Protein AF-A0A9P1ANG4-F1 (afdb_monomer_lite)

pLDDT: mean 83.94, std 12.14, range [42.5, 97.88]

Secondary structure (DSSP, 8-state):
-HHHHHHS---SHHHHHHHHHHHHHHHHHHHHHHHHHHHHHHHHHS-GGGHHHHHHHHHHHHTT-HHHHHHHTT--HHHHHHSTTS---TTGGGHHHHHHHHHHHHHHHHHHHTTT-S-HHHHHHHHHHHHHHHHHHS-HHHHHHSHHHHHHHHHHHHHHHHSPPEEES-HHHHHHHHHHHHHHHH-SS---HHHHHHHHHHHHHHHHHEEE-TTS--TTTT-HHHHHHHHHHHHHHHHHHHHHHHHHHSS---HHHHHHHHHHHHHHHIIIIIHHHHHH--HHHHHHHHHHHHHHHHHHHHHHHH-GGGS----HHHHHHHHHHHHHHS-TTS--GGG--SPP--BTTB-EEEEEEPPP-S-S-EEEEEESTTHHHHHHHHHHHTTT--SEEEEEEETT--SS--SSHHHHHHHHHHHHHHHHH--SEEEEE---

Structure (mmCIF, N/CA/C/O backbone):
data_AF-A0A9P1ANG4-F1
#
_entry.id   AF-A0A9P1ANG4-F1
#
loop_
_atom_site.group_PDB
_atom_site.id
_atom_site.type_symbol
_atom_site.label_atom_id
_atom_site.label_alt_id
_atom_site.label_comp_id
_atom_site.label_asym_id
_atom_site.label_entity_id
_atom_site.label_seq_id
_atom_site.pdbx_PDB_ins_code
_atom_site.Cartn_x
_atom_site.Cartn_y
_atom_site.Cartn_z
_atom_site.occupancy
_atom_site.B_iso_or_equiv
_atom_site.auth_seq_id
_atom_site.auth_comp_id
_atom_site.auth_asym_id
_atom_site.auth_atom_id
_atom_site.pdbx_PDB_model_num
ATOM 1 N N . MET A 1 1 ? -14.345 -1.335 16.007 1.00 54.25 1 MET A N 1
ATOM 2 C CA . MET A 1 1 ? -13.888 -2.738 16.162 1.00 54.25 1 MET A CA 1
ATOM 3 C C . MET A 1 1 ? -13.858 -3.156 17.626 1.00 54.25 1 MET A C 1
ATOM 5 O O . MET A 1 1 ? -14.662 -3.997 18.008 1.00 54.25 1 MET A O 1
ATOM 9 N N . ALA A 1 2 ? -13.015 -2.519 18.442 1.00 54.62 2 ALA A N 1
ATOM 10 C CA . ALA A 1 2 ? -12.844 -2.831 19.861 1.00 54.62 2 ALA A CA 1
ATOM 11 C C . ALA A 1 2 ? -14.157 -2.824 20.667 1.00 54.62 2 ALA A C 1
ATOM 13 O O . ALA A 1 2 ? -14.388 -3.723 21.459 1.00 54.62 2 ALA A O 1
ATOM 14 N N . ARG A 1 3 ? -15.084 -1.899 20.377 1.00 53.19 3 ARG A N 1
ATOM 15 C CA . ARG A 1 3 ? -16.401 -1.818 21.041 1.00 53.19 3 ARG A CA 1
ATOM 16 C C . ARG A 1 3 ? -17.317 -3.033 20.815 1.00 53.19 3 ARG A C 1
ATOM 18 O O . ARG A 1 3 ? -18.146 -3.327 21.669 1.00 53.19 3 ARG A O 1
ATOM 25 N N . ASN A 1 4 ? -17.197 -3.729 19.681 1.00 54.28 4 ASN A N 1
ATOM 26 C CA . ASN A 1 4 ? -18.001 -4.930 19.414 1.00 54.28 4 ASN A CA 1
ATOM 27 C C . ASN A 1 4 ? -17.402 -6.166 20.098 1.00 54.28 4 ASN A C 1
ATOM 29 O O . ASN A 1 4 ? -18.154 -6.997 20.596 1.00 54.28 4 ASN A O 1
ATOM 33 N N . LEU A 1 5 ? -16.070 -6.249 20.158 1.00 55.72 5 LEU A N 1
ATOM 34 C CA . LEU A 1 5 ? -15.331 -7.334 20.816 1.00 55.72 5 LEU A CA 1
ATOM 35 C C . LEU A 1 5 ? -15.294 -7.187 22.342 1.00 55.72 5 LEU A C 1
ATOM 37 O O . LEU A 1 5 ? -15.298 -8.181 23.050 1.00 55.72 5 LEU A O 1
ATOM 41 N N . SER A 1 6 ? -15.319 -5.960 22.869 1.00 56.44 6 SER A N 1
ATOM 42 C CA . SER A 1 6 ? -15.417 -5.733 24.314 1.00 56.44 6 SER A CA 1
ATOM 43 C C . SER A 1 6 ? -16.813 -6.049 24.859 1.00 56.44 6 SER A C 1
ATOM 45 O O . SER A 1 6 ? -16.944 -6.463 26.007 1.00 56.44 6 SER A O 1
ATOM 47 N N . ARG A 1 7 ? -17.864 -5.877 24.041 1.00 57.59 7 ARG A N 1
ATOM 48 C CA . ARG A 1 7 ? -19.259 -6.167 24.417 1.00 57.59 7 ARG A CA 1
ATOM 49 C C . ARG A 1 7 ? -19.637 -7.641 24.250 1.00 57.59 7 ARG A C 1
ATOM 51 O O . ARG A 1 7 ? -20.354 -8.170 25.092 1.00 57.59 7 ARG A O 1
ATOM 58 N N . LYS A 1 8 ? -19.170 -8.312 23.190 1.00 60.50 8 LYS A N 1
ATOM 59 C CA . LYS A 1 8 ? -19.339 -9.762 23.006 1.00 60.50 8 LYS A CA 1
ATOM 60 C C . LYS A 1 8 ? -18.077 -10.478 23.489 1.00 60.50 8 LYS A C 1
ATOM 62 O O . LYS A 1 8 ? -17.092 -10.506 22.761 1.00 60.50 8 LYS A O 1
ATOM 67 N N . LYS A 1 9 ? -18.105 -11.057 24.698 1.00 68.81 9 LYS A N 1
ATOM 68 C CA . LYS A 1 9 ? -17.024 -11.944 25.174 1.00 68.81 9 LYS A CA 1
ATOM 69 C C . LYS A 1 9 ? -16.769 -13.030 24.121 1.00 68.81 9 LYS A C 1
ATOM 71 O O . LYS A 1 9 ? -17.721 -13.698 23.722 1.00 68.81 9 LYS A O 1
ATOM 76 N N . ILE A 1 10 ? -15.518 -13.196 23.692 1.00 78.25 10 ILE A N 1
ATOM 77 C CA . ILE A 1 10 ? -15.116 -14.298 22.806 1.00 78.25 10 ILE A CA 1
ATOM 78 C C . ILE A 1 10 ? -15.181 -15.570 23.646 1.00 78.25 10 ILE A C 1
ATOM 80 O O . ILE A 1 10 ? -14.364 -15.740 24.546 1.00 78.25 10 ILE A O 1
ATOM 84 N N . LYS A 1 11 ? -16.174 -16.425 23.393 1.00 78.19 11 LYS A N 1
ATOM 85 C CA . LYS A 1 11 ? -16.378 -17.663 24.160 1.00 78.19 11 LYS A CA 1
ATOM 86 C C . LYS A 1 11 ? -16.191 -18.912 23.310 1.00 78.19 11 LYS A C 1
ATOM 88 O O . LYS A 1 11 ? -15.896 -19.968 23.854 1.00 78.19 11 LYS A O 1
ATOM 93 N N . ARG A 1 12 ? -16.421 -18.823 21.997 1.00 84.88 12 ARG A N 1
ATOM 94 C CA . ARG A 1 12 ? -16.397 -19.975 21.084 1.00 84.88 12 ARG A CA 1
ATOM 95 C C . ARG A 1 12 ? -15.593 -19.654 19.830 1.00 84.88 12 ARG A C 1
ATOM 97 O O . ARG A 1 12 ? -15.539 -18.506 19.397 1.00 84.88 12 ARG A O 1
ATOM 104 N N . LEU A 1 13 ? -15.079 -20.693 19.168 1.00 85.81 13 LEU A N 1
ATOM 105 C CA . LEU A 1 13 ? -14.400 -20.578 17.869 1.00 85.81 13 LEU A CA 1
ATOM 106 C C . LEU A 1 13 ? -15.259 -19.845 16.819 1.00 85.81 13 LEU A C 1
ATOM 108 O O . LEU A 1 13 ? -14.746 -19.081 16.006 1.00 85.81 13 LEU A O 1
ATOM 112 N N . LYS A 1 14 ? -16.586 -20.003 16.889 1.00 87.81 14 LYS A N 1
ATOM 113 C CA . LYS A 1 14 ? -17.547 -19.302 16.026 1.00 87.81 14 LYS A CA 1
ATOM 114 C C . LYS A 1 14 ? -17.432 -17.773 16.110 1.00 87.81 14 LYS A C 1
ATOM 116 O O . LYS A 1 14 ? -17.589 -17.115 15.086 1.00 87.81 14 LYS A O 1
ATOM 121 N N . ASP A 1 15 ? -17.123 -17.216 17.282 1.00 85.94 15 ASP A N 1
ATOM 122 C CA . ASP A 1 15 ? -16.970 -15.765 17.468 1.00 85.94 15 ASP A CA 1
ATOM 123 C C . ASP A 1 15 ? -15.729 -15.240 16.723 1.00 85.94 15 ASP A C 1
ATOM 125 O O . ASP A 1 15 ? -15.758 -14.157 16.134 1.00 85.94 15 ASP A O 1
ATOM 129 N N . ILE A 1 16 ? -14.654 -16.038 16.707 1.00 87.44 16 ILE A N 1
ATOM 130 C CA . ILE A 1 16 ? -13.404 -15.745 15.991 1.00 87.44 16 ILE A CA 1
ATOM 131 C C . ILE A 1 16 ? -13.637 -15.811 14.477 1.00 87.44 16 ILE A C 1
ATOM 133 O O . ILE A 1 16 ? -13.275 -14.887 13.749 1.00 87.44 16 ILE A O 1
ATOM 137 N N . VAL A 1 17 ? -14.314 -16.859 13.999 1.00 89.69 17 VAL A N 1
ATOM 138 C CA . VAL A 1 17 ? -14.660 -17.006 12.575 1.00 89.69 17 VAL A CA 1
ATOM 139 C C . VAL A 1 17 ? -15.584 -15.875 12.110 1.00 89.69 17 VAL A C 1
ATOM 141 O O . VAL A 1 17 ? -15.367 -15.304 11.043 1.00 89.69 17 VAL A O 1
ATOM 144 N N . GLU A 1 18 ? -16.581 -15.489 12.913 1.00 88.44 18 GLU A N 1
ATOM 145 C CA . GLU A 1 18 ? -17.464 -14.356 12.603 1.00 88.44 18 GLU A CA 1
ATOM 146 C C . GLU A 1 18 ? -16.689 -13.030 12.553 1.00 88.44 18 GLU A C 1
ATOM 148 O O . GLU A 1 18 ? -16.972 -12.175 11.704 1.00 88.44 18 GLU A O 1
ATOM 153 N N . PHE A 1 19 ? -15.699 -12.855 13.436 1.00 89.00 19 PHE A N 1
ATOM 154 C CA . PHE A 1 19 ? -14.816 -11.694 13.419 1.00 89.00 19 PHE A CA 1
ATOM 155 C C . PHE A 1 19 ? -14.026 -11.614 12.109 1.00 89.00 19 PHE A C 1
ATOM 157 O O . PHE A 1 19 ? -14.116 -10.587 11.429 1.00 89.00 19 PHE A O 1
ATOM 164 N N . TYR A 1 20 ? -13.315 -12.681 11.729 1.00 90.94 20 TYR A N 1
ATOM 165 C CA . TYR A 1 20 ? -12.542 -12.698 10.487 1.00 90.94 20 TYR A CA 1
ATOM 166 C C . TYR A 1 20 ? -13.444 -12.526 9.270 1.00 90.94 20 TYR A C 1
ATOM 168 O O . TYR A 1 20 ? -13.181 -11.656 8.447 1.00 90.94 20 TYR A O 1
ATOM 176 N N . TYR A 1 21 ? -14.574 -13.234 9.208 1.00 90.62 21 TYR A N 1
ATOM 177 C CA . TYR A 1 21 ? -15.515 -13.112 8.096 1.00 90.62 21 TYR A CA 1
ATOM 178 C C . TYR A 1 21 ? -15.977 -11.667 7.873 1.00 90.62 21 TYR A C 1
ATOM 180 O O . TYR A 1 21 ? -15.938 -11.173 6.749 1.00 90.62 21 TYR A O 1
ATOM 188 N N . LYS A 1 22 ? -16.374 -10.948 8.932 1.00 89.06 22 LYS A N 1
ATOM 189 C CA . LYS A 1 22 ? -16.822 -9.548 8.815 1.00 89.06 22 LYS A CA 1
ATOM 190 C C . LYS A 1 22 ? -15.725 -8.612 8.306 1.00 89.06 22 LYS A C 1
ATOM 192 O O . LYS A 1 22 ? -16.039 -7.627 7.639 1.00 89.06 22 LYS A O 1
ATOM 197 N N . ARG A 1 23 ? -14.461 -8.884 8.643 1.00 90.31 23 ARG A N 1
ATOM 198 C CA . ARG A 1 23 ? -13.304 -8.079 8.220 1.00 90.31 23 ARG A CA 1
ATOM 199 C C . ARG A 1 23 ? -12.909 -8.407 6.791 1.00 90.31 23 ARG A C 1
ATOM 201 O O . ARG A 1 23 ? -12.855 -7.497 5.970 1.00 90.31 23 ARG A O 1
ATOM 208 N N . SER A 1 24 ? -12.756 -9.691 6.482 1.00 91.62 24 SER A N 1
ATOM 209 C CA . SER A 1 24 ? -12.462 -10.170 5.135 1.00 91.62 24 SER A CA 1
ATOM 210 C C . SER A 1 24 ? -13.531 -9.720 4.150 1.00 91.62 24 SER A C 1
ATOM 212 O O . SER A 1 24 ? -13.179 -9.171 3.116 1.00 91.62 24 SER A O 1
ATOM 214 N N . LYS A 1 25 ? -14.822 -9.828 4.509 1.00 92.81 25 LYS A N 1
ATOM 215 C CA . LYS A 1 25 ? -15.934 -9.321 3.692 1.00 92.81 25 LYS A CA 1
ATOM 216 C C . LYS A 1 25 ? -15.773 -7.840 3.357 1.00 92.81 25 LYS A C 1
ATOM 218 O O . LYS A 1 25 ? -16.109 -7.476 2.248 1.00 92.81 25 LYS A O 1
ATOM 223 N N . ARG A 1 26 ? -15.297 -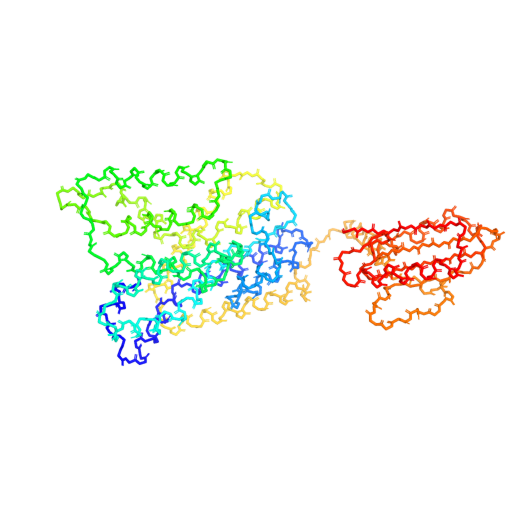6.999 4.281 1.00 90.81 26 ARG A N 1
ATOM 224 C CA . ARG A 1 26 ? -15.178 -5.547 4.067 1.00 90.81 26 ARG A CA 1
ATOM 225 C C . ARG A 1 26 ? -13.926 -5.135 3.291 1.00 90.81 26 ARG A C 1
ATOM 227 O O . ARG A 1 26 ? -13.984 -4.170 2.550 1.00 90.81 26 ARG A O 1
ATOM 234 N N . ILE A 1 27 ? -12.801 -5.805 3.518 1.00 93.38 27 ILE A N 1
ATOM 235 C CA . ILE A 1 27 ? -11.488 -5.319 3.071 1.00 93.38 27 ILE A CA 1
ATOM 236 C C . ILE A 1 27 ? -11.048 -6.049 1.796 1.00 93.38 27 ILE A C 1
ATOM 238 O O . ILE A 1 27 ? -10.750 -5.441 0.774 1.00 93.38 27 ILE A O 1
ATOM 242 N N . VAL A 1 28 ? -11.051 -7.380 1.826 1.00 95.31 28 VAL A N 1
ATOM 243 C CA . VAL A 1 28 ? -10.329 -8.198 0.839 1.00 95.31 28 VAL A CA 1
ATOM 244 C C . VAL A 1 28 ? -10.873 -8.078 -0.598 1.00 95.31 28 VAL A C 1
ATOM 246 O O . VAL A 1 28 ? -10.053 -7.941 -1.505 1.00 95.31 28 VAL A O 1
ATOM 249 N N . PRO A 1 29 ? -12.201 -8.070 -0.863 1.00 96.25 29 PRO A N 1
ATOM 250 C CA . PRO A 1 29 ? -12.707 -7.985 -2.235 1.00 96.25 29 PRO A CA 1
ATOM 251 C C . PRO A 1 29 ? -12.267 -6.713 -2.962 1.00 96.25 29 PRO A C 1
ATOM 253 O O . PRO A 1 29 ? -11.786 -6.780 -4.090 1.00 96.25 29 PRO A O 1
ATOM 256 N N . LEU A 1 30 ? -12.418 -5.547 -2.323 1.00 96.62 30 LEU A N 1
ATOM 257 C CA . LEU A 1 30 ? -12.039 -4.280 -2.945 1.00 96.62 30 LEU A CA 1
ATOM 258 C C . LEU A 1 30 ? -10.518 -4.161 -3.060 1.00 96.62 30 LEU A C 1
ATOM 260 O O . LEU A 1 30 ? -10.027 -3.715 -4.090 1.00 96.62 30 LEU A O 1
ATOM 264 N N . TYR A 1 31 ? -9.778 -4.617 -2.049 1.00 97.31 31 TYR A N 1
ATOM 265 C CA . TYR A 1 31 ? -8.320 -4.660 -2.092 1.00 97.31 31 TYR A CA 1
ATOM 266 C C . TYR A 1 31 ? -7.793 -5.415 -3.323 1.00 97.31 31 TYR A C 1
ATOM 268 O O . TYR A 1 31 ? -7.017 -4.858 -4.096 1.00 97.31 31 TYR A O 1
ATOM 276 N N . TYR A 1 32 ? -8.266 -6.643 -3.567 1.00 97.62 32 TYR A N 1
ATOM 277 C CA . TYR A 1 32 ? -7.827 -7.431 -4.725 1.00 97.62 32 TYR A CA 1
ATOM 278 C C . TYR A 1 32 ? -8.310 -6.879 -6.066 1.00 97.62 32 TYR A C 1
ATOM 280 O O . TYR A 1 32 ? -7.588 -7.001 -7.057 1.00 97.62 32 TYR A O 1
ATOM 288 N N . LEU A 1 33 ? -9.484 -6.241 -6.111 1.00 97.56 33 LEU A N 1
ATOM 289 C CA . LEU A 1 33 ? -9.928 -5.531 -7.310 1.00 97.56 33 LEU A CA 1
ATOM 290 C C . LEU A 1 33 ? -8.982 -4.372 -7.649 1.00 97.56 33 LEU A C 1
ATOM 292 O O . LEU A 1 33 ? -8.607 -4.207 -8.806 1.00 97.56 33 LEU A O 1
ATOM 296 N N . ILE A 1 34 ? -8.574 -3.588 -6.650 1.00 97.31 34 ILE A N 1
ATOM 297 C CA . ILE A 1 34 ? -7.657 -2.469 -6.870 1.00 97.31 34 ILE A CA 1
ATOM 298 C C . ILE A 1 34 ? -6.281 -2.961 -7.294 1.00 97.31 34 ILE A C 1
ATOM 300 O O . ILE A 1 34 ? -5.718 -2.370 -8.210 1.00 97.31 34 ILE A O 1
ATOM 304 N N . ILE A 1 35 ? -5.760 -4.045 -6.709 1.00 97.38 35 ILE A N 1
ATOM 305 C CA . ILE A 1 35 ? -4.491 -4.624 -7.176 1.00 97.38 35 ILE A CA 1
ATOM 306 C C . ILE A 1 35 ? -4.604 -5.021 -8.650 1.00 97.38 35 ILE A C 1
ATOM 308 O O . ILE A 1 35 ? -3.737 -4.650 -9.436 1.00 97.38 35 ILE A O 1
ATOM 312 N N . LEU A 1 36 ? -5.699 -5.681 -9.038 1.00 97.19 36 LEU A N 1
ATOM 313 C CA . LEU A 1 36 ? -5.926 -6.110 -10.418 1.00 97.19 36 LEU A CA 1
ATOM 314 C C . LEU A 1 36 ? -5.916 -4.920 -11.385 1.00 97.19 36 LEU A C 1
ATOM 316 O O . LEU A 1 36 ? -5.166 -4.920 -12.360 1.00 97.19 36 LEU A O 1
ATOM 320 N N . ILE A 1 37 ? -6.717 -3.892 -11.087 1.00 96.38 37 ILE A N 1
ATOM 321 C CA . ILE A 1 37 ? -6.816 -2.677 -11.907 1.00 96.38 37 ILE A CA 1
ATOM 322 C C . ILE A 1 37 ? -5.468 -1.951 -11.950 1.00 96.38 37 ILE A C 1
ATOM 324 O O . ILE A 1 37 ? -5.024 -1.548 -13.020 1.00 96.38 37 ILE A O 1
ATOM 328 N N . SER A 1 38 ? -4.789 -1.821 -10.811 1.00 95.62 38 SER A N 1
ATOM 329 C CA . SER A 1 38 ? -3.502 -1.125 -10.720 1.00 95.62 38 SER A CA 1
ATOM 330 C C . SER A 1 38 ? -2.425 -1.846 -11.523 1.00 95.62 38 SER A C 1
ATOM 332 O O . SER A 1 38 ? -1.656 -1.191 -12.214 1.00 95.62 38 SER A O 1
ATOM 334 N N . THR A 1 39 ? -2.396 -3.183 -11.514 1.00 94.88 39 THR A N 1
ATOM 335 C CA . THR A 1 39 ? -1.439 -3.965 -12.313 1.00 94.88 39 THR A CA 1
ATOM 336 C C . THR A 1 39 ? -1.685 -3.766 -13.807 1.00 94.88 39 THR A C 1
ATOM 338 O O . THR A 1 39 ? -0.731 -3.567 -14.556 1.00 94.88 39 THR A O 1
ATOM 341 N N . MET A 1 40 ? -2.952 -3.756 -14.241 1.00 93.56 40 MET A N 1
ATOM 342 C CA . MET A 1 40 ? -3.299 -3.448 -15.634 1.00 93.56 40 MET A CA 1
ATOM 343 C C . MET A 1 40 ? -2.876 -2.024 -16.015 1.00 93.56 40 MET A C 1
ATOM 345 O O . MET A 1 40 ? -2.262 -1.831 -17.058 1.00 93.56 40 MET A O 1
ATOM 349 N N . LEU A 1 41 ? -3.157 -1.032 -15.165 1.00 92.19 41 LEU A N 1
ATOM 350 C CA . LEU A 1 41 ? -2.795 0.366 -15.419 1.00 92.19 41 LEU A CA 1
ATOM 351 C C . LEU A 1 41 ? -1.282 0.579 -15.467 1.00 92.19 41 LEU A C 1
ATOM 353 O O . LEU A 1 41 ? -0.803 1.290 -16.341 1.00 92.19 41 LEU A O 1
ATOM 357 N N . VAL A 1 42 ? -0.528 -0.046 -14.561 1.00 91.75 42 VAL A N 1
ATOM 358 C CA . VAL A 1 42 ? 0.938 0.005 -14.576 1.00 91.75 42 VAL A CA 1
ATOM 359 C C . VAL A 1 42 ? 1.467 -0.541 -15.895 1.00 91.75 42 VAL A C 1
ATOM 361 O O . VAL A 1 42 ? 2.299 0.104 -16.517 1.00 91.75 42 VAL A O 1
ATOM 364 N N . HIS A 1 43 ? 0.968 -1.694 -16.342 1.00 89.69 43 HIS A N 1
ATOM 365 C CA . HIS A 1 43 ? 1.433 -2.289 -17.588 1.00 89.69 43 HIS A CA 1
ATOM 366 C C . HIS A 1 43 ? 1.097 -1.438 -18.822 1.00 89.69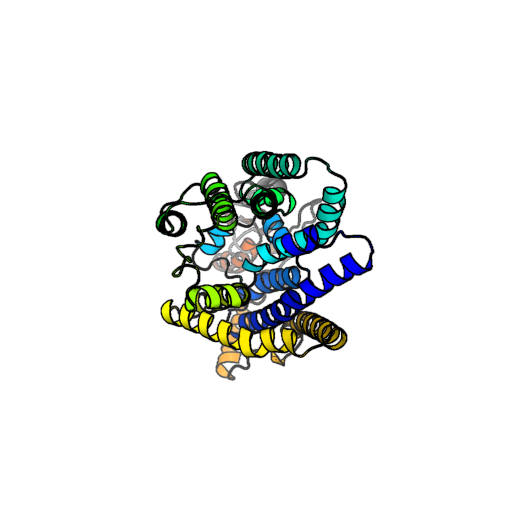 43 HIS A C 1
ATOM 368 O O . HIS A 1 43 ? 1.916 -1.305 -19.723 1.00 89.69 43 HIS A O 1
ATOM 374 N N . LEU A 1 44 ? -0.117 -0.884 -18.873 1.00 88.88 44 LEU A N 1
ATOM 375 C CA . LEU A 1 44 ? -0.614 -0.165 -20.048 1.00 88.88 44 LEU A CA 1
ATOM 376 C C . LEU A 1 44 ? -0.112 1.281 -20.136 1.00 88.88 44 LEU A C 1
ATOM 378 O O . LEU A 1 44 ? -0.005 1.815 -21.238 1.00 88.88 44 LEU A O 1
ATOM 382 N N . SER A 1 45 ? 0.155 1.921 -18.996 1.00 88.75 45 SER A N 1
ATOM 383 C CA . SER A 1 45 ? 0.433 3.360 -18.939 1.00 88.75 45 SER A CA 1
ATOM 384 C C . SER A 1 45 ? 1.870 3.700 -18.554 1.00 88.75 45 SER A C 1
ATOM 386 O O . SER A 1 45 ? 2.311 4.806 -18.866 1.00 88.75 45 SER A O 1
ATOM 388 N N . LEU A 1 46 ? 2.592 2.816 -17.852 1.00 86.44 46 LEU A N 1
ATOM 389 C CA . LEU A 1 46 ? 3.972 3.082 -17.434 1.00 86.44 46 LEU A CA 1
ATOM 390 C C . LEU A 1 46 ? 4.986 2.373 -18.345 1.00 86.44 46 LEU A C 1
ATOM 392 O O . LEU A 1 46 ? 4.715 1.279 -18.838 1.00 86.44 46 LEU A O 1
ATOM 396 N N . PRO A 1 47 ? 6.182 2.960 -18.541 1.00 82.31 47 PRO A N 1
ATOM 397 C CA . PRO A 1 47 ? 7.273 2.303 -19.253 1.00 82.31 47 PRO A CA 1
ATOM 398 C C . PRO A 1 47 ? 7.687 0.955 -18.643 1.00 82.31 47 PRO A C 1
ATOM 400 O O . PRO A 1 47 ? 7.692 0.777 -17.423 1.00 82.31 47 PRO A O 1
ATOM 403 N N . GLU A 1 48 ? 8.150 0.045 -19.503 1.00 80.12 48 GLU A N 1
ATOM 404 C CA . GLU A 1 48 ? 8.566 -1.325 -19.160 1.00 80.12 48 GLU A CA 1
ATOM 405 C C . GLU A 1 48 ? 9.631 -1.392 -18.045 1.00 80.12 48 GLU A C 1
ATOM 407 O O . GLU A 1 48 ? 9.643 -2.335 -17.252 1.00 80.12 48 GLU A O 1
ATOM 412 N N . CYS A 1 49 ? 10.496 -0.376 -17.924 1.00 78.94 49 CYS A N 1
ATOM 413 C CA . CYS A 1 49 ? 11.518 -0.308 -16.874 1.00 78.94 49 CYS A CA 1
ATOM 414 C C . CYS A 1 49 ? 10.930 -0.288 -15.450 1.00 78.94 49 CYS A C 1
ATOM 416 O O . CYS A 1 49 ? 11.565 -0.787 -14.521 1.00 78.94 49 CYS A O 1
ATOM 418 N N . TRP A 1 50 ? 9.701 0.209 -15.272 1.00 83.06 50 TRP A N 1
ATOM 419 C CA . TRP A 1 50 ? 9.015 0.241 -13.976 1.00 83.06 50 TRP A CA 1
ATOM 420 C C . TRP A 1 50 ? 8.310 -1.068 -13.632 1.00 83.06 50 TRP A C 1
ATOM 422 O O . TRP A 1 50 ? 7.912 -1.269 -12.478 1.00 83.06 50 TRP A O 1
ATOM 432 N N . TRP A 1 51 ? 8.151 -1.973 -14.602 1.00 86.62 51 TRP A N 1
ATOM 433 C CA . TRP A 1 51 ? 7.359 -3.181 -14.419 1.00 86.62 51 TRP A CA 1
ATOM 434 C C . TRP A 1 51 ? 7.917 -4.077 -13.321 1.00 86.62 51 TRP A C 1
ATOM 436 O O . TRP A 1 51 ? 7.161 -4.512 -12.462 1.00 86.62 51 TRP A O 1
ATOM 446 N N . PHE A 1 52 ? 9.223 -4.361 -13.326 1.00 84.19 52 PHE A N 1
ATOM 447 C CA . PHE A 1 52 ? 9.805 -5.342 -12.405 1.00 84.19 52 PHE A CA 1
ATOM 448 C C . PHE A 1 52 ? 9.581 -4.959 -10.933 1.00 84.19 52 PHE A C 1
ATOM 450 O O . PHE A 1 52 ? 9.138 -5.787 -10.134 1.00 84.19 52 PHE A O 1
ATOM 457 N N . SER A 1 53 ? 9.802 -3.684 -10.593 1.00 85.88 53 SER A N 1
ATOM 458 C CA . SER A 1 53 ? 9.550 -3.163 -9.243 1.00 85.88 53 SER A CA 1
ATOM 459 C C . SER A 1 53 ? 8.064 -3.252 -8.876 1.00 85.88 53 SER A C 1
ATOM 461 O O . SER A 1 53 ? 7.700 -3.839 -7.852 1.00 85.88 53 SER A O 1
ATOM 463 N N . ASN A 1 54 ? 7.179 -2.770 -9.754 1.00 90.75 54 ASN A N 1
ATOM 464 C CA . ASN A 1 54 ? 5.735 -2.806 -9.519 1.00 90.75 54 ASN A CA 1
ATOM 465 C C . ASN A 1 54 ? 5.187 -4.236 -9.420 1.00 90.75 54 ASN A C 1
ATOM 467 O O . ASN A 1 54 ? 4.351 -4.511 -8.564 1.00 90.75 54 ASN A O 1
ATOM 471 N N . GLN A 1 55 ? 5.676 -5.162 -10.245 1.00 91.25 55 GLN A N 1
ATOM 472 C CA . GLN A 1 55 ? 5.298 -6.572 -10.221 1.00 91.25 55 GLN A CA 1
ATOM 473 C C . GLN A 1 55 ? 5.666 -7.213 -8.883 1.00 91.25 55 GLN A C 1
ATOM 475 O O . GLN A 1 55 ? 4.835 -7.894 -8.279 1.00 91.25 55 GLN A O 1
ATOM 480 N N . ARG A 1 56 ? 6.885 -6.966 -8.385 1.00 90.81 56 ARG A N 1
ATOM 481 C CA . ARG A 1 56 ? 7.336 -7.502 -7.097 1.00 90.81 56 ARG A CA 1
ATOM 482 C C . ARG A 1 56 ? 6.456 -7.009 -5.947 1.00 90.81 56 ARG A C 1
ATOM 484 O O . ARG A 1 56 ? 5.983 -7.815 -5.148 1.00 90.81 56 ARG A O 1
ATOM 491 N N . TYR A 1 57 ? 6.158 -5.710 -5.909 1.00 92.81 57 TYR A N 1
ATOM 492 C CA . TYR A 1 57 ? 5.290 -5.122 -4.884 1.00 92.81 57 TYR A CA 1
ATOM 493 C C . TYR A 1 57 ? 3.821 -5.540 -5.021 1.00 92.81 57 TYR A C 1
ATOM 495 O O . TYR A 1 57 ? 3.150 -5.767 -4.012 1.00 92.81 57 TYR A O 1
ATOM 503 N N . SER A 1 58 ? 3.319 -5.692 -6.245 1.00 95.19 58 SER A N 1
ATOM 504 C CA . SER A 1 58 ? 1.987 -6.232 -6.524 1.00 95.19 58 SER A CA 1
ATOM 505 C C . SER A 1 58 ? 1.855 -7.660 -5.988 1.00 95.19 58 SER A C 1
ATOM 507 O O . SER A 1 58 ? 0.914 -7.964 -5.254 1.00 95.19 58 SER A O 1
ATOM 509 N N . LEU A 1 59 ? 2.848 -8.520 -6.243 1.00 95.00 59 LEU A N 1
ATOM 510 C CA . LEU A 1 59 ? 2.867 -9.891 -5.733 1.00 95.00 59 LEU A CA 1
ATOM 511 C C . LEU A 1 59 ? 2.923 -9.925 -4.200 1.00 95.00 59 LEU A C 1
ATOM 513 O O . LEU A 1 59 ? 2.126 -10.620 -3.573 1.00 95.00 59 LEU A O 1
ATOM 517 N N . SER A 1 60 ? 3.786 -9.120 -3.575 1.00 94.31 60 SER A N 1
ATOM 518 C CA . SER A 1 60 ? 3.813 -8.992 -2.111 1.00 94.31 60 SER A CA 1
ATOM 519 C C . SER A 1 60 ? 2.503 -8.440 -1.539 1.00 94.31 60 SER A C 1
ATOM 521 O O . SER A 1 60 ? 2.135 -8.789 -0.416 1.00 94.31 60 SER A O 1
ATOM 523 N N . SER A 1 61 ? 1.772 -7.617 -2.298 1.00 95.50 61 SER A N 1
ATOM 524 C CA . SER A 1 61 ? 0.455 -7.096 -1.907 1.00 95.50 61 SER A CA 1
ATOM 525 C C . SER A 1 61 ? -0.596 -8.200 -1.907 1.00 95.50 61 SER A C 1
ATOM 527 O O . SER A 1 61 ? -1.372 -8.311 -0.961 1.00 95.50 61 SER A O 1
ATOM 529 N N . LEU A 1 62 ? -0.584 -9.091 -2.903 1.00 95.38 62 LEU A N 1
ATOM 530 C CA . LEU A 1 62 ? -1.511 -10.230 -2.954 1.00 95.38 62 LEU A CA 1
ATOM 531 C C . LEU A 1 62 ? -1.425 -11.115 -1.706 1.00 95.38 62 LEU A C 1
ATOM 533 O O . LEU A 1 62 ? -2.456 -11.584 -1.213 1.00 95.38 62 LEU A O 1
ATOM 537 N N . PHE A 1 63 ? -0.214 -11.280 -1.172 1.00 95.44 63 PHE A N 1
ATOM 538 C CA . PHE A 1 63 ? 0.054 -12.037 0.050 1.00 95.44 63 PHE A CA 1
ATOM 539 C C . PHE A 1 63 ? 0.018 -11.198 1.338 1.00 95.44 63 PHE A C 1
ATOM 541 O O . PHE A 1 63 ? 0.265 -11.748 2.406 1.00 95.44 63 PHE A O 1
ATOM 548 N N . LEU A 1 64 ? -0.325 -9.902 1.273 1.00 94.69 64 LEU A N 1
ATOM 549 C CA . LEU A 1 64 ? -0.412 -8.998 2.433 1.00 94.69 64 LEU A CA 1
ATOM 550 C C . LEU A 1 64 ? 0.906 -8.886 3.232 1.00 94.69 64 LEU A C 1
ATOM 552 O O . LEU A 1 64 ? 0.906 -8.826 4.466 1.00 94.69 64 LEU A O 1
ATOM 556 N N . VAL A 1 65 ? 2.038 -8.859 2.521 1.00 95.00 65 VAL A N 1
ATOM 557 C CA . VAL A 1 65 ? 3.399 -8.794 3.095 1.00 95.00 65 VAL A CA 1
ATOM 558 C C . VAL A 1 65 ? 4.251 -7.662 2.514 1.00 95.00 65 VAL A C 1
ATOM 560 O O . VAL A 1 65 ? 5.470 -7.654 2.668 1.00 95.00 65 VAL A O 1
ATOM 563 N N . THR A 1 66 ? 3.639 -6.665 1.867 1.00 92.44 66 THR A N 1
ATOM 564 C CA . THR A 1 66 ? 4.368 -5.504 1.312 1.00 92.44 66 THR A CA 1
ATOM 565 C C . THR A 1 66 ? 5.220 -4.765 2.330 1.00 92.44 66 THR A C 1
ATOM 567 O O . THR A 1 66 ? 6.286 -4.272 1.987 1.00 92.44 66 THR A O 1
ATOM 570 N N . ASN A 1 67 ? 4.797 -4.717 3.591 1.00 91.31 67 ASN A N 1
ATOM 571 C CA . ASN A 1 67 ? 5.573 -4.083 4.650 1.00 91.31 67 ASN A CA 1
ATOM 572 C C . ASN A 1 67 ? 6.926 -4.777 4.887 1.00 91.31 67 ASN A C 1
ATOM 574 O O . ASN A 1 67 ? 7.903 -4.101 5.190 1.00 91.31 67 ASN A O 1
ATOM 578 N N . HIS A 1 68 ? 7.002 -6.101 4.713 1.00 90.31 68 HIS A N 1
ATOM 579 C CA . HIS A 1 68 ? 8.263 -6.836 4.810 1.00 90.31 68 HIS A CA 1
ATOM 580 C C . HIS A 1 68 ? 9.166 -6.571 3.611 1.00 90.31 68 HIS A C 1
ATOM 582 O O . HIS A 1 68 ? 10.367 -6.414 3.806 1.00 90.31 68 HIS A O 1
ATOM 588 N N . LEU A 1 69 ? 8.589 -6.459 2.410 1.00 88.19 69 LEU A N 1
ATOM 589 C CA . LEU A 1 69 ? 9.348 -6.102 1.213 1.00 88.19 69 LEU A CA 1
ATOM 590 C C . LEU A 1 69 ? 9.976 -4.704 1.344 1.00 88.19 69 LEU A C 1
ATOM 592 O O . LEU A 1 69 ? 11.152 -4.528 1.054 1.00 88.19 69 LEU A O 1
ATOM 596 N N . ILE A 1 70 ? 9.234 -3.731 1.885 1.00 85.62 70 ILE A N 1
ATOM 597 C CA . ILE A 1 70 ? 9.777 -2.389 2.159 1.00 85.62 70 ILE A CA 1
ATOM 598 C C . ILE A 1 70 ? 10.924 -2.446 3.176 1.00 85.62 70 ILE A C 1
ATOM 600 O O . ILE A 1 70 ? 11.912 -1.728 3.035 1.00 85.62 70 ILE A O 1
ATOM 604 N N . ILE A 1 71 ? 10.816 -3.291 4.206 1.00 85.62 71 ILE A N 1
ATOM 605 C CA . ILE A 1 71 ? 11.894 -3.473 5.189 1.00 85.62 71 ILE A CA 1
ATOM 606 C C . ILE A 1 71 ? 13.132 -4.098 4.533 1.00 85.62 71 ILE A C 1
ATOM 608 O O . ILE A 1 71 ? 14.238 -3.625 4.787 1.00 85.62 71 ILE A O 1
ATOM 612 N N . SER A 1 72 ? 12.965 -5.137 3.705 1.00 83.06 72 SER A N 1
ATOM 613 C CA . SER A 1 72 ? 14.087 -5.814 3.039 1.00 83.06 72 SER A CA 1
ATOM 614 C C . SER A 1 72 ? 14.772 -4.933 2.006 1.00 83.06 72 SER A C 1
ATOM 616 O O . SER A 1 72 ? 15.987 -4.987 1.871 1.00 83.06 72 SER A O 1
ATOM 618 N N . ASP A 1 73 ? 14.005 -4.085 1.325 1.00 78.19 73 ASP A N 1
ATOM 619 C CA . ASP A 1 73 ? 14.530 -3.118 0.362 1.00 78.19 73 ASP A CA 1
ATOM 620 C C . ASP A 1 73 ? 15.230 -1.935 1.051 1.00 78.19 73 ASP A C 1
ATOM 622 O O . ASP A 1 73 ? 15.666 -1.000 0.381 1.00 78.19 73 ASP A O 1
ATOM 626 N N . SER A 1 74 ? 15.343 -1.943 2.391 1.00 63.66 74 SER A N 1
ATOM 627 C CA . SER A 1 74 ? 15.819 -0.813 3.207 1.00 63.66 74 SER A CA 1
ATOM 628 C C . SER A 1 74 ? 15.096 0.504 2.860 1.00 63.66 74 SER A C 1
ATOM 630 O O . SER A 1 74 ? 15.651 1.596 2.959 1.00 63.66 74 SER A O 1
ATOM 632 N N . GLY A 1 75 ? 13.833 0.390 2.429 1.00 56.69 75 GLY A N 1
ATOM 633 C CA . GLY A 1 75 ? 13.206 1.299 1.474 1.00 56.69 75 GLY A CA 1
ATOM 634 C C . GLY A 1 75 ? 12.793 2.636 2.059 1.00 56.69 75 GLY A C 1
ATOM 635 O O . GLY A 1 75 ? 11.896 2.704 2.912 1.00 56.69 75 GLY A O 1
ATOM 636 N N . ASN A 1 76 ? 13.467 3.684 1.586 1.00 55.03 76 ASN A N 1
ATOM 637 C CA . ASN A 1 76 ? 13.210 5.092 1.828 1.00 55.03 76 ASN A CA 1
ATOM 638 C C . ASN A 1 76 ? 11.788 5.499 1.385 1.00 55.03 76 ASN A C 1
ATOM 640 O O . ASN A 1 76 ? 11.655 6.294 0.472 1.00 55.03 76 ASN A O 1
ATOM 644 N N . TYR A 1 77 ? 10.718 5.009 2.012 1.00 55.75 77 TYR A N 1
ATOM 645 C CA . TYR A 1 77 ? 9.328 5.326 1.637 1.00 55.75 77 TYR A CA 1
ATOM 646 C C . TYR A 1 77 ? 9.091 6.834 1.418 1.00 55.75 77 TYR A C 1
ATOM 648 O O . TYR A 1 77 ? 8.391 7.236 0.493 1.00 55.75 77 TYR A O 1
ATOM 656 N N . PHE A 1 78 ? 9.709 7.673 2.259 1.00 54.88 78 PHE A N 1
ATOM 657 C CA . PHE A 1 78 ? 9.659 9.127 2.118 1.00 54.88 78 PHE A CA 1
ATOM 658 C C . PHE A 1 78 ? 10.600 9.666 1.035 1.00 54.88 78 PHE A C 1
ATOM 660 O O . PHE A 1 78 ? 10.211 10.613 0.367 1.00 54.88 78 PHE A O 1
ATOM 667 N N . ASN A 1 79 ? 11.773 9.065 0.793 1.00 52.97 79 ASN A N 1
ATOM 668 C CA . ASN A 1 79 ? 12.600 9.497 -0.339 1.00 52.97 79 ASN A CA 1
ATOM 669 C C . ASN A 1 79 ? 11.991 9.025 -1.656 1.00 52.97 79 ASN A C 1
ATOM 671 O O . ASN A 1 79 ? 11.901 9.837 -2.541 1.00 52.97 79 ASN A O 1
ATOM 675 N N . GLU A 1 80 ? 11.455 7.812 -1.793 1.00 55.34 80 GLU A N 1
ATOM 676 C CA . GLU A 1 80 ? 10.723 7.392 -3.001 1.00 55.34 80 GLU A CA 1
ATOM 677 C C . GLU A 1 80 ? 9.512 8.298 -3.291 1.00 55.34 80 GLU A C 1
ATOM 679 O O . GLU A 1 80 ? 9.168 8.530 -4.447 1.00 55.34 80 GLU A O 1
ATOM 684 N N . PHE A 1 81 ? 8.898 8.869 -2.247 1.00 51.94 81 PHE A N 1
ATOM 685 C CA . PHE A 1 81 ? 7.861 9.895 -2.379 1.00 51.94 81 PHE A CA 1
ATOM 686 C C . PHE A 1 81 ? 8.406 11.282 -2.780 1.00 51.94 81 PHE A C 1
ATOM 688 O O . PHE A 1 81 ? 7.716 12.005 -3.496 1.00 51.94 81 PHE A O 1
ATOM 695 N N . LEU A 1 82 ? 9.608 11.663 -2.322 1.00 48.94 82 LEU A N 1
ATOM 696 C CA . LEU A 1 82 ? 10.207 12.999 -2.501 1.00 48.94 82 LEU A CA 1
ATOM 697 C C . LEU A 1 82 ? 11.248 13.094 -3.637 1.00 48.94 82 LEU A C 1
ATOM 699 O O . LEU A 1 82 ? 11.534 14.194 -4.097 1.00 48.94 82 LEU A O 1
ATOM 703 N N . THR A 1 83 ? 11.826 11.982 -4.099 1.00 42.50 83 THR A N 1
ATOM 704 C CA . THR A 1 83 ? 12.799 11.940 -5.198 1.00 42.50 83 THR A CA 1
ATOM 705 C C . THR A 1 83 ? 12.071 11.731 -6.515 1.00 42.50 83 THR A C 1
ATOM 707 O O . THR A 1 83 ? 11.617 10.632 -6.830 1.00 42.50 83 THR A O 1
ATOM 710 N N . ASP A 1 84 ? 11.991 12.819 -7.273 1.00 43.28 84 ASP A N 1
ATOM 711 C CA . ASP A 1 84 ? 11.498 12.955 -8.641 1.00 43.28 84 ASP A CA 1
ATOM 712 C C . ASP A 1 84 ? 11.790 11.753 -9.566 1.00 43.28 84 ASP A C 1
ATOM 714 O O . ASP A 1 84 ? 12.778 11.713 -10.299 1.00 43.28 84 ASP A O 1
ATOM 718 N N . GLY A 1 85 ? 10.872 10.784 -9.603 1.00 48.12 85 GLY A N 1
ATOM 719 C CA . GLY A 1 85 ? 10.752 9.838 -10.714 1.00 48.12 85 GLY A CA 1
ATOM 720 C C . GLY A 1 85 ? 11.709 8.643 -10.727 1.00 48.12 85 GLY A C 1
ATOM 721 O O . GLY A 1 85 ? 11.687 7.907 -11.706 1.00 48.12 85 GLY A O 1
ATOM 722 N N . SER A 1 86 ? 12.519 8.404 -9.689 1.00 43.75 86 SER A N 1
ATOM 723 C CA . SER A 1 86 ? 13.482 7.282 -9.650 1.00 43.75 86 SER A CA 1
ATOM 724 C C . SER A 1 86 ? 12.904 5.954 -9.125 1.00 43.75 86 SER A C 1
ATOM 726 O O . SER A 1 86 ? 13.542 4.912 -9.263 1.00 43.75 86 SER A O 1
ATOM 728 N N . SER A 1 87 ? 11.687 5.956 -8.569 1.00 62.09 87 SER A N 1
ATOM 729 C CA . SER A 1 87 ? 11.054 4.783 -7.932 1.00 62.09 87 SER A CA 1
ATOM 730 C C . SER A 1 87 ? 9.516 4.806 -8.018 1.00 62.09 87 SER A C 1
ATOM 732 O O . SER A 1 87 ? 8.804 4.633 -7.031 1.00 62.09 87 SER A O 1
ATOM 734 N N . LEU A 1 88 ? 8.953 5.010 -9.217 1.00 79.44 88 LEU A N 1
ATOM 735 C CA . LEU A 1 88 ? 7.495 4.986 -9.402 1.00 79.44 88 LEU A CA 1
ATOM 736 C C . LEU A 1 88 ? 6.900 3.598 -9.093 1.00 79.44 88 LEU A C 1
ATOM 738 O O . LEU A 1 88 ? 7.047 2.657 -9.879 1.00 79.44 88 LEU A O 1
ATOM 742 N N . ASN A 1 89 ? 6.174 3.477 -7.977 1.00 88.25 89 ASN A N 1
ATOM 743 C CA . ASN A 1 89 ? 5.541 2.225 -7.561 1.00 88.25 89 ASN A CA 1
ATOM 744 C C . ASN A 1 89 ? 4.081 2.416 -7.116 1.00 88.25 89 ASN A C 1
ATOM 746 O O . ASN A 1 89 ? 3.797 3.051 -6.100 1.00 88.25 89 ASN A O 1
ATOM 750 N N . ALA A 1 90 ? 3.140 1.819 -7.851 1.00 92.25 90 ALA A N 1
ATOM 751 C CA . ALA A 1 90 ? 1.697 1.940 -7.630 1.00 92.25 90 ALA A CA 1
ATOM 752 C C . ALA A 1 90 ? 1.167 1.145 -6.423 1.00 92.25 90 ALA A C 1
ATOM 754 O O . ALA A 1 90 ? 0.014 1.325 -6.036 1.00 92.25 90 ALA A O 1
ATOM 755 N N . PHE A 1 91 ? 1.977 0.267 -5.830 1.00 93.69 91 PHE A N 1
ATOM 756 C CA . PHE A 1 91 ? 1.558 -0.652 -4.765 1.00 93.69 91 PHE A CA 1
ATOM 757 C C . PHE A 1 91 ? 2.219 -0.360 -3.421 1.00 93.69 91 PHE A C 1
ATOM 759 O O . PHE A 1 91 ? 1.878 -0.995 -2.421 1.00 93.69 91 PHE A O 1
ATOM 766 N N . ILE A 1 92 ? 3.167 0.579 -3.382 1.00 88.88 92 ILE A N 1
ATOM 767 C CA . ILE A 1 92 ? 3.957 0.841 -2.181 1.00 88.88 92 ILE A CA 1
ATOM 768 C C . ILE A 1 92 ? 3.070 1.215 -0.995 1.00 88.88 92 ILE A C 1
ATOM 770 O O . ILE A 1 92 ? 3.237 0.639 0.074 1.00 88.88 92 ILE A O 1
ATOM 774 N N . HIS A 1 93 ? 2.054 2.067 -1.177 1.00 90.44 93 HIS A N 1
ATOM 775 C CA . HIS A 1 93 ? 1.156 2.524 -0.107 1.00 90.44 93 HIS A CA 1
ATOM 776 C C . HIS A 1 93 ? 0.414 1.391 0.608 1.00 90.44 93 HIS A C 1
ATOM 778 O O . HIS A 1 93 ? 0.001 1.581 1.750 1.00 90.44 93 HIS A O 1
ATOM 784 N N . LEU A 1 94 ? 0.274 0.211 -0.009 1.00 93.56 94 LEU A N 1
ATOM 785 C CA . LEU A 1 94 ? -0.450 -0.935 0.550 1.00 93.56 94 LEU A CA 1
ATOM 786 C C . LEU A 1 94 ? 0.247 -1.576 1.763 1.00 93.56 94 LEU A C 1
ATOM 788 O O . LEU A 1 94 ? -0.336 -2.450 2.408 1.00 93.56 94 LEU A O 1
ATOM 792 N N . TRP A 1 95 ? 1.466 -1.152 2.112 1.00 91.25 95 TRP A N 1
ATOM 793 C CA . TRP A 1 95 ? 2.188 -1.642 3.291 1.00 91.25 95 TRP A CA 1
ATOM 794 C C . TRP A 1 95 ? 1.416 -1.438 4.597 1.00 91.25 95 TRP A C 1
ATOM 796 O O . TRP A 1 95 ? 1.391 -2.343 5.435 1.00 91.25 95 TRP A O 1
ATOM 806 N N . SER A 1 96 ? 0.738 -0.297 4.777 1.00 90.44 96 SER A N 1
ATOM 807 C CA . SER A 1 96 ? 0.012 -0.038 6.026 1.00 90.44 96 SER A CA 1
ATOM 808 C C . SER A 1 96 ? -1.199 -0.951 6.167 1.00 90.44 96 SER A C 1
ATOM 810 O O . SER A 1 96 ? -1.524 -1.365 7.279 1.00 90.44 96 SER A O 1
ATOM 812 N N . LEU A 1 97 ? -1.816 -1.337 5.046 1.00 92.88 97 LEU A N 1
ATOM 813 C CA . LEU A 1 97 ? -2.916 -2.295 5.044 1.00 92.88 97 LEU A CA 1
ATOM 814 C C . LEU A 1 97 ? -2.431 -3.727 5.323 1.00 92.88 97 LEU A C 1
ATOM 816 O O . LEU A 1 97 ? -3.105 -4.460 6.043 1.00 92.88 97 LEU A O 1
ATOM 820 N N . SER A 1 98 ? -1.246 -4.111 4.836 1.00 93.62 98 SER A N 1
ATOM 821 C CA . SER A 1 98 ? -0.595 -5.381 5.204 1.00 93.62 98 SER A CA 1
ATOM 822 C C . SER A 1 98 ? -0.367 -5.477 6.718 1.00 93.62 98 SER A C 1
ATOM 824 O O . SER A 1 98 ? -0.755 -6.463 7.348 1.00 93.62 98 SER A O 1
ATOM 826 N N . VAL A 1 99 ? 0.157 -4.410 7.334 1.00 93.00 99 VAL A N 1
ATOM 827 C CA . VAL A 1 99 ? 0.322 -4.313 8.797 1.00 93.00 99 VAL A CA 1
ATOM 828 C C . VAL A 1 99 ? -1.022 -4.404 9.528 1.00 93.00 99 VAL A C 1
ATOM 830 O O . VAL A 1 99 ? -1.141 -5.112 10.529 1.00 93.00 99 VAL A O 1
ATOM 833 N N . GLU A 1 100 ? -2.053 -3.719 9.032 1.00 91.88 100 GLU A N 1
ATOM 834 C CA . GLU A 1 100 ? -3.400 -3.768 9.608 1.00 91.88 100 GLU A CA 1
ATOM 835 C C . GLU A 1 100 ? -4.000 -5.184 9.547 1.00 91.88 100 GLU A C 1
ATOM 837 O O . GLU A 1 100 ? -4.588 -5.651 10.525 1.00 91.88 100 GLU A O 1
ATOM 842 N N . MET A 1 101 ? -3.808 -5.906 8.441 1.00 92.50 101 MET A N 1
ATOM 843 C CA . MET A 1 101 ? -4.273 -7.288 8.289 1.00 92.50 101 MET A CA 1
ATOM 844 C C . MET A 1 101 ? -3.529 -8.261 9.213 1.00 92.50 101 MET A C 1
ATOM 846 O O . MET A 1 101 ? -4.167 -9.129 9.815 1.00 92.50 101 MET A O 1
ATOM 850 N N . GLN A 1 102 ? -2.219 -8.083 9.405 1.00 93.69 102 GLN A N 1
ATOM 851 C CA . GLN A 1 102 ? -1.434 -8.840 10.391 1.00 93.69 102 GLN A CA 1
ATOM 852 C C . GLN A 1 102 ? -1.931 -8.583 11.820 1.00 93.69 102 GLN A C 1
ATOM 854 O O . GLN A 1 102 ? -2.117 -9.514 12.606 1.00 93.69 102 GLN A O 1
ATOM 859 N N . PHE A 1 103 ? -2.234 -7.326 12.151 1.00 91.94 103 PHE A N 1
ATOM 860 C CA . PHE A 1 103 ? -2.854 -6.992 13.428 1.00 91.94 103 PHE A CA 1
ATOM 861 C C . PHE A 1 103 ? -4.238 -7.636 13.576 1.00 91.94 103 PHE A C 1
ATOM 863 O O . PHE A 1 103 ? -4.551 -8.182 14.633 1.00 91.94 103 PHE A O 1
ATOM 870 N N . TYR A 1 104 ? -5.074 -7.621 12.534 1.00 90.94 104 TYR A N 1
ATOM 871 C CA . TYR A 1 104 ? -6.381 -8.276 12.575 1.00 90.94 104 TYR A CA 1
ATOM 872 C C . TYR A 1 104 ? -6.286 -9.774 12.777 1.00 90.94 104 TYR A C 1
ATOM 874 O O . TYR A 1 104 ? -7.117 -10.311 13.507 1.00 90.94 104 TYR A O 1
ATOM 882 N N . PHE A 1 105 ? -5.275 -10.426 12.207 1.00 91.12 105 PHE A N 1
ATOM 883 C CA . PHE A 1 105 ? -4.995 -11.826 12.484 1.00 91.12 105 PHE A CA 1
ATOM 884 C C . PHE A 1 105 ? -4.753 -12.064 13.984 1.00 91.12 105 PHE A C 1
ATOM 886 O O . PHE A 1 105 ? -5.379 -12.949 14.564 1.00 91.12 105 PHE A O 1
ATOM 893 N N . LEU A 1 106 ? -3.956 -11.216 14.644 1.00 90.75 106 LEU A N 1
ATOM 894 C CA . LEU A 1 106 ? -3.656 -11.321 16.080 1.00 90.75 106 LEU A CA 1
ATOM 895 C C . LEU A 1 106 ? -4.765 -10.797 17.008 1.00 90.75 106 LEU A C 1
ATOM 897 O O . LEU A 1 106 ? -4.831 -11.178 18.178 1.00 90.75 106 LEU A O 1
ATOM 901 N N . ALA A 1 107 ? -5.651 -9.928 16.520 1.00 89.44 107 ALA A N 1
ATOM 902 C CA . ALA A 1 107 ? -6.596 -9.203 17.362 1.00 89.44 107 ALA A CA 1
ATOM 903 C C . ALA A 1 107 ? -7.501 -10.109 18.226 1.00 89.44 107 ALA A C 1
ATOM 905 O O . ALA A 1 107 ? -7.645 -9.805 19.412 1.00 89.44 107 ALA A O 1
ATOM 906 N N . PRO A 1 108 ? -8.098 -11.215 17.731 1.00 88.12 108 PRO A N 1
ATOM 907 C CA . PRO A 1 108 ? -8.902 -12.105 18.572 1.00 88.12 108 PRO A CA 1
ATOM 908 C C . PRO A 1 108 ? -8.136 -12.675 19.766 1.00 88.12 108 PRO A C 1
ATOM 910 O O . PRO A 1 108 ? -8.707 -12.758 20.851 1.00 88.12 108 PRO A O 1
ATOM 913 N N . LEU A 1 109 ? -6.850 -13.001 19.596 1.00 88.31 109 LEU A N 1
ATOM 914 C CA . LEU A 1 109 ? -5.990 -13.495 20.675 1.00 88.31 109 LEU A CA 1
ATOM 915 C C . LEU A 1 109 ? -5.742 -12.405 21.719 1.00 88.31 109 LEU A C 1
ATOM 917 O O . LEU A 1 109 ? -5.896 -12.653 22.913 1.00 88.31 109 LEU A O 1
ATOM 921 N N . VAL A 1 110 ? -5.463 -11.175 21.274 1.00 88.00 110 VAL A N 1
ATOM 922 C CA . VAL A 1 110 ? -5.316 -10.011 22.165 1.00 88.00 110 VAL A CA 1
ATOM 923 C C . VAL A 1 110 ? -6.597 -9.790 22.974 1.00 88.00 110 VAL A C 1
ATOM 925 O O . VAL A 1 110 ? -6.553 -9.681 24.198 1.00 88.00 110 VAL A O 1
ATOM 928 N N . PHE A 1 111 ? -7.764 -9.773 22.324 1.00 85.50 111 PHE A N 1
ATOM 929 C CA . PHE A 1 111 ? -9.044 -9.582 23.015 1.00 85.50 111 PHE A CA 1
ATOM 930 C C . PHE A 1 111 ? -9.442 -10.762 23.901 1.00 85.50 111 PHE A C 1
ATOM 932 O O . PHE A 1 111 ? -10.153 -10.556 24.883 1.00 85.50 111 PHE A O 1
ATOM 939 N N . TYR A 1 112 ? -9.018 -11.979 23.572 1.00 87.31 112 TYR A N 1
ATOM 940 C CA . TYR A 1 112 ? -9.186 -13.139 24.435 1.00 87.31 112 TYR A CA 1
ATOM 941 C C . TYR A 1 112 ? -8.324 -13.003 25.697 1.00 87.31 112 TYR A C 1
ATOM 943 O O . TYR A 1 112 ? -8.867 -13.055 26.796 1.00 87.31 112 TYR A O 1
ATOM 951 N N . GLY A 1 113 ? -7.030 -12.688 25.565 1.00 87.38 113 GLY A N 1
ATOM 952 C CA . GLY A 1 113 ? -6.132 -12.442 26.702 1.00 87.38 113 GLY A CA 1
ATOM 953 C C . GLY A 1 113 ? -6.613 -11.308 27.616 1.00 87.38 113 GLY A C 1
ATOM 954 O O . GLY A 1 113 ? -6.668 -11.463 28.835 1.00 87.38 113 GLY A O 1
ATOM 955 N N . LEU A 1 114 ? -7.095 -10.201 27.034 1.00 86.94 114 LEU A N 1
ATOM 956 C CA . LEU A 1 114 ? -7.680 -9.078 27.779 1.00 86.94 114 LEU A CA 1
ATOM 957 C C . LEU A 1 114 ? -8.914 -9.464 28.618 1.00 86.94 114 LEU A C 1
ATOM 959 O O . LEU A 1 114 ? -9.335 -8.678 29.467 1.00 86.94 114 LEU A O 1
ATOM 963 N N . GLN A 1 115 ? -9.559 -10.614 28.392 1.00 86.56 115 GLN A N 1
ATOM 964 C CA . GLN A 1 115 ? -10.708 -11.037 29.203 1.00 86.56 115 GLN A CA 1
ATOM 965 C C . GLN A 1 115 ? -10.315 -11.527 30.594 1.00 86.56 115 GLN A C 1
ATOM 967 O O . GLN A 1 115 ? -11.125 -11.358 31.503 1.00 86.56 115 GLN A O 1
ATOM 972 N N . PHE A 1 116 ? -9.099 -12.053 30.749 1.00 87.62 116 PHE A N 1
ATOM 973 C CA . PHE A 1 116 ? -8.586 -12.624 31.998 1.00 87.62 116 PHE A CA 1
ATOM 974 C C . PHE A 1 116 ? -7.872 -11.604 32.887 1.00 87.62 116 PHE A C 1
ATOM 976 O O . PHE A 1 116 ? -7.565 -11.893 34.035 1.00 87.62 116 PHE A O 1
ATOM 983 N N . LEU A 1 117 ? -7.615 -10.404 32.368 1.00 87.94 117 LEU A N 1
ATOM 984 C CA . LEU A 1 117 ? -6.960 -9.338 33.115 1.00 87.94 117 LEU A CA 1
ATOM 985 C C . LEU A 1 117 ? -7.985 -8.535 33.919 1.00 87.94 117 LEU A C 1
ATOM 987 O O . LEU A 1 117 ? -8.961 -8.029 33.357 1.00 87.94 117 LEU A O 1
ATOM 991 N N . GLU A 1 118 ? -7.726 -8.358 35.213 1.00 83.12 118 GLU A N 1
ATOM 992 C CA . GLU A 1 118 ? -8.550 -7.527 36.100 1.00 83.12 118 GLU A CA 1
ATOM 993 C C . GLU A 1 118 ? -8.396 -6.038 35.745 1.00 83.12 118 GLU A C 1
ATOM 995 O O . GLU A 1 118 ? -9.368 -5.346 35.435 1.00 83.12 118 GLU A O 1
ATOM 1000 N N . ASN A 1 119 ? -7.149 -5.566 35.645 1.00 88.69 119 ASN A N 1
ATOM 1001 C CA . ASN A 1 119 ? -6.806 -4.162 35.400 1.00 88.69 119 ASN A CA 1
ATOM 1002 C C . ASN A 1 119 ? -6.465 -3.870 33.929 1.00 88.69 119 ASN A C 1
ATOM 1004 O O . ASN A 1 119 ? -5.394 -3.362 33.597 1.00 88.69 119 ASN A O 1
ATOM 1008 N N . LYS A 1 120 ? -7.414 -4.142 33.024 1.00 87.75 120 LYS A N 1
ATOM 1009 C CA . LYS A 1 120 ? -7.253 -3.968 31.559 1.00 87.75 120 LYS A CA 1
ATOM 1010 C C . LYS A 1 120 ? -6.756 -2.577 31.162 1.00 87.75 120 LYS A C 1
ATOM 1012 O O . LYS A 1 120 ? -5.967 -2.452 30.233 1.00 87.75 120 LYS A O 1
ATOM 1017 N N . LYS A 1 121 ? -7.215 -1.538 31.870 1.00 87.56 121 LYS A N 1
ATOM 1018 C CA . LYS A 1 121 ? -6.820 -0.141 31.628 1.00 87.56 121 LYS A CA 1
ATOM 1019 C C . LYS A 1 121 ? -5.319 0.051 31.836 1.00 87.56 121 LYS A C 1
ATOM 1021 O O . LYS A 1 121 ? -4.665 0.603 30.965 1.00 87.56 121 LYS A O 1
ATOM 1026 N N . VAL A 1 122 ? -4.786 -0.458 32.949 1.00 89.69 122 VAL A N 1
ATOM 1027 C CA . VAL A 1 122 ? -3.361 -0.348 33.297 1.00 89.69 122 VAL A CA 1
ATOM 1028 C C . VAL A 1 122 ? -2.510 -1.055 32.251 1.00 89.69 122 VAL A C 1
ATOM 1030 O O . VAL A 1 122 ? -1.563 -0.465 31.744 1.00 89.69 122 VAL A O 1
ATOM 1033 N N . VAL A 1 123 ? -2.892 -2.275 31.863 1.00 90.50 123 VAL A N 1
ATOM 1034 C CA . VAL A 1 123 ? -2.153 -3.045 30.854 1.00 90.50 123 VAL A CA 1
ATOM 1035 C C . VAL A 1 123 ? -2.141 -2.322 29.506 1.00 90.50 123 VAL A C 1
ATOM 1037 O O . VAL A 1 123 ? -1.071 -2.127 28.946 1.00 90.50 123 VAL A O 1
ATOM 1040 N N . ILE A 1 124 ? -3.290 -1.842 29.018 1.00 91.12 124 ILE A N 1
ATOM 1041 C CA . ILE A 1 124 ? -3.370 -1.101 27.745 1.00 91.12 124 ILE A CA 1
ATOM 1042 C C . ILE A 1 124 ? -2.532 0.184 27.795 1.00 91.12 124 ILE A C 1
ATOM 1044 O O . ILE A 1 124 ? -1.804 0.481 26.846 1.00 91.12 124 ILE A O 1
ATOM 1048 N N . THR A 1 125 ? -2.597 0.944 28.891 1.00 91.00 125 THR A N 1
ATOM 1049 C CA . THR A 1 125 ? -1.804 2.170 29.050 1.00 91.00 125 THR A CA 1
ATOM 1050 C C . THR A 1 125 ? -0.307 1.861 29.068 1.00 91.00 125 THR A C 1
ATOM 1052 O O . THR A 1 125 ? 0.441 2.476 28.311 1.00 91.00 125 THR A O 1
ATOM 1055 N N . LEU A 1 126 ? 0.132 0.862 29.843 1.00 92.19 126 LEU A N 1
ATOM 1056 C CA . LEU A 1 126 ? 1.534 0.438 29.888 1.00 92.19 126 LEU A CA 1
ATOM 1057 C C . LEU A 1 126 ? 2.023 -0.054 28.525 1.00 92.19 126 LEU A C 1
ATOM 1059 O O . LEU A 1 126 ? 3.074 0.383 28.072 1.00 92.19 126 LEU A O 1
ATOM 1063 N N . THR A 1 127 ? 1.252 -0.893 27.827 1.00 92.12 127 THR A N 1
ATOM 1064 C CA . THR A 1 127 ? 1.607 -1.356 26.476 1.00 92.12 127 THR A CA 1
ATOM 1065 C C . THR A 1 127 ? 1.748 -0.190 25.496 1.00 92.12 127 THR A C 1
ATOM 1067 O O . THR A 1 127 ? 2.647 -0.196 24.658 1.00 92.12 127 THR A O 1
ATOM 1070 N N . THR A 1 128 ? 0.897 0.832 25.616 1.00 93.50 128 THR A N 1
ATOM 1071 C CA . THR A 1 128 ? 0.964 2.031 24.768 1.00 93.50 128 THR A CA 1
ATOM 1072 C C . THR A 1 128 ? 2.222 2.852 25.057 1.00 93.50 128 THR A C 1
ATOM 1074 O O . THR A 1 128 ? 2.935 3.212 24.125 1.00 93.50 128 THR A O 1
ATOM 1077 N N . ILE A 1 129 ? 2.529 3.116 26.332 1.00 92.69 129 ILE A N 1
ATOM 1078 C CA . ILE A 1 129 ? 3.693 3.920 26.739 1.00 92.69 129 ILE A CA 1
ATOM 1079 C C . ILE A 1 129 ? 5.001 3.188 26.419 1.00 92.69 129 ILE A C 1
ATOM 1081 O O . ILE A 1 129 ? 5.871 3.754 25.760 1.00 92.69 129 ILE A O 1
ATOM 1085 N N . ILE A 1 130 ? 5.121 1.921 26.830 1.00 92.81 130 ILE A N 1
ATOM 1086 C CA . ILE A 1 130 ? 6.321 1.103 26.602 1.00 92.81 130 ILE A CA 1
ATOM 1087 C C . ILE A 1 130 ? 6.548 0.912 25.104 1.00 92.81 130 ILE A C 1
ATOM 1089 O O . ILE A 1 130 ? 7.665 1.087 24.629 1.00 92.81 130 ILE A O 1
ATOM 1093 N N . GLY A 1 131 ? 5.497 0.598 24.340 1.00 91.62 131 GLY A N 1
ATOM 1094 C CA . GLY A 1 131 ? 5.622 0.423 22.897 1.00 91.62 131 GLY A CA 1
ATOM 1095 C C . GLY A 1 131 ? 5.980 1.723 22.170 1.00 91.62 131 GLY A C 1
ATOM 1096 O O . GLY A 1 131 ? 6.799 1.690 21.255 1.00 91.62 131 GLY A O 1
ATOM 1097 N N . CYS A 1 132 ? 5.446 2.870 22.609 1.00 91.81 132 CYS A N 1
ATOM 1098 C CA . CYS A 1 132 ? 5.835 4.176 22.078 1.00 91.81 132 CYS A CA 1
ATOM 1099 C C . CYS A 1 132 ? 7.319 4.456 22.354 1.00 91.81 132 CYS A C 1
ATOM 1101 O O . CYS A 1 132 ? 8.059 4.753 21.419 1.00 91.81 132 CYS A O 1
ATOM 1103 N N . ALA A 1 133 ? 7.772 4.285 23.600 1.00 90.94 133 ALA A N 1
ATOM 1104 C CA . ALA A 1 133 ? 9.173 4.472 23.973 1.00 90.94 133 ALA A CA 1
ATOM 1105 C C . ALA A 1 133 ? 10.097 3.534 23.180 1.00 90.94 133 ALA A C 1
ATOM 1107 O O . ALA A 1 133 ? 11.047 3.985 22.547 1.00 90.94 133 ALA A O 1
ATOM 1108 N N . PHE A 1 134 ? 9.774 2.243 23.107 1.00 89.75 134 PHE A N 1
ATOM 1109 C CA . PHE A 1 134 ? 10.578 1.269 22.370 1.00 89.75 134 PHE A CA 1
ATOM 1110 C C . PHE A 1 134 ? 10.638 1.569 20.865 1.00 89.75 134 PHE A C 1
ATOM 1112 O O . PHE A 1 134 ? 11.689 1.417 20.247 1.00 89.75 134 PHE A O 1
ATOM 1119 N N . SER A 1 135 ? 9.551 2.087 20.278 1.00 87.31 135 SER A N 1
ATOM 1120 C CA . SER A 1 135 ? 9.545 2.508 18.871 1.00 87.31 135 SER A CA 1
ATOM 1121 C C . SER A 1 135 ? 10.493 3.677 18.575 1.00 87.31 135 SER A C 1
ATOM 1123 O O . SER A 1 135 ? 10.939 3.808 17.438 1.00 87.31 135 SER A O 1
ATOM 1125 N N . THR A 1 136 ? 10.827 4.496 19.582 1.00 85.62 136 THR A N 1
ATOM 1126 C CA . THR A 1 136 ? 11.793 5.603 19.449 1.00 85.62 136 THR A CA 1
ATOM 1127 C C . THR A 1 136 ? 13.249 5.180 19.646 1.00 85.62 136 THR A C 1
ATOM 1129 O O . THR A 1 136 ? 14.143 5.903 19.223 1.00 85.62 136 THR A O 1
ATOM 1132 N N . LEU A 1 137 ? 13.494 4.012 20.253 1.00 87.12 137 LEU A N 1
ATOM 1133 C CA . LEU A 1 137 ? 14.843 3.485 20.505 1.00 87.12 137 LEU A CA 1
ATOM 1134 C C . LEU A 1 137 ? 15.425 2.716 19.311 1.00 87.12 137 LEU A C 1
ATOM 1136 O O . LEU A 1 137 ? 16.626 2.469 19.258 1.00 87.12 137 LEU A O 1
ATOM 1140 N N . LEU A 1 138 ? 14.575 2.305 18.372 1.00 84.88 138 LEU A N 1
ATOM 1141 C CA . LEU A 1 138 ? 14.962 1.546 17.188 1.00 84.88 138 LEU A CA 1
ATOM 1142 C C . LEU A 1 138 ? 14.990 2.437 15.950 1.00 84.88 138 LEU A C 1
ATOM 1144 O O . LEU A 1 138 ? 14.492 3.562 15.953 1.00 84.88 138 LEU A O 1
ATOM 1148 N N . ASN A 1 139 ? 15.539 1.901 14.858 1.00 83.00 139 ASN A N 1
ATOM 1149 C CA . ASN A 1 139 ? 15.543 2.584 13.571 1.00 83.00 139 ASN A CA 1
ATOM 1150 C C . ASN A 1 139 ? 14.108 3.067 13.212 1.00 83.00 139 ASN A C 1
ATOM 1152 O O . ASN A 1 139 ? 13.197 2.233 13.123 1.00 83.00 139 ASN A O 1
ATOM 1156 N N . PRO A 1 140 ? 13.886 4.382 12.986 1.00 80.38 140 PRO A N 1
ATOM 1157 C CA . PRO A 1 140 ? 12.548 4.952 12.805 1.00 80.38 140 PRO A CA 1
ATOM 1158 C C . PRO A 1 140 ? 11.771 4.388 11.615 1.00 80.38 140 PRO A C 1
ATOM 1160 O O . PRO A 1 140 ? 10.539 4.436 11.607 1.00 80.38 140 PRO A O 1
ATOM 1163 N N . GLN A 1 141 ? 12.467 3.891 10.597 1.00 77.25 141 GLN A N 1
ATOM 1164 C CA . GLN A 1 141 ? 11.889 3.341 9.377 1.00 77.25 141 GLN A CA 1
ATOM 1165 C C . GLN A 1 141 ? 11.477 1.882 9.584 1.00 77.25 141 GLN A C 1
ATOM 1167 O O . GLN A 1 141 ? 10.341 1.509 9.286 1.00 77.25 141 GLN A O 1
ATOM 1172 N N . PHE A 1 142 ? 12.344 1.083 10.212 1.00 84.38 142 PHE A N 1
ATOM 1173 C CA . PHE A 1 142 ? 12.005 -0.278 10.626 1.00 84.38 142 PHE A CA 1
ATOM 1174 C C . PHE A 1 142 ? 10.829 -0.289 11.611 1.00 84.38 142 PHE A C 1
ATOM 1176 O O . PHE A 1 142 ? 9.840 -0.989 11.393 1.00 84.38 142 PHE A O 1
ATOM 1183 N N . ALA A 1 143 ? 10.889 0.547 12.654 1.00 85.81 143 ALA A N 1
ATOM 1184 C CA . ALA A 1 143 ? 9.844 0.641 13.672 1.00 85.81 143 ALA A CA 1
ATOM 1185 C C . ALA A 1 143 ? 8.476 1.040 13.097 1.00 85.81 143 ALA A C 1
ATOM 1187 O O . ALA A 1 143 ? 7.438 0.660 13.635 1.00 85.81 143 ALA A O 1
ATOM 1188 N N . PHE A 1 144 ? 8.465 1.785 11.990 1.00 82.06 144 PHE A N 1
ATOM 1189 C CA . PHE A 1 144 ? 7.239 2.204 11.321 1.00 82.06 144 PHE A CA 1
ATOM 1190 C C . PHE A 1 144 ? 6.603 1.091 10.488 1.00 82.06 144 PHE A C 1
ATOM 1192 O O . PHE A 1 144 ? 5.384 0.916 10.530 1.00 82.06 144 PHE A O 1
ATOM 1199 N N . ASN A 1 145 ? 7.414 0.337 9.749 1.00 85.62 145 ASN A N 1
ATOM 1200 C CA . ASN A 1 145 ? 6.935 -0.691 8.822 1.00 85.62 145 ASN A CA 1
ATOM 1201 C C . ASN A 1 145 ? 6.702 -2.049 9.505 1.00 85.62 145 ASN A C 1
ATOM 1203 O O . ASN A 1 145 ? 5.981 -2.902 8.980 1.00 85.62 145 ASN A O 1
ATOM 1207 N N . PHE A 1 146 ? 7.280 -2.264 10.689 1.00 89.75 146 PHE A N 1
ATOM 1208 C CA . PHE A 1 146 ? 7.127 -3.506 11.433 1.00 89.75 146 PHE A CA 1
ATOM 1209 C C . PHE A 1 146 ? 5.916 -3.475 12.377 1.00 89.75 146 PHE A C 1
ATOM 1211 O O . PHE A 1 146 ? 5.792 -2.617 13.252 1.00 89.75 146 PHE A O 1
ATOM 1218 N N . MET A 1 147 ? 5.023 -4.458 12.232 1.00 91.19 147 MET A N 1
ATOM 1219 C CA . MET A 1 147 ? 3.723 -4.487 12.912 1.00 91.19 147 MET A CA 1
ATOM 1220 C C . MET A 1 147 ? 3.824 -4.451 14.446 1.00 91.19 147 MET A C 1
ATOM 1222 O O . MET A 1 147 ? 3.095 -3.684 15.077 1.00 91.19 147 MET A O 1
ATOM 1226 N N . LEU A 1 148 ? 4.739 -5.216 15.058 1.00 89.50 148 LEU A N 1
ATOM 1227 C CA . LEU A 1 148 ? 4.845 -5.293 16.525 1.00 89.50 148 LEU A CA 1
ATOM 1228 C C . LEU A 1 148 ? 5.292 -3.964 17.146 1.00 89.50 148 LEU A C 1
ATOM 1230 O O . LEU A 1 148 ? 4.760 -3.550 18.172 1.00 89.50 148 LEU A O 1
ATOM 1234 N N . LEU A 1 149 ? 6.218 -3.261 16.492 1.00 89.19 149 LEU A N 1
ATOM 1235 C CA . LEU A 1 149 ? 6.693 -1.948 16.939 1.00 89.19 149 LEU A CA 1
ATOM 1236 C C . LEU A 1 149 ? 5.663 -0.845 16.704 1.00 89.19 149 LEU A C 1
ATOM 1238 O O . LEU A 1 149 ? 5.706 0.187 17.365 1.00 89.19 149 LEU A O 1
ATOM 1242 N N . ARG A 1 150 ? 4.695 -1.085 15.817 1.00 88.88 150 ARG A N 1
ATOM 1243 C CA . ARG A 1 150 ? 3.551 -0.207 15.574 1.00 88.88 150 ARG A CA 1
ATOM 1244 C C . ARG A 1 150 ? 2.356 -0.500 16.486 1.00 88.88 150 ARG A C 1
ATOM 1246 O O . ARG A 1 150 ? 1.403 0.279 16.529 1.00 88.88 150 ARG A O 1
ATOM 1253 N N . PHE A 1 151 ? 2.388 -1.602 17.239 1.00 89.88 151 PHE A N 1
ATOM 1254 C CA . PHE A 1 151 ? 1.262 -2.068 18.052 1.00 89.88 151 PHE A CA 1
ATOM 1255 C C . PHE A 1 151 ? 0.748 -1.013 19.045 1.00 89.88 151 PHE A C 1
ATOM 1257 O O . PHE A 1 151 ? -0.455 -0.932 19.301 1.00 89.88 151 PHE A O 1
ATOM 1264 N N . TRP A 1 152 ? 1.631 -0.148 19.556 1.00 92.25 152 TRP A N 1
ATOM 1265 C CA . TRP A 1 152 ? 1.254 0.925 20.477 1.00 92.25 152 TRP A CA 1
ATOM 1266 C C . TRP A 1 152 ? 0.252 1.919 19.873 1.00 92.25 152 TRP A C 1
ATOM 1268 O O . TRP A 1 152 ? -0.596 2.424 20.604 1.00 92.25 152 TRP A O 1
ATOM 1278 N N . GLN A 1 153 ? 0.262 2.147 18.553 1.00 92.50 153 GLN A N 1
ATOM 1279 C CA . GLN A 1 153 ? -0.715 3.025 17.897 1.00 92.50 153 GLN A CA 1
ATOM 1280 C C . GLN A 1 153 ? -2.122 2.415 17.921 1.00 92.50 153 GLN A C 1
ATOM 1282 O O . GLN A 1 153 ? -3.104 3.098 18.217 1.00 92.50 153 GLN A O 1
ATOM 1287 N N . PHE A 1 154 ? -2.226 1.103 17.688 1.00 91.00 154 PHE A N 1
ATOM 1288 C CA . PHE A 1 154 ? -3.487 0.373 17.838 1.00 91.00 154 PHE A CA 1
ATOM 1289 C C . PHE A 1 154 ? -3.943 0.348 19.305 1.00 91.00 154 PHE A C 1
ATOM 1291 O O . PHE A 1 154 ? -5.129 0.534 19.593 1.00 91.00 154 PHE A O 1
ATOM 1298 N N . SER A 1 155 ? -2.997 0.179 20.235 1.00 91.31 155 SER A N 1
ATOM 1299 C CA . SER A 1 155 ? -3.245 0.214 21.679 1.00 91.31 155 SER A CA 1
ATOM 1300 C C . SER A 1 155 ? -3.749 1.583 22.158 1.00 91.31 155 SER A C 1
ATOM 1302 O O . SER A 1 155 ? -4.703 1.632 22.934 1.00 91.31 155 SER A O 1
ATOM 1304 N N . ALA A 1 156 ? -3.227 2.696 21.630 1.00 91.56 156 ALA A N 1
ATOM 1305 C CA . ALA A 1 156 ? -3.740 4.042 21.907 1.00 91.56 156 ALA A CA 1
ATOM 1306 C C . ALA A 1 156 ? -5.221 4.189 21.496 1.00 91.56 156 ALA A C 1
ATOM 1308 O O . ALA A 1 156 ? -6.030 4.768 22.222 1.00 91.56 156 ALA A O 1
ATOM 1309 N N . GLY A 1 157 ? -5.623 3.573 20.379 1.00 88.38 157 GLY A N 1
ATOM 1310 C CA . GLY A 1 157 ? -7.033 3.490 19.987 1.00 88.38 157 GLY A CA 1
ATOM 1311 C C . GLY A 1 157 ? -7.894 2.662 20.954 1.00 88.38 157 GLY A C 1
ATOM 1312 O O . GLY A 1 157 ? -9.073 2.960 21.155 1.00 88.38 157 GLY A O 1
ATOM 1313 N N . PHE A 1 158 ? -7.332 1.629 21.589 1.00 87.06 158 PHE A N 1
ATOM 1314 C CA . PHE A 1 158 ? -8.017 0.873 22.645 1.00 87.06 158 PHE A CA 1
ATOM 1315 C C . PHE A 1 158 ? -8.099 1.645 23.956 1.00 87.06 158 PHE A C 1
ATOM 1317 O O . PHE A 1 158 ? -9.120 1.568 24.640 1.00 87.06 158 PHE A O 1
ATOM 1324 N N . MET A 1 159 ? -7.070 2.421 24.278 1.00 87.06 159 MET A N 1
ATOM 1325 C CA . MET A 1 159 ? -7.046 3.307 25.432 1.00 87.06 159 MET A CA 1
ATOM 1326 C C . MET A 1 159 ? -8.260 4.251 25.409 1.00 87.06 159 MET A C 1
ATOM 1328 O O . MET A 1 159 ? -8.981 4.334 26.402 1.00 87.06 159 MET A O 1
ATOM 1332 N N . ALA A 1 160 ? -8.588 4.820 24.243 1.00 85.06 160 ALA A N 1
ATOM 1333 C CA . ALA A 1 160 ? -9.773 5.661 24.041 1.00 85.06 160 ALA A CA 1
ATOM 1334 C C . ALA A 1 160 ? -11.125 4.954 24.300 1.00 85.06 160 ALA A C 1
ATOM 1336 O O . ALA A 1 160 ? -12.134 5.611 24.548 1.00 85.06 160 ALA A O 1
ATOM 1337 N N . LEU A 1 161 ? -11.180 3.616 24.242 1.00 82.69 161 LEU A N 1
ATOM 1338 C CA . LEU A 1 161 ? -12.394 2.843 24.534 1.00 82.69 161 LEU A CA 1
ATOM 1339 C C . LEU A 1 161 ? -12.554 2.522 26.026 1.00 82.69 161 LEU A C 1
ATOM 1341 O O . LEU A 1 161 ? -13.684 2.463 26.511 1.00 82.69 161 LEU A O 1
ATOM 1345 N N . TYR A 1 162 ? -11.450 2.211 26.709 1.00 82.00 162 TYR A N 1
ATOM 1346 C CA . TYR A 1 162 ? -11.462 1.686 28.079 1.00 82.00 162 TYR A CA 1
ATOM 1347 C C . TYR A 1 162 ? -11.226 2.757 29.149 1.00 82.00 162 TYR A C 1
ATOM 1349 O O . TYR A 1 162 ? -11.624 2.551 30.300 1.00 82.00 162 TYR A O 1
ATOM 1357 N N . LEU A 1 163 ? -10.592 3.880 28.803 1.00 81.06 163 LEU A N 1
ATOM 1358 C CA . LEU A 1 163 ? -10.480 5.024 29.703 1.00 81.06 163 LEU A CA 1
ATOM 1359 C C . LEU A 1 163 ? -11.830 5.743 29.866 1.00 81.06 163 LEU A C 1
ATOM 1361 O O . LEU A 1 163 ? -12.709 5.623 29.005 1.00 81.06 163 LEU A O 1
ATOM 1365 N N . PRO A 1 164 ? -12.022 6.472 30.983 1.00 78.56 164 PRO A N 1
ATOM 1366 C CA . PRO A 1 164 ? -13.174 7.349 31.141 1.00 78.56 164 PRO A CA 1
ATOM 1367 C C . PRO A 1 164 ? -13.246 8.320 29.963 1.00 78.56 164 PRO A C 1
ATOM 1369 O O . PRO A 1 164 ? -12.222 8.838 29.518 1.00 78.56 164 PRO A O 1
ATOM 1372 N N . ARG A 1 165 ? -14.456 8.563 29.455 1.00 80.75 165 ARG A N 1
ATOM 1373 C CA . ARG A 1 165 ? -14.641 9.585 28.424 1.00 80.75 165 ARG A CA 1
ATOM 1374 C C . ARG A 1 165 ? -14.346 10.951 29.017 1.00 80.75 165 ARG A C 1
ATOM 1376 O O . ARG A 1 165 ? -14.822 11.254 30.108 1.00 80.75 165 ARG A O 1
ATOM 1383 N N . VAL A 1 166 ? -13.613 11.760 28.266 1.00 80.25 166 VAL A N 1
ATOM 1384 C CA . VAL A 1 166 ? -13.348 13.151 28.625 1.00 80.25 166 VAL A CA 1
ATOM 1385 C C . VAL A 1 166 ? -14.536 13.986 28.156 1.00 80.25 166 VAL A C 1
ATOM 1387 O O . VAL A 1 166 ? -14.881 13.976 26.971 1.00 80.25 166 VAL A O 1
ATOM 1390 N N . THR A 1 167 ? -15.206 14.654 29.092 1.00 78.81 167 THR A N 1
ATOM 1391 C CA . THR A 1 167 ? -16.242 15.647 28.793 1.00 78.81 167 THR A CA 1
ATOM 1392 C C . THR A 1 167 ? -15.567 16.982 28.539 1.00 78.81 167 THR A C 1
ATOM 1394 O O . THR A 1 167 ? -14.849 17.482 29.403 1.00 78.81 167 THR A O 1
ATOM 1397 N N . ILE A 1 168 ? -15.775 17.541 27.350 1.00 76.69 168 ILE A N 1
ATOM 1398 C CA . ILE A 1 168 ? -15.205 18.835 26.968 1.00 76.69 168 ILE A CA 1
ATOM 1399 C C . ILE A 1 168 ? -16.319 19.877 26.988 1.00 76.69 168 ILE A C 1
ATOM 1401 O O . ILE A 1 168 ? -17.411 19.624 26.475 1.00 76.69 168 ILE A O 1
ATOM 1405 N N . ARG A 1 169 ? -16.015 21.030 27.595 1.00 70.69 169 ARG A N 1
ATOM 1406 C CA . ARG A 1 169 ? -16.955 22.130 27.840 1.00 70.69 169 ARG A CA 1
ATOM 1407 C C . ARG A 1 169 ? -17.310 22.907 26.568 1.00 70.69 169 ARG A C 1
ATOM 1409 O O . ARG A 1 169 ? -18.452 23.327 26.434 1.00 70.69 169 ARG A O 1
ATOM 1416 N N . HIS A 1 170 ? -16.362 23.067 25.641 1.00 72.38 170 HIS A N 1
ATOM 1417 C CA . HIS A 1 170 ? -16.551 23.783 24.376 1.00 72.38 170 HIS A CA 1
ATOM 1418 C C . HIS A 1 170 ? -16.191 22.898 23.173 1.00 72.38 170 HIS A C 1
ATOM 1420 O O . HIS A 1 170 ? -15.158 22.233 23.155 1.00 72.38 170 HIS A O 1
ATOM 1426 N N . HIS A 1 171 ? -17.042 22.859 22.144 1.00 71.94 171 HIS A N 1
ATOM 1427 C CA . HIS A 1 171 ? -16.776 22.049 20.944 1.00 71.94 171 HIS A CA 1
ATOM 1428 C C . HIS A 1 171 ? -15.689 22.605 20.047 1.00 71.94 171 HIS A C 1
ATOM 1430 O O . HIS A 1 171 ? -15.012 21.822 19.373 1.00 71.94 171 HIS A O 1
ATOM 1436 N N . ASP A 1 172 ? -15.500 23.917 20.088 1.00 77.31 172 ASP A N 1
ATOM 1437 C CA . ASP A 1 172 ? -14.469 24.595 19.321 1.00 77.31 172 ASP A CA 1
ATOM 1438 C C . ASP A 1 172 ? -13.079 24.078 19.704 1.00 77.31 172 ASP A C 1
ATOM 1440 O O . ASP A 1 172 ? -12.263 23.869 18.816 1.00 77.31 172 ASP A O 1
ATOM 1444 N N . ASP A 1 173 ? -12.849 23.699 20.967 1.00 79.88 173 ASP A N 1
ATOM 1445 C CA . ASP A 1 173 ? -11.580 23.116 21.426 1.00 79.88 173 ASP A CA 1
ATOM 1446 C C . ASP A 1 173 ? -11.207 21.842 20.648 1.00 79.88 173 ASP A C 1
ATOM 1448 O O . ASP A 1 173 ? -10.054 21.646 20.266 1.00 79.88 173 ASP A O 1
ATOM 1452 N N . LEU A 1 174 ? -12.183 20.973 20.355 1.00 80.31 174 LEU A N 1
ATOM 1453 C CA . LEU A 1 174 ? -11.945 19.744 19.588 1.00 80.31 174 LEU A CA 1
ATOM 1454 C C . LEU A 1 174 ? -11.640 20.029 18.120 1.00 80.31 174 LEU A C 1
ATOM 1456 O O . LEU A 1 174 ? -10.805 19.350 17.518 1.00 80.31 174 LEU A O 1
ATOM 1460 N N . ILE A 1 175 ? -12.339 21.004 17.542 1.00 81.31 175 ILE A N 1
ATOM 1461 C CA . ILE A 1 175 ? -12.134 21.420 16.155 1.00 81.31 175 ILE A CA 1
ATOM 1462 C C . ILE A 1 175 ? -10.764 22.082 16.026 1.00 81.31 175 ILE A C 1
ATOM 1464 O O . ILE A 1 175 ? -10.023 21.742 15.111 1.00 81.31 175 ILE A O 1
ATOM 1468 N N . ILE A 1 176 ? -10.398 22.949 16.971 1.00 84.81 176 ILE A N 1
ATOM 1469 C CA . ILE A 1 176 ? -9.088 23.593 17.044 1.00 84.81 176 ILE A CA 1
ATOM 1470 C C . ILE A 1 176 ? -8.002 22.529 17.147 1.00 84.81 176 ILE A C 1
ATOM 1472 O O . ILE A 1 176 ? -7.112 22.525 16.310 1.00 84.81 176 ILE A O 1
ATOM 1476 N N . VAL A 1 177 ? -8.101 21.565 18.070 1.00 85.56 177 VAL A N 1
ATOM 1477 C CA . VAL A 1 177 ? -7.108 20.480 18.176 1.00 85.56 177 VAL A CA 1
ATOM 1478 C C . VAL A 1 177 ? -6.982 19.707 16.859 1.00 85.56 177 VAL A C 1
ATOM 1480 O O . VAL A 1 177 ? -5.867 19.465 16.396 1.00 85.56 177 VAL A O 1
ATOM 1483 N N . ALA A 1 178 ? -8.099 19.345 16.222 1.00 84.44 178 ALA A N 1
ATOM 1484 C CA . ALA A 1 178 ? -8.076 18.637 14.944 1.00 84.44 178 ALA A CA 1
ATOM 1485 C C . ALA A 1 178 ? -7.425 19.473 13.827 1.00 84.44 178 ALA A C 1
ATOM 1487 O O . ALA A 1 178 ? -6.549 18.977 13.119 1.00 84.44 178 ALA A O 1
ATOM 1488 N N . LEU A 1 179 ? -7.816 20.743 13.692 1.00 86.75 179 LEU A N 1
ATOM 1489 C CA . LEU A 1 179 ? -7.280 21.662 12.690 1.00 86.75 179 LEU A CA 1
ATOM 1490 C C . LEU A 1 179 ? -5.810 21.992 12.945 1.00 86.75 179 LEU A C 1
ATOM 1492 O O . LEU A 1 179 ? -5.045 22.040 11.991 1.00 86.75 179 LEU A O 1
ATOM 1496 N N . SER A 1 180 ? -5.387 22.159 14.198 1.00 87.69 180 SER A N 1
ATOM 1497 C CA . SER A 1 180 ? -3.989 22.397 14.565 1.00 87.69 180 SER A CA 1
ATOM 1498 C C . SER A 1 180 ? -3.106 21.207 14.207 1.00 87.69 180 SER A C 1
ATOM 1500 O O . SER A 1 180 ? -2.019 21.399 13.672 1.00 87.69 180 SER A O 1
ATOM 1502 N N . VAL A 1 181 ? -3.572 19.976 14.445 1.00 87.19 181 VAL A N 1
ATOM 1503 C CA . VAL A 1 181 ? -2.832 18.767 14.051 1.00 87.19 181 VAL A CA 1
ATOM 1504 C C . VAL A 1 181 ? -2.745 18.652 12.529 1.00 87.19 181 VAL A C 1
ATOM 1506 O O . VAL A 1 181 ? -1.671 18.366 12.009 1.00 87.19 181 VAL A O 1
ATOM 1509 N N . ILE A 1 182 ? -3.839 18.916 11.805 1.00 86.44 182 ILE A N 1
ATOM 1510 C CA . ILE A 1 182 ? -3.833 18.917 10.333 1.00 86.44 182 ILE A CA 1
ATOM 1511 C C . ILE A 1 182 ? -2.893 20.001 9.798 1.00 86.44 182 ILE A C 1
ATOM 1513 O O . ILE A 1 182 ? -2.069 19.712 8.935 1.00 86.44 182 ILE A O 1
ATOM 1517 N N . ALA A 1 183 ? -2.979 21.220 10.331 1.00 87.50 183 ALA A N 1
ATOM 1518 C CA . ALA A 1 183 ? -2.125 22.335 9.944 1.00 87.50 183 ALA A CA 1
ATOM 1519 C C . ALA A 1 183 ? -0.650 21.993 10.161 1.00 87.50 183 ALA A C 1
ATOM 1521 O O . ALA A 1 183 ? 0.150 22.214 9.260 1.00 87.50 183 ALA A O 1
ATOM 1522 N N . LEU A 1 184 ? -0.309 21.370 11.296 1.00 86.88 184 LEU A N 1
ATOM 1523 C CA . LEU A 1 184 ? 1.046 20.903 11.587 1.00 86.88 184 LEU A CA 1
ATOM 1524 C C . LEU A 1 184 ? 1.546 19.883 10.552 1.00 86.88 184 LEU A C 1
ATOM 1526 O O . LEU A 1 184 ? 2.700 19.946 10.145 1.00 86.88 184 LEU A O 1
ATOM 1530 N N . CYS A 1 185 ? 0.683 18.970 10.095 1.00 82.69 185 CYS A N 1
ATOM 1531 C CA . CYS A 1 185 ? 1.019 18.007 9.042 1.00 82.69 185 CYS A CA 1
ATOM 1532 C C . CYS A 1 185 ? 1.168 18.637 7.647 1.00 82.69 185 CYS A C 1
ATOM 1534 O O . CYS A 1 185 ? 1.732 17.998 6.765 1.00 82.69 185 CYS A O 1
ATOM 1536 N N . MET A 1 186 ? 0.643 19.845 7.432 1.00 83.62 186 MET A N 1
ATOM 1537 C CA . MET A 1 186 ? 0.727 20.567 6.158 1.00 83.62 186 MET A CA 1
ATOM 1538 C C . MET A 1 186 ? 1.879 21.574 6.114 1.00 83.62 186 MET A C 1
ATOM 1540 O O . MET A 1 186 ? 2.107 22.178 5.066 1.00 83.62 186 MET A O 1
ATOM 1544 N N . ILE A 1 187 ? 2.605 21.770 7.220 1.00 83.62 187 ILE A N 1
ATOM 1545 C CA . ILE A 1 187 ? 3.771 22.651 7.221 1.00 83.62 187 ILE A CA 1
ATOM 1546 C C . ILE A 1 187 ? 4.858 21.996 6.357 1.00 83.62 187 ILE A C 1
ATOM 1548 O O . ILE A 1 187 ? 5.211 20.844 6.604 1.00 83.62 187 ILE A O 1
ATOM 1552 N N . PRO A 1 188 ? 5.426 22.710 5.370 1.00 71.94 188 PRO A N 1
ATOM 1553 C CA . PRO A 1 188 ? 6.458 22.173 4.482 1.00 71.94 188 PRO A CA 1
ATOM 1554 C C . PRO A 1 188 ? 7.824 21.987 5.166 1.00 71.94 188 PRO A C 1
ATOM 1556 O O . PRO A 1 188 ? 8.809 21.696 4.497 1.00 71.94 188 PRO A O 1
ATOM 1559 N N . THR A 1 189 ? 7.915 22.185 6.483 1.00 75.94 189 THR A N 1
ATOM 1560 C CA . THR A 1 189 ? 9.145 21.983 7.246 1.00 75.94 189 THR A CA 1
ATOM 1561 C C . THR A 1 189 ? 9.264 20.532 7.694 1.00 75.94 189 THR A C 1
ATOM 1563 O O . THR A 1 189 ? 8.282 19.887 8.065 1.00 75.94 189 THR A O 1
ATOM 1566 N N . GLU A 1 190 ? 10.491 20.013 7.697 1.00 77.62 190 GLU A N 1
ATOM 1567 C CA . GLU A 1 190 ? 10.786 18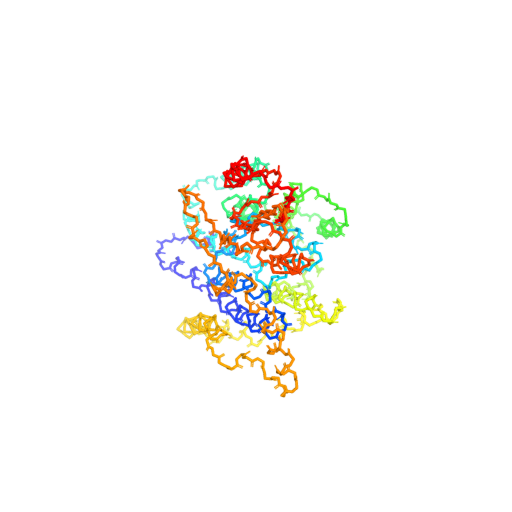.661 8.170 1.00 77.62 190 GLU A CA 1
ATOM 1568 C C . GLU A 1 190 ? 10.649 18.577 9.696 1.00 77.62 190 GLU A C 1
ATOM 1570 O O . GLU A 1 190 ? 11.607 18.704 10.460 1.00 77.62 190 GLU A O 1
ATOM 1575 N N . ILE A 1 191 ? 9.422 18.375 10.172 1.00 80.50 191 ILE A N 1
ATOM 1576 C CA . ILE A 1 191 ? 9.177 18.062 11.578 1.00 80.50 191 ILE A CA 1
ATOM 1577 C C . ILE A 1 191 ? 9.680 16.644 11.838 1.00 80.50 191 ILE A C 1
ATOM 1579 O O . ILE A 1 191 ? 9.312 15.700 11.135 1.00 80.50 191 ILE A O 1
ATOM 1583 N N . ASN A 1 192 ? 10.478 16.478 12.896 1.00 84.19 192 ASN A N 1
ATOM 1584 C CA . ASN A 1 192 ? 10.994 15.171 13.274 1.00 84.19 192 ASN A CA 1
ATOM 1585 C C . ASN A 1 192 ? 9.845 14.161 13.441 1.00 84.19 192 ASN A C 1
ATOM 1587 O O . ASN A 1 192 ? 8.956 14.300 14.289 1.00 84.19 192 ASN A O 1
ATOM 1591 N N . VAL A 1 193 ? 9.902 13.106 12.632 1.00 79.81 193 VAL A N 1
ATOM 1592 C CA . VAL A 1 193 ? 8.872 12.072 12.539 1.00 79.81 193 VAL A CA 1
ATOM 1593 C C . VAL A 1 193 ? 8.661 11.346 13.880 1.00 79.81 193 VAL A C 1
ATOM 1595 O O . VAL A 1 193 ? 7.551 10.892 14.169 1.00 79.81 193 VAL A O 1
ATOM 1598 N N . LEU A 1 194 ? 9.688 11.276 14.734 1.00 82.81 194 LEU A N 1
ATOM 1599 C CA . LEU A 1 194 ? 9.604 10.696 16.080 1.00 82.81 194 LEU A CA 1
ATOM 1600 C C . LEU A 1 194 ? 8.726 11.517 17.032 1.00 82.81 194 LEU A C 1
ATOM 1602 O O . LEU A 1 194 ? 8.153 10.944 17.952 1.00 82.81 194 LEU A O 1
ATOM 1606 N N . ILE A 1 195 ? 8.582 12.824 16.798 1.00 85.06 195 ILE A N 1
ATOM 1607 C CA . ILE A 1 195 ? 7.699 13.713 17.569 1.00 85.06 195 ILE A CA 1
ATOM 1608 C C . ILE A 1 195 ? 6.300 13.716 16.952 1.00 85.06 195 ILE A C 1
ATOM 1610 O O . ILE A 1 195 ? 5.293 13.578 17.653 1.00 85.06 195 ILE A O 1
ATOM 1614 N N . LEU A 1 196 ? 6.232 13.823 15.622 1.00 86.38 196 LEU A N 1
ATOM 1615 C CA . LEU A 1 196 ? 4.967 13.940 14.904 1.00 86.38 196 LEU A CA 1
ATOM 1616 C C . LEU A 1 196 ? 4.091 12.686 15.068 1.00 86.38 196 LEU A C 1
ATOM 1618 O O . LEU A 1 196 ? 2.879 12.794 15.250 1.00 86.38 196 LEU A O 1
ATOM 1622 N N . ARG A 1 197 ? 4.687 11.484 15.061 1.00 87.31 197 ARG A N 1
ATOM 1623 C CA . ARG A 1 197 ? 3.949 10.211 15.176 1.00 87.31 197 ARG A CA 1
ATOM 1624 C C . ARG A 1 197 ? 3.191 10.066 16.510 1.00 87.31 197 ARG A C 1
ATOM 1626 O O . ARG A 1 197 ? 1.980 9.822 16.445 1.00 87.31 197 ARG A O 1
ATOM 1633 N N . PRO A 1 198 ? 3.822 10.189 17.699 1.00 90.50 198 PRO A N 1
ATOM 1634 C CA . PRO A 1 198 ? 3.109 10.217 18.977 1.00 90.50 198 PRO A CA 1
ATOM 1635 C C . PRO A 1 198 ? 2.049 11.306 19.029 1.00 90.50 198 PRO A C 1
ATOM 1637 O O . PRO A 1 198 ? 0.911 11.005 19.380 1.00 90.50 198 PRO A O 1
ATOM 1640 N N . LEU A 1 199 ? 2.389 12.531 18.615 1.00 90.69 199 LEU A N 1
ATOM 1641 C CA . LEU A 1 199 ? 1.472 13.666 18.656 1.00 90.69 199 LEU A CA 1
ATOM 1642 C C . LEU A 1 199 ? 0.178 13.373 17.887 1.00 90.69 199 LEU A C 1
ATOM 1644 O O . LEU A 1 199 ? -0.906 13.434 18.460 1.00 90.69 199 LEU A O 1
ATOM 1648 N N . VAL A 1 200 ? 0.278 12.969 16.617 1.00 91.19 200 VAL A N 1
ATOM 1649 C CA . VAL A 1 200 ? -0.896 12.643 15.789 1.00 91.19 200 VAL A CA 1
ATOM 1650 C C . VAL A 1 200 ? -1.680 11.466 16.380 1.00 91.19 200 VAL A C 1
ATOM 1652 O O . VAL A 1 200 ? -2.911 11.506 16.441 1.00 91.19 200 VAL A O 1
ATOM 1655 N N . THR A 1 201 ? -0.990 10.427 16.862 1.00 92.06 201 THR A N 1
ATOM 1656 C CA . THR A 1 201 ? -1.631 9.220 17.413 1.00 92.06 201 THR A CA 1
ATOM 1657 C C . THR A 1 201 ? -2.426 9.531 18.684 1.00 92.06 201 THR A C 1
ATOM 1659 O O . THR A 1 201 ? -3.591 9.139 18.796 1.00 92.06 201 THR A O 1
ATOM 1662 N N . PHE A 1 202 ? -1.830 10.257 19.633 1.00 91.44 202 PHE A N 1
ATOM 1663 C CA . PHE A 1 202 ? -2.482 10.612 20.893 1.00 91.44 202 PHE A CA 1
ATOM 1664 C C . PHE A 1 202 ? -3.577 11.659 20.699 1.00 91.44 202 PHE A C 1
ATOM 1666 O O . PHE A 1 202 ? -4.647 11.499 21.283 1.00 91.44 202 PHE A O 1
ATOM 1673 N N . SER A 1 203 ? -3.381 12.653 19.827 1.00 90.12 203 SER A N 1
ATOM 1674 C CA . SER A 1 203 ? -4.434 13.614 19.474 1.00 90.12 203 SER A CA 1
ATOM 1675 C C . SER A 1 203 ? -5.644 12.916 18.851 1.00 90.12 203 SER A C 1
ATOM 1677 O O . SER A 1 203 ? -6.782 13.180 19.233 1.00 90.12 203 SER A O 1
ATOM 1679 N N . THR A 1 204 ? -5.418 11.945 17.960 1.00 89.44 204 THR A N 1
ATOM 1680 C CA . THR A 1 204 ? -6.507 11.145 17.375 1.00 89.44 204 THR A CA 1
ATOM 1681 C C . THR A 1 204 ? -7.220 10.311 18.443 1.00 89.44 204 THR A C 1
ATOM 1683 O O . THR A 1 204 ? -8.451 10.291 18.494 1.00 89.44 204 THR A O 1
ATOM 1686 N N . ALA A 1 205 ? -6.475 9.650 19.336 1.00 89.06 205 ALA A N 1
ATOM 1687 C CA . ALA A 1 205 ? -7.056 8.892 20.444 1.00 89.06 205 ALA A CA 1
ATOM 1688 C C . ALA A 1 205 ? -7.869 9.789 21.397 1.00 89.06 205 ALA A C 1
ATOM 1690 O O . ALA A 1 205 ? -8.952 9.395 21.830 1.00 89.06 205 ALA A O 1
ATOM 1691 N N . PHE A 1 206 ? -7.391 11.005 21.671 1.00 87.44 206 PHE A N 1
ATOM 1692 C CA . PHE A 1 206 ? -8.075 12.004 22.487 1.00 87.44 206 PHE A CA 1
ATOM 1693 C C . PHE A 1 206 ? -9.389 12.466 21.847 1.00 87.44 206 PHE A C 1
ATOM 1695 O O . PHE A 1 206 ? -10.430 12.433 22.506 1.00 87.44 206 PHE A O 1
ATOM 1702 N N . ILE A 1 207 ? -9.382 12.802 20.552 1.00 85.50 207 ILE A N 1
ATOM 1703 C CA . ILE A 1 207 ? -10.595 13.179 19.807 1.00 85.50 207 ILE A CA 1
ATOM 1704 C C . ILE A 1 207 ? -11.629 12.042 19.854 1.00 85.50 207 ILE A C 1
ATOM 1706 O O . ILE A 1 207 ? -12.811 12.288 20.085 1.00 85.50 207 ILE A O 1
ATOM 1710 N N . VAL A 1 208 ? -11.194 10.786 19.701 1.00 84.50 208 VAL A N 1
ATOM 1711 C CA . VAL A 1 208 ? -12.079 9.606 19.762 1.00 84.50 208 VAL A CA 1
ATOM 1712 C C . VAL A 1 208 ? -12.622 9.342 21.176 1.00 84.50 208 VAL A C 1
ATOM 1714 O O . VAL A 1 208 ? -13.757 8.880 21.316 1.00 84.50 208 VAL A O 1
ATOM 1717 N N . ALA A 1 209 ? -11.831 9.604 22.220 1.00 84.56 209 ALA A N 1
ATOM 1718 C CA . ALA A 1 209 ? -12.231 9.428 23.620 1.00 84.56 209 ALA A CA 1
ATOM 1719 C C . ALA A 1 209 ? -13.176 10.535 24.122 1.00 84.56 209 ALA A C 1
ATOM 1721 O O . ALA A 1 209 ? -13.910 10.337 25.097 1.00 84.56 209 ALA A O 1
ATOM 1722 N N . SER A 1 210 ? -13.152 11.692 23.463 1.00 81.81 210 SER A N 1
ATOM 1723 C CA . SER A 1 210 ? -13.893 12.881 23.866 1.00 81.81 210 SER A CA 1
ATOM 1724 C C . SER A 1 210 ? -15.381 12.775 23.541 1.00 81.81 210 SER A C 1
ATOM 1726 O O . SER A 1 210 ? -15.787 12.260 22.496 1.00 81.81 210 SER A O 1
ATOM 1728 N N . ARG A 1 211 ? -16.227 13.285 24.441 1.00 71.62 211 ARG A N 1
ATOM 1729 C CA . ARG A 1 211 ? -17.668 13.429 24.212 1.00 71.62 211 ARG A CA 1
ATOM 1730 C C . ARG A 1 211 ? -18.097 14.868 24.477 1.00 71.62 211 ARG A C 1
ATOM 1732 O O . ARG A 1 211 ? -17.788 15.437 25.517 1.00 71.62 211 ARG A O 1
ATOM 1739 N N . ALA A 1 212 ? -18.857 15.398 23.528 1.00 60.59 212 ALA A N 1
ATOM 1740 C CA . ALA A 1 212 ? -19.591 16.644 23.656 1.00 60.59 212 ALA A CA 1
ATOM 1741 C C . ALA A 1 212 ? -20.722 16.529 24.696 1.00 60.59 212 ALA A C 1
ATOM 1743 O O . ALA A 1 212 ? -21.444 15.522 24.683 1.00 60.59 212 ALA A O 1
ATOM 1744 N N . GLU A 1 213 ? -20.889 17.526 25.571 1.00 58.09 213 GLU A N 1
ATOM 1745 C CA . GLU A 1 213 ? -22.073 17.623 26.436 1.00 58.09 213 GLU A CA 1
ATOM 1746 C C . GLU A 1 213 ? -23.365 17.676 25.599 1.00 58.09 213 GLU A C 1
ATOM 1748 O O . GLU A 1 213 ? -23.400 18.199 24.488 1.00 58.09 213 GLU A O 1
ATOM 1753 N N . GLU A 1 214 ? -24.447 17.078 26.110 1.00 55.12 214 GLU A N 1
ATOM 1754 C CA . GLU A 1 214 ? -25.673 16.791 25.341 1.00 55.12 214 GLU A CA 1
ATOM 1755 C C . GLU A 1 214 ? -26.377 18.017 24.755 1.00 55.12 214 GLU A C 1
ATOM 1757 O O . GLU A 1 214 ? -27.163 17.875 23.814 1.00 55.12 214 GLU A O 1
ATOM 1762 N N . ARG A 1 215 ? -26.092 19.211 25.282 1.00 50.62 215 ARG A N 1
ATOM 1763 C CA . ARG A 1 2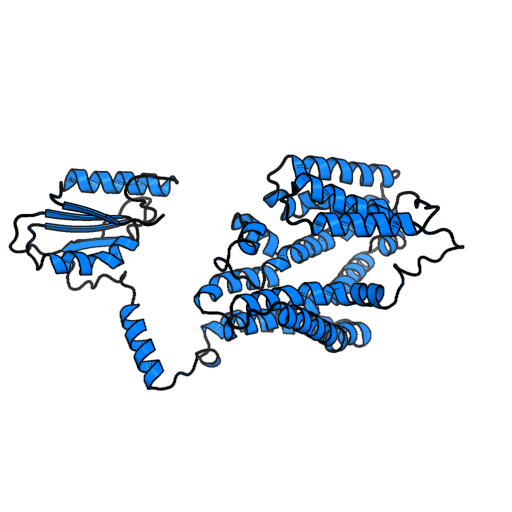15 ? -26.734 20.454 24.854 1.00 50.62 215 ARG A CA 1
ATOM 1764 C C . ARG A 1 215 ? -26.230 20.962 23.510 1.00 50.62 215 ARG A C 1
ATOM 1766 O O . ARG A 1 215 ? -26.906 21.773 22.886 1.00 50.62 215 ARG A O 1
ATOM 1773 N N . ASP A 1 216 ? -25.093 20.453 23.053 1.00 53.41 216 ASP A N 1
ATOM 1774 C CA . ASP A 1 216 ? -24.357 21.068 21.970 1.00 53.41 216 ASP A CA 1
ATOM 1775 C C . ASP A 1 216 ? -23.810 19.935 21.075 1.00 53.41 216 ASP A C 1
ATOM 1777 O O . ASP A 1 216 ? -22.704 19.408 21.163 1.00 53.41 216 ASP A O 1
ATOM 1781 N N . LYS A 1 217 ? -24.710 19.382 20.250 1.00 57.66 217 LYS A N 1
ATOM 1782 C CA . LYS A 1 217 ? -24.330 18.336 19.292 1.00 57.66 217 LYS A CA 1
ATOM 1783 C C . LYS A 1 217 ? -23.302 18.948 18.353 1.00 57.66 217 LYS A C 1
ATOM 1785 O O . LYS A 1 217 ? -23.617 19.903 17.656 1.00 57.66 217 LYS A O 1
ATOM 1790 N N . ASN A 1 218 ? -22.110 18.369 18.321 1.00 59.78 218 ASN A N 1
ATOM 1791 C CA . ASN A 1 218 ? -20.978 18.797 17.508 1.00 59.78 218 ASN A CA 1
ATOM 1792 C C . ASN A 1 218 ? -21.325 18.761 15.993 1.00 59.78 218 ASN A C 1
ATOM 1794 O O . ASN A 1 218 ? -21.018 17.790 15.298 1.00 59.78 218 ASN A O 1
ATOM 1798 N N . LYS A 1 219 ? -22.055 19.773 15.490 1.00 64.62 219 LYS A N 1
ATOM 1799 C CA . LYS A 1 219 ? -22.677 19.792 14.148 1.00 64.62 219 LYS A CA 1
ATOM 1800 C C . LYS A 1 219 ? -21.639 19.763 13.031 1.00 64.62 219 LYS A C 1
ATOM 1802 O O . LYS A 1 219 ? -21.914 19.197 11.979 1.00 64.62 219 LYS A O 1
ATOM 1807 N N . PHE A 1 220 ? -20.459 20.337 13.267 1.00 73.38 220 PHE A N 1
ATOM 1808 C CA . PHE A 1 220 ? -19.393 20.410 12.270 1.00 73.38 220 PHE A CA 1
ATOM 1809 C C . PHE A 1 220 ? -18.755 19.039 12.008 1.00 73.38 220 PHE A C 1
ATOM 1811 O O . PHE A 1 220 ? -18.779 18.555 10.883 1.00 73.38 220 PHE A O 1
ATOM 1818 N N . LEU A 1 221 ? -18.286 18.341 13.052 1.00 71.19 221 LEU A N 1
ATOM 1819 C CA . LEU A 1 221 ? -17.721 16.986 12.910 1.00 71.19 221 LEU A CA 1
ATOM 1820 C C . LEU A 1 221 ? -18.760 15.935 12.482 1.00 71.19 221 LEU A C 1
ATOM 1822 O O . LEU A 1 221 ? -18.399 14.848 12.036 1.00 71.19 221 LEU A O 1
ATOM 1826 N N . GLN A 1 222 ? -20.050 16.247 12.620 1.00 76.50 222 GLN A N 1
ATOM 1827 C CA . GLN A 1 222 ? -21.164 15.407 12.176 1.00 76.50 222 GLN A CA 1
ATOM 1828 C C . GLN A 1 222 ? -21.778 15.880 10.854 1.00 76.50 222 GLN A C 1
ATOM 1830 O O . GLN A 1 222 ? -22.815 15.350 10.446 1.00 76.50 222 GLN A O 1
ATOM 1835 N N . CYS A 1 223 ? -21.182 16.867 10.175 1.00 85.50 223 CYS A N 1
ATOM 1836 C CA . CYS A 1 223 ? -21.748 17.357 8.931 1.00 85.50 223 CYS A CA 1
ATOM 1837 C C . CYS A 1 223 ? -21.677 16.270 7.853 1.00 85.50 223 CYS A C 1
ATOM 1839 O O . CYS A 1 223 ? -20.731 15.478 7.780 1.00 85.50 223 CYS A O 1
ATOM 1841 N N . TYR A 1 224 ? -22.684 16.252 6.984 1.00 87.44 224 TYR A N 1
ATOM 1842 C CA . TYR A 1 224 ? -22.842 15.199 5.987 1.00 87.44 224 TYR A CA 1
ATOM 1843 C C . TYR A 1 224 ? -21.592 14.982 5.105 1.00 87.44 224 TYR A C 1
ATOM 1845 O O . TYR A 1 224 ? -21.191 13.826 4.969 1.00 87.44 224 TYR A O 1
ATOM 1853 N N . PRO A 1 225 ? -20.906 16.026 4.585 1.00 87.56 225 PRO A N 1
ATOM 1854 C CA . PRO A 1 225 ? -19.705 15.836 3.766 1.00 87.56 225 PRO A CA 1
ATOM 1855 C C . PRO A 1 225 ? -18.545 15.142 4.494 1.00 87.56 225 PRO A C 1
ATOM 1857 O O . PRO A 1 225 ? -17.941 14.230 3.935 1.00 87.56 225 PRO A O 1
ATOM 1860 N N . LEU A 1 226 ? -18.254 15.519 5.747 1.00 86.31 226 LEU A N 1
ATOM 1861 C CA . LEU A 1 226 ? -17.181 14.897 6.534 1.00 86.31 226 LEU A CA 1
ATOM 1862 C C . LEU A 1 226 ? -17.501 13.434 6.854 1.00 86.31 226 LEU A C 1
ATOM 1864 O O . LEU A 1 226 ? -16.642 12.563 6.723 1.00 86.31 226 LEU A O 1
ATOM 1868 N N . VAL A 1 227 ? -18.749 13.143 7.232 1.00 87.75 227 VAL A N 1
ATOM 1869 C CA . VAL A 1 227 ? -19.195 11.766 7.493 1.00 87.75 227 VAL A CA 1
ATOM 1870 C C . VAL A 1 227 ? -19.150 10.930 6.213 1.00 87.75 227 VAL A C 1
ATOM 1872 O O . VAL A 1 227 ? -18.715 9.779 6.245 1.00 87.75 227 VAL A O 1
ATOM 1875 N N . PHE A 1 228 ? -19.559 11.502 5.079 1.00 89.75 228 PHE A N 1
ATOM 1876 C CA . PHE A 1 228 ? -19.473 10.853 3.775 1.00 89.75 228 PHE A CA 1
ATOM 1877 C C . PHE A 1 228 ? -18.022 10.529 3.406 1.00 89.75 228 PHE A C 1
ATOM 1879 O O . PHE A 1 228 ? -17.732 9.377 3.082 1.00 89.75 228 PHE A O 1
ATOM 1886 N N . LEU A 1 229 ? -17.104 11.491 3.551 1.00 90.00 229 LEU A N 1
ATOM 1887 C CA . LEU A 1 229 ? -15.674 11.278 3.319 1.00 90.00 229 LEU A CA 1
ATOM 1888 C C . LEU A 1 229 ? -15.118 10.172 4.229 1.00 90.00 229 LEU A C 1
ATOM 1890 O O . LEU A 1 229 ? -14.402 9.286 3.768 1.00 90.00 229 LEU A O 1
ATOM 1894 N N . GLY A 1 230 ? -15.514 10.162 5.505 1.00 89.19 230 GLY A N 1
ATOM 1895 C CA . GLY A 1 230 ? -15.173 9.095 6.445 1.00 89.19 230 GLY A CA 1
ATOM 1896 C C . GLY A 1 230 ? -15.688 7.718 6.012 1.00 89.19 230 GLY A C 1
ATOM 1897 O O . GLY A 1 230 ? -14.966 6.726 6.136 1.00 89.19 230 GLY A O 1
ATOM 1898 N N . ASN A 1 231 ? -16.896 7.642 5.450 1.00 89.44 231 ASN A N 1
ATOM 1899 C CA . ASN A 1 231 ? -17.482 6.390 4.964 1.00 89.44 231 ASN A CA 1
ATOM 1900 C C . ASN A 1 231 ? -16.753 5.825 3.736 1.00 89.44 231 ASN A C 1
ATOM 1902 O O . ASN A 1 231 ? -16.609 4.607 3.645 1.00 89.44 231 ASN A O 1
ATOM 1906 N N . ILE A 1 232 ? -16.272 6.686 2.832 1.00 94.06 232 ILE A N 1
ATOM 1907 C CA . ILE A 1 232 ? -15.540 6.277 1.618 1.00 94.06 232 ILE A CA 1
ATOM 1908 C C . ILE A 1 232 ? -14.016 6.233 1.800 1.00 94.06 232 ILE A C 1
ATOM 1910 O O . ILE A 1 232 ? -13.307 5.823 0.885 1.00 94.06 232 ILE A O 1
ATOM 1914 N N . SER A 1 233 ? -13.507 6.644 2.967 1.00 93.56 233 SER A N 1
ATOM 1915 C CA . SER A 1 233 ? -12.071 6.806 3.255 1.00 93.56 233 SER A CA 1
ATOM 1916 C C . SER A 1 233 ? -11.223 5.588 2.888 1.00 93.56 233 SER A C 1
ATOM 1918 O O . SER A 1 233 ? -10.115 5.736 2.382 1.00 93.56 233 SER A O 1
ATOM 1920 N N . TYR A 1 234 ? -11.764 4.385 3.082 1.00 94.00 234 TYR A N 1
ATOM 1921 C CA . TYR A 1 234 ? -11.102 3.141 2.705 1.00 94.00 234 TYR A CA 1
ATOM 1922 C C . TYR A 1 234 ? -10.899 3.013 1.187 1.00 94.00 234 TYR A C 1
ATOM 1924 O O . TYR A 1 234 ? -9.806 2.674 0.738 1.00 94.00 234 TYR A O 1
ATOM 1932 N N . VAL A 1 235 ? -11.926 3.329 0.391 1.00 96.19 235 VAL A N 1
ATOM 1933 C CA . VAL A 1 235 ? -11.845 3.300 -1.077 1.00 96.19 235 VAL A CA 1
ATOM 1934 C C . VAL A 1 235 ? -10.883 4.368 -1.577 1.00 96.19 235 VAL A C 1
ATOM 1936 O O . VAL A 1 235 ? -10.022 4.074 -2.400 1.00 96.19 235 VAL A O 1
ATOM 1939 N N . VAL A 1 236 ? -10.981 5.580 -1.020 1.00 96.12 236 VAL A N 1
ATOM 1940 C CA . VAL A 1 236 ? -10.077 6.692 -1.344 1.00 96.12 236 VAL A CA 1
ATOM 1941 C C . VAL A 1 236 ? -8.627 6.297 -1.081 1.00 96.12 236 VAL A C 1
ATOM 1943 O O . VAL A 1 236 ? -7.778 6.458 -1.955 1.00 96.12 236 VAL A O 1
ATOM 1946 N N . TYR A 1 237 ? -8.343 5.701 0.079 1.00 95.38 237 TYR A N 1
ATOM 1947 C CA . TYR A 1 237 ? -7.006 5.223 0.420 1.00 95.38 237 TYR A CA 1
ATOM 1948 C C . TYR A 1 237 ? -6.469 4.189 -0.586 1.00 95.38 237 TYR A C 1
ATOM 1950 O O . TYR A 1 237 ? -5.301 4.251 -0.953 1.00 95.38 237 TYR A O 1
ATOM 1958 N N . LEU A 1 238 ? -7.296 3.276 -1.095 1.00 95.75 238 LEU A N 1
ATOM 1959 C CA . LEU A 1 238 ? -6.826 2.313 -2.093 1.00 95.75 238 LEU A CA 1
ATOM 1960 C C . LEU A 1 238 ? -6.577 2.948 -3.468 1.00 95.75 238 LEU A C 1
ATOM 1962 O O . LEU A 1 238 ? -5.599 2.601 -4.124 1.00 95.75 238 LEU A O 1
ATOM 1966 N N . VAL A 1 239 ? -7.455 3.860 -3.889 1.00 96.56 239 VAL A N 1
ATOM 1967 C CA . VAL A 1 239 ? -7.539 4.372 -5.267 1.00 96.56 239 VAL A CA 1
ATOM 1968 C C . VAL A 1 239 ? -6.619 5.565 -5.529 1.00 96.56 239 VAL A C 1
ATOM 1970 O O . VAL A 1 239 ? -6.093 5.688 -6.633 1.00 96.56 239 VAL A O 1
ATOM 1973 N N . HIS A 1 240 ? -6.411 6.447 -4.544 1.00 93.94 240 HIS A N 1
ATOM 1974 C CA . HIS A 1 240 ? -5.681 7.700 -4.770 1.00 93.94 240 HIS A CA 1
ATOM 1975 C C . HIS A 1 240 ? -4.241 7.470 -5.241 1.00 93.94 240 HIS A C 1
ATOM 1977 O O . HIS A 1 240 ? -3.790 8.137 -6.166 1.00 93.94 240 HIS A O 1
ATOM 1983 N N . TRP A 1 241 ? -3.526 6.519 -4.638 1.00 92.81 241 TRP A N 1
ATOM 1984 C CA . TRP A 1 241 ? -2.099 6.355 -4.886 1.00 92.81 241 TRP A CA 1
ATOM 1985 C C . TRP A 1 241 ? -1.767 5.796 -6.277 1.00 92.81 241 TRP A C 1
ATOM 1987 O O . TRP A 1 241 ? -0.963 6.425 -6.963 1.00 92.81 241 TRP A O 1
ATOM 1997 N N . PRO A 1 242 ? -2.401 4.710 -6.771 1.00 93.12 242 PRO A N 1
ATOM 1998 C CA . PRO A 1 242 ? -2.197 4.277 -8.151 1.00 93.12 242 PRO A CA 1
ATOM 1999 C C . PRO A 1 242 ? -2.473 5.400 -9.156 1.00 93.12 242 PRO A C 1
ATOM 2001 O O . PRO A 1 242 ? -1.722 5.563 -10.108 1.00 93.12 242 PRO A O 1
ATOM 2004 N N . ILE A 1 243 ? -3.498 6.226 -8.923 1.00 93.12 243 ILE A N 1
ATOM 2005 C CA . ILE A 1 243 ? -3.810 7.365 -9.798 1.00 93.12 243 ILE A CA 1
ATOM 2006 C C . ILE A 1 243 ? -2.700 8.417 -9.752 1.00 93.12 243 ILE A C 1
ATOM 2008 O O . ILE A 1 243 ? -2.264 8.866 -10.809 1.00 93.12 243 ILE A O 1
ATOM 2012 N N . ILE A 1 244 ? -2.198 8.766 -8.563 1.00 91.19 244 ILE A N 1
ATOM 2013 C CA . ILE A 1 244 ? -1.059 9.684 -8.415 1.00 91.19 244 ILE A CA 1
ATOM 2014 C C . ILE A 1 244 ? 0.146 9.166 -9.201 1.00 91.19 244 ILE A C 1
ATOM 2016 O O . ILE A 1 244 ? 0.720 9.910 -9.989 1.00 91.19 244 ILE A O 1
ATOM 2020 N N . VAL A 1 245 ? 0.491 7.887 -9.048 1.00 89.38 245 VAL A N 1
ATOM 2021 C CA . VAL A 1 245 ? 1.628 7.271 -9.744 1.00 89.38 245 VAL A CA 1
ATOM 2022 C C . VAL A 1 245 ? 1.450 7.334 -11.262 1.00 89.38 245 VAL A C 1
ATOM 2024 O O . VAL A 1 245 ? 2.378 7.712 -11.969 1.00 89.38 245 VAL A O 1
ATOM 2027 N N . ILE A 1 246 ? 0.255 7.056 -11.783 1.00 89.00 246 ILE A N 1
ATOM 2028 C CA . ILE A 1 246 ? -0.016 7.123 -13.227 1.00 89.00 246 ILE A CA 1
ATOM 2029 C C . ILE A 1 246 ? 0.066 8.565 -13.756 1.00 89.00 246 ILE A C 1
ATOM 2031 O O . ILE A 1 246 ? 0.648 8.796 -14.815 1.00 89.00 246 ILE A O 1
ATOM 2035 N N . TYR A 1 247 ? -0.462 9.549 -13.026 1.00 88.69 247 TYR A N 1
ATOM 2036 C CA . TYR A 1 247 ? -0.379 10.963 -13.417 1.00 88.69 247 TYR A CA 1
ATOM 2037 C C . TYR A 1 247 ? 1.052 11.509 -13.362 1.00 88.69 247 TYR A C 1
ATOM 2039 O O . TYR A 1 247 ? 1.422 12.332 -14.195 1.00 88.69 247 TYR A O 1
ATOM 2047 N N . THR A 1 248 ? 1.859 11.051 -12.404 1.00 84.81 248 THR A N 1
ATOM 2048 C CA . THR A 1 248 ? 3.271 11.439 -12.280 1.00 84.81 248 THR A CA 1
ATOM 2049 C C . THR A 1 248 ? 4.143 10.754 -13.333 1.00 84.81 248 THR A C 1
ATOM 2051 O O . THR A 1 248 ? 5.087 11.358 -13.831 1.00 84.81 248 THR A O 1
ATOM 2054 N N . GLY A 1 249 ? 3.829 9.506 -13.689 1.00 77.75 249 GLY A N 1
ATOM 2055 C CA . GLY A 1 249 ? 4.597 8.708 -14.649 1.00 77.75 249 GLY A CA 1
ATOM 2056 C C . GLY A 1 249 ? 4.287 8.989 -16.118 1.00 77.75 249 GLY A C 1
ATOM 2057 O O . GLY A 1 249 ? 4.969 8.462 -16.992 1.00 77.75 249 GLY A O 1
ATOM 2058 N N . THR A 1 250 ? 3.266 9.798 -16.401 1.00 76.25 250 THR A N 1
ATOM 2059 C CA . THR A 1 250 ? 2.835 10.148 -17.760 1.00 76.25 250 THR A CA 1
ATOM 2060 C C . THR A 1 250 ? 2.951 11.653 -18.001 1.00 76.25 250 THR A C 1
ATOM 2062 O O . THR A 1 250 ? 3.120 12.446 -17.078 1.00 76.25 250 THR A O 1
ATOM 2065 N N . ALA A 1 251 ? 2.812 12.085 -19.257 1.00 72.88 251 ALA A N 1
ATOM 2066 C CA . ALA A 1 251 ? 2.813 13.508 -19.613 1.00 72.88 251 ALA A CA 1
ATOM 2067 C C . ALA A 1 251 ? 1.606 14.297 -19.046 1.00 72.88 251 ALA A C 1
ATOM 2069 O O . ALA A 1 251 ? 1.542 15.516 -19.187 1.00 72.88 251 ALA A O 1
ATOM 2070 N N . LEU A 1 252 ? 0.649 13.631 -18.386 1.00 70.31 252 LEU A N 1
ATOM 2071 C CA . LEU A 1 252 ? -0.596 14.203 -17.859 1.00 70.31 252 LEU A CA 1
ATOM 2072 C C . LEU A 1 252 ? -0.421 14.921 -16.508 1.00 70.31 252 LEU A C 1
ATOM 2074 O O . LEU A 1 252 ? -1.357 14.948 -15.710 1.00 70.31 252 LEU A O 1
ATOM 2078 N N . ARG A 1 253 ? 0.752 15.506 -16.225 1.00 74.06 253 ARG A N 1
ATOM 2079 C CA . ARG A 1 253 ? 1.121 16.054 -14.907 1.00 74.06 253 ARG A CA 1
ATOM 2080 C C . ARG A 1 253 ? 0.274 17.275 -14.512 1.00 74.06 253 ARG A C 1
ATOM 2082 O O . ARG A 1 253 ? 0.716 18.417 -14.592 1.00 74.06 253 ARG A O 1
ATOM 2089 N N . ASN A 1 254 ? -0.954 17.031 -14.060 1.00 84.94 254 ASN A N 1
ATOM 2090 C CA . ASN A 1 254 ? -1.892 18.032 -13.567 1.00 84.94 254 ASN A CA 1
ATOM 2091 C C . ASN A 1 254 ? -2.538 17.555 -12.258 1.00 84.94 254 ASN A C 1
ATOM 2093 O O . ASN A 1 254 ? -3.342 16.620 -12.231 1.00 84.94 254 ASN A O 1
ATOM 2097 N N . GLN A 1 255 ? -2.186 18.234 -11.166 1.00 85.81 255 GLN A N 1
ATOM 2098 C CA . GLN A 1 255 ? -2.613 17.887 -9.810 1.00 85.81 255 GLN A CA 1
ATOM 2099 C C . GLN A 1 255 ? -4.131 18.005 -9.620 1.00 85.81 255 GLN A C 1
ATOM 2101 O O . GLN A 1 255 ? -4.725 17.170 -8.941 1.00 85.81 255 GLN A O 1
ATOM 2106 N N . PHE A 1 256 ? -4.776 18.989 -10.256 1.00 89.50 256 PHE A N 1
ATOM 2107 C CA . PHE A 1 256 ? -6.221 19.177 -10.147 1.00 89.50 256 PHE A CA 1
ATOM 2108 C C . PHE A 1 256 ? -6.976 17.991 -10.754 1.00 89.50 256 PHE A C 1
ATOM 2110 O O . PHE A 1 256 ? -7.813 17.377 -10.089 1.00 89.50 256 PHE A O 1
ATOM 2117 N N . PHE A 1 257 ? -6.627 17.602 -11.986 1.00 91.25 257 PHE A N 1
ATOM 2118 C CA . PHE A 1 257 ? -7.242 16.441 -12.633 1.00 91.25 257 PHE A CA 1
ATOM 2119 C C . PHE A 1 257 ? -6.934 15.132 -11.903 1.00 91.25 257 PHE A C 1
ATOM 2121 O O . PHE A 1 257 ? -7.807 14.269 -11.838 1.00 91.25 257 PHE A O 1
ATOM 2128 N N . CYS A 1 258 ? -5.745 14.994 -11.311 1.00 91.69 258 CYS A N 1
ATOM 2129 C CA . CYS A 1 258 ? -5.392 13.836 -10.491 1.00 91.69 258 CYS A CA 1
ATOM 2130 C C . CYS A 1 258 ? -6.335 13.688 -9.282 1.00 91.69 258 CYS A C 1
ATOM 2132 O O . CYS A 1 258 ? -6.957 12.637 -9.108 1.00 91.69 258 CYS A O 1
ATOM 2134 N N . VAL A 1 259 ? -6.522 14.756 -8.495 1.00 92.94 259 VAL A N 1
ATOM 2135 C CA . VAL A 1 259 ? -7.409 14.742 -7.316 1.00 92.94 259 VAL A CA 1
ATOM 2136 C C . VAL A 1 259 ? -8.860 14.475 -7.715 1.00 92.94 259 VAL A C 1
ATOM 2138 O O . VAL A 1 259 ? -9.526 13.640 -7.100 1.00 92.94 259 VAL A O 1
ATOM 2141 N N . VAL A 1 260 ? -9.348 15.138 -8.767 1.00 94.38 260 VAL A N 1
ATOM 2142 C CA . VAL A 1 260 ? -10.716 14.942 -9.269 1.00 94.38 260 VAL A CA 1
ATOM 2143 C C . VAL A 1 260 ? -10.926 13.498 -9.729 1.00 94.38 260 VAL A C 1
ATOM 2145 O O . VAL A 1 260 ? -11.901 12.862 -9.326 1.00 94.38 260 VAL A O 1
ATOM 2148 N N . THR A 1 261 ? -9.990 12.942 -10.501 1.00 94.19 261 THR A N 1
ATOM 2149 C CA . THR A 1 261 ? -10.065 11.556 -10.989 1.00 94.19 261 THR A CA 1
ATOM 2150 C C . THR A 1 261 ? -10.020 10.558 -9.836 1.00 94.19 261 THR A C 1
ATOM 2152 O O . THR A 1 261 ? -10.802 9.604 -9.827 1.00 94.19 261 THR A O 1
ATOM 2155 N N . ALA A 1 262 ? -9.180 10.796 -8.824 1.00 94.94 262 ALA A N 1
ATOM 2156 C CA . ALA A 1 262 ? -9.115 9.966 -7.626 1.00 94.94 262 ALA A CA 1
ATOM 2157 C C . ALA A 1 262 ? -10.425 9.975 -6.832 1.00 94.94 262 ALA A C 1
ATOM 2159 O O . ALA A 1 262 ? -10.925 8.909 -6.461 1.00 94.94 262 ALA A O 1
ATOM 2160 N N . LEU A 1 263 ? -11.020 11.149 -6.612 1.00 95.25 263 LEU A N 1
ATOM 2161 C CA . LEU A 1 263 ? -12.283 11.274 -5.885 1.00 95.25 263 LEU A CA 1
ATOM 2162 C C . LEU A 1 263 ? -13.450 10.648 -6.651 1.00 95.25 263 LEU A C 1
ATOM 2164 O O . LEU A 1 263 ? -14.185 9.845 -6.076 1.00 95.25 263 LEU A O 1
ATOM 2168 N N . ILE A 1 264 ? -13.597 10.950 -7.945 1.00 96.19 264 ILE A N 1
ATOM 2169 C CA . ILE A 1 264 ? -14.674 10.393 -8.777 1.00 96.19 264 ILE A CA 1
ATOM 2170 C C . ILE A 1 264 ? -14.561 8.867 -8.841 1.00 96.19 264 ILE A C 1
ATOM 2172 O O . ILE A 1 264 ? -15.539 8.172 -8.564 1.00 96.19 264 ILE A O 1
ATOM 2176 N N . SER A 1 265 ? -13.367 8.334 -9.120 1.00 96.00 265 SER A N 1
ATOM 2177 C CA . SER A 1 265 ? -13.135 6.884 -9.175 1.00 96.00 265 SER A CA 1
ATOM 2178 C C . SER A 1 265 ? -13.452 6.211 -7.838 1.00 96.00 265 SER A C 1
ATOM 2180 O O . SER A 1 265 ? -14.077 5.150 -7.809 1.00 96.00 265 SER A O 1
ATOM 2182 N N . SER A 1 266 ? -13.096 6.852 -6.720 1.00 96.81 266 SER A N 1
ATOM 2183 C CA . SER A 1 266 ? -13.398 6.343 -5.378 1.00 96.81 266 SER A CA 1
ATOM 2184 C C . SER A 1 266 ? -14.899 6.319 -5.086 1.00 96.81 266 SER A C 1
ATOM 2186 O O . SER A 1 266 ? -15.408 5.328 -4.566 1.00 96.81 266 SER A O 1
ATOM 2188 N N . ILE A 1 267 ? -15.630 7.378 -5.446 1.00 95.94 267 ILE A N 1
ATOM 2189 C CA . ILE A 1 267 ? -17.089 7.453 -5.267 1.00 95.94 267 ILE A CA 1
ATOM 2190 C C . ILE A 1 267 ? -17.783 6.379 -6.116 1.00 95.94 267 ILE A C 1
ATOM 2192 O O . ILE A 1 267 ? -18.657 5.664 -5.615 1.00 95.94 267 ILE A O 1
ATOM 2196 N N . LEU A 1 268 ? -17.365 6.216 -7.375 1.00 96.38 268 LEU A N 1
ATOM 2197 C CA . LEU A 1 268 ? -17.900 5.191 -8.272 1.00 96.38 268 LEU A CA 1
ATOM 2198 C C . LEU A 1 268 ? -17.660 3.783 -7.716 1.00 96.38 268 LEU A C 1
ATOM 2200 O O . LEU A 1 268 ? -18.608 3.012 -7.579 1.00 96.38 268 LEU A O 1
ATOM 2204 N N . LEU A 1 269 ? -16.428 3.453 -7.322 1.00 96.38 269 LEU A N 1
ATOM 2205 C CA . LEU A 1 269 ? -16.094 2.137 -6.765 1.00 96.38 269 LEU A CA 1
ATOM 2206 C C . LEU A 1 269 ? -16.802 1.859 -5.435 1.00 96.38 269 LEU A C 1
ATOM 2208 O O . LEU A 1 269 ? -17.254 0.733 -5.202 1.00 96.38 269 LEU A O 1
ATOM 2212 N N . HIS A 1 270 ? -16.960 2.874 -4.585 1.00 95.62 270 HIS A N 1
ATOM 2213 C CA . HIS A 1 270 ? -17.715 2.751 -3.343 1.00 95.62 270 HIS A CA 1
ATOM 2214 C C . HIS A 1 270 ? -19.175 2.353 -3.608 1.00 95.62 270 HIS A C 1
ATOM 2216 O O . HIS A 1 270 ? -19.699 1.420 -2.994 1.00 95.62 270 HIS A O 1
ATOM 2222 N N . HIS A 1 271 ? -19.848 3.032 -4.538 1.00 93.94 271 HIS A N 1
ATOM 2223 C CA . HIS A 1 271 ? -21.265 2.787 -4.806 1.00 93.94 271 HIS A CA 1
ATOM 2224 C C . HIS A 1 271 ? -21.522 1.544 -5.661 1.00 93.94 271 HIS A C 1
ATOM 2226 O O . HIS A 1 271 ? -22.451 0.792 -5.358 1.00 93.94 271 HIS A O 1
ATOM 2232 N N . LEU A 1 272 ? -20.712 1.321 -6.698 1.00 94.56 272 LEU A N 1
ATOM 2233 C CA . LEU A 1 272 ? -20.905 0.241 -7.666 1.00 94.56 272 LEU A CA 1
ATOM 2234 C C . LEU A 1 272 ? -20.395 -1.105 -7.149 1.00 94.56 272 LEU A C 1
ATOM 2236 O O . LEU A 1 272 ? -21.036 -2.126 -7.386 1.00 94.56 272 LEU A O 1
ATOM 2240 N N . PHE A 1 273 ? -19.272 -1.117 -6.424 1.00 94.44 273 PHE A N 1
ATOM 2241 C CA . PHE A 1 273 ? -18.628 -2.352 -5.985 1.00 94.44 273 PHE A CA 1
ATOM 2242 C C . PHE A 1 273 ? -18.767 -2.564 -4.475 1.00 94.44 273 PHE A C 1
ATOM 2244 O O . PHE A 1 273 ? -19.428 -3.518 -4.058 1.00 94.44 273 PHE A O 1
ATOM 2251 N N . GLU A 1 274 ? -18.221 -1.661 -3.647 1.00 93.69 274 GLU A N 1
ATOM 2252 C CA . GLU A 1 274 ? -18.162 -1.844 -2.186 1.00 93.69 274 GLU A CA 1
ATOM 2253 C C . GLU A 1 274 ? -19.551 -2.024 -1.563 1.00 93.69 274 GLU A C 1
ATOM 2255 O O . GLU A 1 274 ? -19.854 -3.049 -0.944 1.00 93.69 274 GLU A O 1
ATOM 2260 N N . LYS A 1 275 ? -20.444 -1.055 -1.776 1.00 92.56 275 LYS A N 1
ATOM 2261 C CA . LYS A 1 275 ? -21.804 -1.091 -1.231 1.00 92.56 275 LYS A CA 1
ATOM 2262 C C . LYS A 1 275 ? -22.597 -2.283 -1.764 1.00 92.56 275 LYS A C 1
ATOM 2264 O O . LYS A 1 275 ? -23.384 -2.872 -1.016 1.00 92.56 275 LYS A O 1
ATOM 2269 N N . HIS A 1 276 ? -22.385 -2.659 -3.024 1.00 91.50 276 HIS A N 1
ATOM 2270 C CA . HIS A 1 276 ? -23.087 -3.769 -3.655 1.00 91.50 276 HIS A CA 1
ATOM 2271 C C . HIS A 1 276 ? -22.753 -5.105 -2.980 1.00 91.50 276 HIS A C 1
ATOM 2273 O O . HIS A 1 276 ? -23.661 -5.771 -2.473 1.00 91.50 276 HIS A O 1
ATOM 2279 N N . TYR A 1 277 ? -21.471 -5.481 -2.889 1.00 92.44 277 TYR A N 1
ATOM 2280 C CA . TYR A 1 277 ? -21.112 -6.764 -2.276 1.00 92.44 277 TYR A CA 1
ATOM 2281 C C . TYR A 1 277 ? -21.367 -6.775 -0.761 1.00 92.44 277 TYR A C 1
ATOM 2283 O O . TYR A 1 277 ? -21.696 -7.818 -0.187 1.00 92.44 277 TYR A O 1
ATOM 2291 N N . LEU A 1 278 ? -21.256 -5.623 -0.087 1.00 90.50 278 LEU A N 1
ATOM 2292 C CA . LEU A 1 278 ? -21.530 -5.533 1.346 1.00 90.50 278 LEU A CA 1
ATOM 2293 C C . LEU A 1 278 ? -23.002 -5.809 1.666 1.00 90.50 278 LEU A C 1
ATOM 2295 O O . LEU A 1 278 ? -23.284 -6.549 2.614 1.00 90.50 278 LEU A O 1
ATOM 2299 N N . THR A 1 279 ? -23.920 -5.245 0.878 1.00 88.94 279 THR A N 1
ATOM 2300 C CA . THR A 1 279 ? -25.365 -5.308 1.144 1.00 88.94 279 THR A CA 1
ATOM 2301 C C . THR A 1 279 ? -26.047 -6.523 0.526 1.00 88.94 279 THR A C 1
ATOM 2303 O O . THR A 1 279 ? -26.914 -7.105 1.171 1.00 88.94 279 THR A O 1
ATOM 2306 N N . ARG A 1 280 ? -25.663 -6.926 -0.692 1.00 88.12 280 ARG A N 1
ATOM 2307 C CA . ARG A 1 280 ? -26.413 -7.927 -1.468 1.00 88.12 280 ARG A CA 1
ATOM 2308 C C . ARG A 1 280 ? -25.828 -9.333 -1.438 1.00 88.12 280 ARG A C 1
ATOM 2310 O O . ARG A 1 280 ? -26.572 -10.291 -1.619 1.00 88.12 280 ARG A O 1
ATOM 2317 N N . LEU A 1 281 ? -24.522 -9.484 -1.209 1.00 90.06 281 LEU A N 1
ATOM 2318 C CA . LEU A 1 281 ? -23.877 -10.796 -1.278 1.00 90.06 281 LEU A CA 1
ATOM 2319 C C . LEU A 1 281 ? -23.802 -11.492 0.091 1.00 90.06 281 LEU A C 1
ATOM 2321 O O . LEU A 1 281 ? -23.388 -10.916 1.108 1.00 90.06 281 LEU A O 1
ATOM 2325 N N . GLY A 1 282 ? -24.192 -12.771 0.094 1.00 88.88 282 GLY A N 1
ATOM 2326 C CA . GLY A 1 282 ? -24.008 -13.703 1.208 1.00 88.88 282 GLY A CA 1
ATOM 2327 C C . GLY A 1 282 ? -22.563 -14.206 1.339 1.00 88.88 282 GLY A C 1
ATOM 2328 O O . GLY A 1 282 ? -21.678 -13.814 0.586 1.00 88.88 282 GLY A O 1
ATOM 2329 N N . THR A 1 283 ? -22.315 -15.114 2.282 1.00 88.38 283 THR A N 1
ATOM 2330 C CA . THR A 1 283 ? -20.968 -15.649 2.579 1.00 88.38 283 THR A CA 1
ATOM 2331 C C . THR A 1 283 ? -20.319 -16.346 1.379 1.00 88.38 283 THR A C 1
ATOM 2333 O O . THR A 1 283 ? -19.201 -16.012 0.999 1.00 88.38 283 THR A O 1
ATOM 2336 N N . ARG A 1 284 ? -21.032 -17.296 0.760 1.00 92.19 284 ARG A N 1
ATOM 2337 C CA . ARG A 1 284 ? -20.549 -18.109 -0.370 1.00 92.19 284 ARG A CA 1
ATOM 2338 C C . ARG A 1 284 ? -20.117 -17.278 -1.590 1.00 92.19 284 ARG A C 1
ATOM 2340 O O . ARG A 1 284 ? -18.968 -17.432 -1.997 1.00 92.19 284 ARG A O 1
ATOM 2347 N N . PRO A 1 285 ? -20.953 -16.382 -2.157 1.00 94.00 285 PRO A N 1
ATOM 2348 C CA . PRO A 1 285 ? -20.551 -15.599 -3.327 1.00 94.00 285 PRO A CA 1
ATOM 2349 C C . PRO A 1 285 ? -19.372 -14.664 -3.040 1.00 94.00 285 PRO A C 1
ATOM 2351 O O . PRO A 1 285 ? -18.573 -14.416 -3.931 1.00 94.00 285 PRO A O 1
ATOM 2354 N N . ILE A 1 286 ? -19.212 -14.183 -1.803 1.00 94.06 286 ILE A N 1
ATOM 2355 C CA . ILE A 1 286 ? -18.061 -13.347 -1.429 1.00 94.06 286 ILE A CA 1
ATOM 2356 C C . ILE A 1 286 ? -16.769 -14.157 -1.420 1.00 94.06 286 ILE A C 1
ATOM 2358 O O . ILE A 1 286 ? -15.755 -13.680 -1.916 1.00 94.06 286 ILE A O 1
ATOM 2362 N N . ILE A 1 287 ? -16.796 -15.379 -0.884 1.00 94.06 287 ILE A N 1
ATOM 2363 C CA . ILE A 1 287 ? -15.626 -16.266 -0.906 1.00 94.06 287 ILE A CA 1
ATOM 2364 C C . ILE A 1 287 ? -15.234 -16.579 -2.355 1.00 94.06 287 ILE A C 1
ATOM 2366 O O . ILE A 1 287 ? -14.060 -16.478 -2.699 1.00 94.06 287 ILE A O 1
ATOM 2370 N N . LEU A 1 288 ? -16.215 -16.883 -3.213 1.00 96.06 288 LEU A N 1
ATOM 2371 C CA . LEU A 1 288 ? -15.976 -17.112 -4.640 1.00 96.06 288 LEU A CA 1
ATOM 2372 C C . LEU A 1 288 ? -15.420 -15.868 -5.338 1.00 96.06 288 LEU A C 1
ATOM 2374 O O . LEU A 1 288 ? -14.480 -15.989 -6.112 1.00 96.06 288 LEU A O 1
ATOM 2378 N N . LEU A 1 289 ? -15.944 -14.678 -5.033 1.00 96.38 289 LEU A N 1
ATOM 2379 C CA . LEU A 1 289 ? -15.439 -13.414 -5.572 1.00 96.38 289 LEU A CA 1
ATOM 2380 C C . LEU A 1 289 ? -13.983 -13.165 -5.160 1.00 96.38 289 LEU A C 1
ATOM 2382 O O . LEU A 1 289 ? -13.168 -12.798 -5.999 1.00 96.38 289 LEU A O 1
ATOM 2386 N N . ILE A 1 290 ? -13.643 -13.384 -3.887 1.00 96.06 290 ILE A N 1
ATOM 2387 C CA . ILE A 1 290 ? -12.267 -13.238 -3.391 1.00 96.06 290 ILE A CA 1
ATOM 2388 C C . ILE A 1 290 ? -11.339 -14.221 -4.108 1.00 96.06 290 ILE A C 1
ATOM 2390 O O . ILE A 1 290 ? -10.280 -13.814 -4.579 1.00 96.06 290 ILE A O 1
ATOM 2394 N N . LEU A 1 291 ? -11.741 -15.490 -4.227 1.00 97.00 291 LEU A N 1
ATOM 2395 C CA . LEU A 1 291 ? -10.956 -16.513 -4.916 1.00 97.00 291 LEU A CA 1
ATOM 2396 C C . LEU A 1 291 ? -10.781 -16.182 -6.406 1.00 97.00 291 LEU A C 1
ATOM 2398 O O . LEU A 1 291 ? -9.678 -16.296 -6.935 1.00 97.00 291 LEU A O 1
ATOM 2402 N N . ALA A 1 292 ? -11.844 -15.729 -7.071 1.00 97.81 292 ALA A N 1
ATOM 2403 C CA . ALA A 1 292 ? -11.811 -15.314 -8.469 1.00 97.81 292 ALA A CA 1
ATOM 2404 C C . ALA A 1 292 ? -10.877 -14.114 -8.678 1.00 97.81 292 ALA A C 1
ATOM 2406 O O . ALA A 1 292 ? -10.051 -14.131 -9.580 1.00 97.81 292 ALA A O 1
ATOM 2407 N N . LEU A 1 293 ? -10.941 -13.097 -7.814 1.00 97.88 293 LEU A N 1
ATOM 2408 C CA . LEU A 1 293 ? -10.044 -11.943 -7.897 1.00 97.88 293 LEU A CA 1
ATOM 2409 C C . LEU A 1 293 ? -8.591 -12.324 -7.601 1.00 97.88 293 LEU A C 1
ATOM 2411 O O . LEU A 1 293 ? -7.687 -11.843 -8.279 1.00 97.88 293 LEU A O 1
ATOM 2415 N N . PHE A 1 294 ? -8.349 -13.192 -6.618 1.00 97.50 294 PHE A N 1
ATOM 2416 C CA . PHE A 1 294 ? -7.004 -13.661 -6.288 1.00 97.50 294 PHE A CA 1
ATOM 2417 C C . PHE A 1 294 ? -6.382 -14.452 -7.448 1.00 97.50 294 PHE A C 1
ATOM 2419 O O . PHE A 1 294 ? -5.262 -14.169 -7.872 1.00 97.50 294 PHE A O 1
ATOM 2426 N N . THR A 1 295 ? -7.132 -15.400 -8.012 1.00 97.00 295 THR A N 1
ATOM 2427 C CA . THR A 1 295 ? -6.691 -16.200 -9.166 1.00 97.00 295 THR A CA 1
ATOM 2428 C C . THR A 1 295 ? -6.521 -15.349 -10.423 1.00 97.00 295 THR A C 1
ATOM 2430 O O . THR A 1 295 ? -5.521 -15.507 -11.116 1.00 97.00 295 THR A O 1
ATOM 2433 N N . ALA A 1 296 ? -7.420 -14.394 -10.682 1.00 97.19 296 ALA A N 1
ATOM 2434 C CA . ALA A 1 296 ? -7.284 -13.443 -11.785 1.00 97.19 296 ALA A CA 1
ATOM 2435 C C . ALA A 1 296 ? -6.024 -12.580 -11.649 1.00 97.19 296 ALA A C 1
ATOM 2437 O O . ALA A 1 296 ? -5.326 -12.362 -12.634 1.00 97.19 296 ALA A O 1
ATOM 2438 N N . ASN A 1 297 ? -5.697 -12.131 -10.434 1.00 97.06 297 ASN A N 1
ATOM 2439 C CA . ASN A 1 297 ? -4.459 -11.403 -10.182 1.00 97.06 297 ASN A CA 1
ATOM 2440 C C . ASN A 1 297 ? -3.228 -12.269 -10.468 1.00 97.06 297 ASN A C 1
ATOM 2442 O O . ASN A 1 297 ? -2.350 -11.828 -11.199 1.00 97.06 297 ASN A O 1
ATOM 2446 N N . LEU A 1 298 ? -3.167 -13.500 -9.945 1.00 94.75 298 LEU A N 1
ATOM 2447 C CA . LEU A 1 298 ? -2.055 -14.421 -10.221 1.00 94.75 298 LEU A CA 1
ATOM 2448 C C . LEU A 1 298 ? -1.907 -14.712 -11.717 1.00 94.75 298 LEU A C 1
ATOM 2450 O O . LEU A 1 298 ? -0.800 -14.670 -12.252 1.00 94.75 298 LEU A O 1
ATOM 2454 N N . PHE A 1 299 ? -3.026 -14.956 -12.399 1.00 94.50 299 PHE A N 1
ATOM 2455 C CA . PHE A 1 299 ? -3.039 -15.149 -13.841 1.00 94.50 299 PHE A CA 1
ATOM 2456 C C . PHE A 1 299 ? -2.526 -13.909 -14.574 1.00 94.50 299 PHE A C 1
ATOM 2458 O O . PHE A 1 299 ? -1.719 -14.046 -15.488 1.00 94.50 299 PHE A O 1
ATOM 2465 N N . LEU A 1 300 ? -2.933 -12.705 -14.160 1.00 93.56 300 LEU A N 1
ATOM 2466 C CA . LEU A 1 300 ? -2.477 -11.455 -14.765 1.00 93.56 300 LEU A CA 1
ATOM 2467 C C . LEU A 1 300 ? -0.954 -11.294 -14.654 1.00 93.56 300 LEU A C 1
ATOM 2469 O O . LEU A 1 300 ? -0.323 -10.933 -15.644 1.00 93.56 300 LEU A O 1
ATOM 2473 N N . GLN A 1 301 ? -0.359 -11.631 -13.501 1.00 89.44 301 GLN A N 1
ATOM 2474 C CA . GLN A 1 301 ? 1.100 -11.571 -13.312 1.00 89.44 301 GLN A CA 1
ATOM 2475 C C . GLN A 1 301 ? 1.858 -12.409 -14.352 1.00 89.44 301 GLN A C 1
ATOM 2477 O O . GLN A 1 301 ? 2.907 -11.990 -14.840 1.00 89.44 301 GLN A O 1
ATOM 2482 N N . PHE A 1 302 ? 1.325 -13.583 -14.699 1.00 87.38 302 PHE A N 1
ATOM 2483 C CA . PHE A 1 302 ? 1.896 -14.462 -15.719 1.00 87.38 302 PHE A CA 1
ATOM 2484 C C . PHE A 1 302 ? 1.544 -14.002 -17.144 1.00 87.38 302 PHE A C 1
ATOM 2486 O O . PHE A 1 302 ? 2.408 -13.935 -18.019 1.00 87.38 302 PHE A O 1
ATOM 2493 N N . SER A 1 303 ? 0.276 -13.650 -17.369 1.00 89.81 303 SER A N 1
ATOM 2494 C CA . SER A 1 303 ? -0.289 -13.286 -18.670 1.00 89.81 303 SER A CA 1
ATOM 2495 C C . SER A 1 303 ? 0.452 -12.118 -19.308 1.00 89.81 303 SER A C 1
ATOM 2497 O O . SER A 1 303 ? 0.809 -12.214 -20.481 1.00 89.81 303 SER A O 1
ATOM 2499 N N . VAL A 1 304 ? 0.752 -11.071 -18.530 1.00 86.25 304 VAL A N 1
ATOM 2500 C CA . VAL A 1 304 ? 1.463 -9.872 -19.009 1.00 86.25 304 VAL A CA 1
ATOM 2501 C C . VAL A 1 304 ? 2.804 -10.211 -19.668 1.00 86.25 304 VAL A C 1
ATOM 2503 O O . VAL A 1 304 ? 3.201 -9.561 -20.631 1.00 86.25 304 VAL A O 1
ATOM 2506 N N . ARG A 1 305 ? 3.492 -11.260 -19.204 1.00 80.25 305 ARG A N 1
ATOM 2507 C CA . ARG A 1 305 ? 4.800 -11.664 -19.739 1.00 80.25 305 ARG A CA 1
ATOM 2508 C C . ARG A 1 305 ? 4.722 -12.750 -20.804 1.00 80.25 305 ARG A C 1
ATOM 2510 O O . ARG A 1 305 ? 5.504 -12.724 -21.749 1.00 80.25 305 ARG A O 1
ATOM 2517 N N . ALA A 1 306 ? 3.805 -13.700 -20.654 1.00 82.25 306 ALA A N 1
ATOM 2518 C CA . ALA A 1 306 ? 3.733 -14.860 -21.535 1.00 82.25 306 ALA A CA 1
ATOM 2519 C C . ALA A 1 306 ? 2.896 -14.610 -22.798 1.00 82.25 306 ALA A C 1
ATOM 2521 O O . ALA A 1 306 ? 3.159 -15.201 -23.845 1.00 82.25 306 ALA A O 1
ATOM 2522 N N . HIS A 1 307 ? 1.868 -13.764 -22.712 1.00 83.50 307 HIS A N 1
ATOM 2523 C CA . HIS A 1 307 ? 0.857 -13.664 -23.756 1.00 83.50 307 HIS A CA 1
ATOM 2524 C C . HIS A 1 307 ? 1.136 -12.508 -24.723 1.00 83.50 307 HIS A C 1
ATOM 2526 O O . HIS A 1 307 ? 1.421 -11.383 -24.322 1.00 83.50 307 HIS A O 1
ATOM 2532 N N . THR A 1 308 ? 0.967 -12.754 -26.023 1.00 79.88 308 THR A N 1
ATOM 2533 C CA . THR A 1 308 ? 1.158 -11.743 -27.081 1.00 79.88 308 THR A CA 1
ATOM 2534 C C . THR A 1 308 ? 0.129 -10.614 -27.043 1.00 79.88 308 THR A C 1
ATOM 2536 O O . THR A 1 308 ? 0.363 -9.569 -27.636 1.00 79.88 308 THR A O 1
ATOM 2539 N N . PHE A 1 309 ? -0.983 -10.807 -26.328 1.00 84.62 309 PHE A N 1
ATOM 2540 C CA . PHE A 1 309 ? -2.039 -9.801 -26.140 1.00 84.62 309 PHE A CA 1
ATOM 2541 C C . PHE A 1 309 ? -1.502 -8.470 -25.605 1.00 84.62 309 PHE A C 1
ATOM 2543 O O . PHE A 1 309 ? -1.949 -7.412 -26.032 1.00 84.62 309 PHE A O 1
ATOM 2550 N N . TRP A 1 310 ? -0.535 -8.544 -24.696 1.00 81.94 310 TRP A N 1
ATOM 2551 C CA . TRP A 1 310 ? 0.046 -7.396 -24.008 1.00 81.94 310 TRP A CA 1
ATOM 2552 C C . TRP A 1 310 ? 1.177 -6.731 -24.795 1.00 81.94 310 TRP A C 1
ATOM 2554 O O . TRP A 1 310 ? 1.616 -5.637 -24.451 1.00 81.94 310 TRP A O 1
ATOM 2564 N N . LYS A 1 311 ? 1.656 -7.367 -25.873 1.00 78.75 311 LYS A N 1
ATOM 2565 C CA . LYS A 1 311 ? 2.723 -6.788 -26.685 1.00 78.75 311 LYS A CA 1
ATOM 2566 C C . LYS A 1 311 ? 2.170 -5.604 -27.482 1.00 78.75 311 LYS A C 1
ATOM 2568 O O . LYS A 1 311 ? 1.179 -5.775 -28.201 1.00 78.75 311 LYS A O 1
ATOM 2573 N N . PRO A 1 312 ? 2.805 -4.424 -27.399 1.00 74.75 312 PRO A N 1
ATOM 2574 C CA . PRO A 1 312 ? 2.407 -3.288 -28.210 1.00 74.75 312 PRO A CA 1
ATOM 2575 C C . PRO A 1 312 ? 2.524 -3.655 -29.691 1.00 74.75 312 PRO A C 1
ATOM 2577 O O . PRO A 1 312 ? 3.525 -4.218 -30.135 1.00 74.75 312 PRO A O 1
ATOM 2580 N N . LYS A 1 313 ? 1.471 -3.365 -30.458 1.00 80.94 313 LYS A N 1
ATOM 2581 C CA . LYS A 1 313 ? 1.480 -3.515 -31.914 1.00 80.94 313 LYS A CA 1
ATOM 2582 C C . LYS A 1 313 ? 1.938 -2.201 -32.519 1.00 80.94 313 LYS A C 1
ATOM 2584 O O . LYS A 1 313 ? 1.187 -1.228 -32.519 1.00 80.94 313 LYS A O 1
ATOM 2589 N N . TYR A 1 314 ? 3.165 -2.179 -33.013 1.00 80.88 314 TYR A N 1
ATOM 2590 C CA . TYR A 1 314 ? 3.712 -1.021 -33.700 1.00 80.88 314 TYR A CA 1
ATOM 2591 C C . TYR A 1 314 ? 3.360 -1.053 -35.191 1.00 80.88 314 TYR A C 1
ATOM 2593 O O . TYR A 1 314 ? 3.129 -2.116 -35.773 1.00 80.88 314 TYR A O 1
ATOM 2601 N N . THR A 1 315 ? 3.311 0.122 -35.822 1.00 89.62 315 THR A N 1
ATOM 2602 C CA . THR A 1 315 ? 3.346 0.199 -37.288 1.00 89.62 315 THR A CA 1
ATOM 2603 C C . THR A 1 315 ? 4.668 -0.380 -37.784 1.00 89.62 315 THR A C 1
ATOM 2605 O O . THR A 1 315 ? 5.654 -0.383 -37.048 1.00 89.62 315 THR A O 1
ATOM 2608 N N . LYS A 1 316 ? 4.705 -0.867 -39.029 1.00 88.75 316 LYS A N 1
ATOM 2609 C CA . LYS A 1 316 ? 5.893 -1.532 -39.584 1.00 88.75 316 LYS A CA 1
ATOM 2610 C C . LYS A 1 316 ? 7.160 -0.673 -39.448 1.00 88.75 316 LYS A C 1
ATOM 2612 O O . LYS A 1 316 ? 8.167 -1.169 -38.966 1.00 88.75 316 LYS A O 1
ATOM 2617 N N . ASP A 1 317 ? 7.067 0.625 -39.734 1.00 89.12 317 ASP A N 1
ATOM 2618 C CA . ASP A 1 317 ? 8.202 1.553 -39.625 1.00 89.12 317 ASP A CA 1
ATOM 2619 C C . ASP A 1 317 ? 8.713 1.706 -38.183 1.00 89.12 317 ASP A C 1
ATOM 2621 O O . ASP A 1 317 ? 9.919 1.738 -37.939 1.00 89.12 317 ASP A O 1
ATOM 2625 N N . VAL A 1 318 ? 7.799 1.781 -37.207 1.00 85.50 318 VAL A N 1
ATOM 2626 C CA . VAL A 1 318 ? 8.157 1.877 -35.784 1.00 85.50 318 VAL A CA 1
ATOM 2627 C C . VAL A 1 318 ? 8.710 0.547 -35.286 1.00 85.50 318 VAL A C 1
ATOM 2629 O O . VAL A 1 318 ? 9.689 0.554 -34.546 1.00 85.50 318 VAL A O 1
ATOM 2632 N N . GLN A 1 319 ? 8.147 -0.582 -35.724 1.00 85.94 319 GLN A N 1
ATOM 2633 C CA . GLN A 1 319 ? 8.687 -1.907 -35.426 1.00 85.94 319 GLN A CA 1
ATOM 2634 C C . GLN A 1 319 ? 10.114 -2.042 -35.966 1.00 85.94 319 GLN A C 1
ATOM 2636 O O . GLN A 1 319 ? 10.984 -2.477 -35.227 1.00 85.94 319 GLN A O 1
ATOM 2641 N N . ASP A 1 320 ? 10.394 -1.577 -37.185 1.00 85.31 320 ASP A N 1
ATOM 2642 C CA . ASP A 1 320 ? 11.742 -1.607 -37.763 1.00 85.31 320 ASP A CA 1
ATOM 2643 C C . ASP A 1 320 ? 12.729 -0.701 -36.999 1.00 85.31 320 ASP A C 1
ATOM 2645 O O . ASP A 1 320 ? 13.921 -1.004 -36.905 1.00 85.31 320 ASP A O 1
ATOM 2649 N N . ILE A 1 321 ? 12.277 0.430 -36.443 1.00 84.00 321 ILE A N 1
ATOM 2650 C CA . ILE A 1 321 ? 13.095 1.269 -35.544 1.00 84.00 321 ILE A CA 1
ATOM 2651 C C . ILE A 1 321 ? 13.347 0.545 -34.220 1.00 84.00 321 ILE A C 1
ATOM 2653 O O . ILE A 1 321 ? 14.484 0.489 -33.758 1.00 84.00 321 ILE A O 1
ATOM 2657 N N . VAL A 1 322 ? 12.299 -0.015 -33.617 1.00 77.88 322 VAL A N 1
ATOM 2658 C CA . VAL A 1 322 ? 12.369 -0.747 -32.351 1.00 77.88 322 VAL A CA 1
ATOM 2659 C C . VAL A 1 322 ? 13.267 -1.973 -32.487 1.00 77.88 322 VAL A C 1
ATOM 2661 O O . VAL A 1 322 ? 14.119 -2.167 -31.634 1.00 77.88 322 VAL A O 1
ATOM 2664 N N . ASP A 1 323 ? 13.157 -2.743 -33.566 1.00 76.94 323 ASP A N 1
ATOM 2665 C CA . ASP A 1 323 ? 13.986 -3.916 -33.838 1.00 76.94 323 ASP A CA 1
ATOM 2666 C C . ASP A 1 323 ? 15.440 -3.517 -34.103 1.00 76.94 323 ASP A C 1
ATOM 2668 O O . ASP A 1 323 ? 16.351 -4.180 -33.615 1.00 76.94 323 ASP A O 1
ATOM 2672 N N . ARG A 1 324 ? 15.692 -2.407 -34.814 1.00 75.81 324 ARG A N 1
ATOM 2673 C CA . ARG A 1 324 ? 17.053 -1.861 -34.963 1.00 75.81 324 ARG A CA 1
ATOM 2674 C C . ARG A 1 324 ? 17.641 -1.440 -33.620 1.00 75.81 324 ARG A C 1
ATOM 2676 O O . ARG A 1 324 ? 18.762 -1.827 -33.313 1.00 75.81 324 ARG A O 1
ATOM 2683 N N . ASN A 1 325 ? 16.884 -0.714 -32.803 1.00 73.06 325 ASN A N 1
ATOM 2684 C CA . ASN A 1 325 ? 17.309 -0.323 -31.460 1.00 73.06 325 ASN A CA 1
ATOM 2685 C C . ASN A 1 325 ? 17.480 -1.539 -30.546 1.00 73.06 325 ASN A C 1
ATOM 2687 O O . ASN A 1 325 ? 18.413 -1.578 -29.757 1.00 73.06 325 ASN A O 1
ATOM 2691 N N . MET A 1 326 ? 16.620 -2.552 -30.668 1.00 62.28 326 MET A N 1
ATOM 2692 C CA . MET A 1 326 ? 16.731 -3.801 -29.923 1.00 62.28 326 MET A CA 1
ATOM 2693 C C . MET A 1 326 ? 17.950 -4.613 -30.349 1.00 62.28 326 MET A C 1
ATOM 2695 O O . MET A 1 326 ? 18.573 -5.201 -29.483 1.00 62.28 326 MET A O 1
ATOM 2699 N N . ARG A 1 327 ? 18.353 -4.593 -31.626 1.00 60.66 327 ARG A N 1
ATOM 2700 C CA . ARG A 1 327 ? 19.641 -5.154 -32.080 1.00 60.66 327 ARG A CA 1
ATOM 2701 C C . ARG A 1 327 ? 20.845 -4.351 -31.581 1.00 60.66 327 ARG A C 1
ATOM 2703 O O . ARG A 1 327 ? 21.917 -4.910 -31.420 1.00 60.66 327 ARG A O 1
ATOM 2710 N N . LEU A 1 328 ? 20.681 -3.054 -31.314 1.00 56.19 328 LEU A N 1
ATOM 2711 C CA . LEU A 1 328 ? 21.694 -2.241 -30.621 1.00 56.19 328 LEU A CA 1
ATOM 2712 C C . LEU A 1 328 ? 21.700 -2.484 -29.097 1.00 56.19 328 LEU A C 1
ATOM 2714 O O . LEU A 1 328 ? 22.700 -2.211 -28.442 1.00 56.19 328 LEU A O 1
ATOM 2718 N N . LEU A 1 329 ? 20.584 -2.975 -28.542 1.00 50.47 329 LEU A N 1
ATOM 2719 C CA . LEU A 1 329 ? 20.398 -3.364 -27.137 1.00 50.47 329 LEU A CA 1
ATOM 2720 C C . LEU A 1 329 ? 20.607 -4.863 -26.893 1.00 50.47 329 LEU A C 1
ATOM 2722 O O . LEU A 1 329 ? 20.568 -5.277 -25.729 1.00 50.47 329 LEU A O 1
ATOM 2726 N N . GLU A 1 330 ? 20.785 -5.679 -27.943 1.00 47.56 330 GLU A N 1
ATOM 2727 C CA . GLU A 1 330 ? 21.254 -7.056 -27.815 1.00 47.56 330 GLU A CA 1
ATOM 2728 C C . GLU A 1 330 ? 22.480 -6.962 -26.942 1.00 47.56 330 GLU A C 1
ATOM 2730 O O . GLU A 1 330 ? 23.415 -6.238 -27.275 1.00 47.56 330 GLU A O 1
ATOM 2735 N N . ARG A 1 331 ? 22.358 -7.578 -25.764 1.00 49.12 331 ARG A N 1
ATOM 2736 C CA . ARG A 1 331 ? 23.294 -7.508 -24.654 1.00 49.12 331 ARG A CA 1
ATOM 2737 C C . ARG A 1 331 ? 24.697 -7.224 -25.184 1.00 49.12 331 ARG A C 1
ATOM 2739 O O . ARG A 1 331 ? 25.366 -8.138 -25.631 1.00 49.12 331 ARG A O 1
ATOM 2746 N N . SER A 1 332 ? 25.161 -5.987 -25.068 1.00 46.31 332 SER A N 1
ATOM 2747 C CA . SER A 1 332 ? 26.578 -5.626 -25.225 1.00 46.31 332 SER A CA 1
ATOM 2748 C C . SER A 1 332 ? 27.494 -6.532 -24.379 1.00 46.31 332 SER A C 1
ATOM 2750 O O . SER A 1 332 ? 28.676 -6.665 -24.651 1.00 46.31 332 SER A O 1
ATOM 2752 N N . TRP A 1 333 ? 26.908 -7.191 -23.374 1.00 43.78 333 TRP A N 1
ATOM 2753 C CA . TRP A 1 333 ? 27.448 -8.234 -22.505 1.00 43.78 333 TRP A CA 1
ATOM 2754 C C . TRP A 1 333 ? 27.655 -9.619 -23.148 1.00 43.78 333 TRP A C 1
ATOM 2756 O O . TRP A 1 333 ? 28.413 -10.423 -22.610 1.00 43.78 333 TRP A O 1
ATOM 2766 N N . SER A 1 334 ? 26.962 -9.966 -24.240 1.00 47.34 334 SER A N 1
ATOM 2767 C CA . SER A 1 334 ? 27.311 -11.170 -24.998 1.00 47.34 334 SER A CA 1
ATOM 2768 C C . SER A 1 334 ? 28.531 -10.823 -25.830 1.00 47.34 334 SER A C 1
ATOM 2770 O O . SER A 1 334 ? 28.406 -10.311 -26.943 1.00 47.34 334 SER A O 1
ATOM 2772 N N . VAL A 1 335 ? 29.709 -11.059 -25.249 1.00 48.72 335 VAL A N 1
ATOM 2773 C CA . VAL A 1 335 ? 30.962 -11.126 -25.997 1.00 48.72 335 VAL A CA 1
ATOM 2774 C C . VAL A 1 335 ? 30.666 -11.971 -27.230 1.00 48.72 335 VAL A C 1
ATOM 2776 O O . VAL A 1 335 ? 30.163 -13.089 -27.108 1.00 48.72 335 VAL A O 1
ATOM 2779 N N . ARG A 1 336 ? 30.883 -11.418 -28.426 1.00 52.62 336 ARG A N 1
ATOM 2780 C CA . ARG A 1 336 ? 30.925 -12.258 -29.622 1.00 52.62 336 ARG A CA 1
ATOM 2781 C C . ARG A 1 336 ? 32.091 -13.210 -29.398 1.00 52.62 336 ARG A C 1
ATOM 2783 O O . ARG A 1 336 ? 33.244 -12.784 -29.489 1.00 52.62 336 ARG A O 1
ATOM 2790 N N . ASP A 1 337 ? 31.776 -14.457 -29.059 1.00 52.19 337 ASP A N 1
ATOM 2791 C CA . ASP A 1 337 ? 32.752 -15.526 -28.807 1.00 52.19 337 ASP A CA 1
ATOM 2792 C C . ASP A 1 337 ? 33.764 -15.657 -29.961 1.00 52.19 337 ASP A C 1
ATOM 2794 O O . ASP A 1 337 ? 34.893 -16.091 -29.763 1.00 52.19 337 ASP A O 1
ATOM 2798 N N . ASP A 1 338 ? 33.408 -15.184 -31.154 1.00 54.59 338 ASP A N 1
ATOM 2799 C CA . ASP A 1 338 ? 34.179 -15.309 -32.388 1.00 54.59 338 ASP A CA 1
ATOM 2800 C C . ASP A 1 338 ? 35.573 -14.642 -32.373 1.00 54.59 338 ASP A C 1
ATOM 2802 O O . ASP A 1 338 ? 36.387 -14.933 -33.248 1.00 54.59 338 ASP A O 1
ATOM 2806 N N . THR A 1 339 ? 35.874 -13.732 -31.434 1.00 64.69 339 THR A N 1
ATOM 2807 C CA . THR A 1 339 ? 37.160 -12.986 -31.421 1.00 64.69 339 THR A CA 1
ATOM 2808 C C . THR A 1 339 ? 37.995 -13.145 -30.156 1.00 64.69 339 THR A C 1
ATOM 2810 O O . THR A 1 339 ? 39.122 -12.643 -30.101 1.00 64.69 339 THR A O 1
ATOM 2813 N N . CYS A 1 340 ? 37.473 -13.847 -29.153 1.00 74.44 340 CYS A N 1
ATOM 2814 C CA . CYS A 1 340 ? 38.143 -14.009 -27.875 1.00 74.44 340 CYS A CA 1
ATOM 2815 C C . CYS A 1 340 ? 39.001 -15.279 -27.849 1.00 74.44 340 CYS A C 1
ATOM 2817 O O . CYS A 1 340 ? 38.529 -16.349 -28.214 1.00 74.44 340 CYS A O 1
ATOM 2819 N N . ILE A 1 341 ? 40.259 -15.179 -27.409 1.00 76.88 341 ILE A N 1
ATOM 2820 C CA . ILE A 1 341 ? 41.215 -16.309 -27.412 1.00 76.88 341 ILE A CA 1
ATOM 2821 C C . ILE A 1 341 ? 41.453 -16.857 -25.987 1.00 76.88 341 ILE A C 1
ATOM 2823 O O . ILE A 1 341 ? 42.161 -17.843 -25.804 1.00 76.88 341 ILE A O 1
ATOM 2827 N N . GLY A 1 342 ? 40.893 -16.223 -24.953 1.00 64.94 342 GLY A N 1
ATOM 2828 C CA . GLY A 1 342 ? 41.129 -16.583 -23.550 1.00 64.94 342 GLY A CA 1
ATOM 2829 C C . GLY A 1 342 ? 40.041 -17.466 -22.938 1.00 64.94 342 GLY A C 1
ATOM 2830 O O . GLY A 1 342 ? 38.857 -17.188 -23.109 1.00 64.94 342 GLY A O 1
ATOM 2831 N N . ASP A 1 343 ? 40.449 -18.467 -22.152 1.00 61.97 343 ASP A N 1
ATOM 2832 C CA . ASP A 1 343 ? 39.537 -19.239 -21.304 1.00 61.97 343 ASP A CA 1
ATOM 2833 C C . ASP A 1 343 ? 38.934 -18.360 -20.202 1.00 61.97 343 ASP A C 1
ATOM 2835 O O . ASP A 1 343 ? 39.582 -17.452 -19.670 1.00 61.97 343 ASP A O 1
ATOM 2839 N N . LYS A 1 344 ? 37.687 -18.651 -19.826 1.00 66.50 344 LYS A N 1
ATOM 2840 C CA . LYS A 1 344 ? 36.990 -17.936 -18.756 1.00 66.50 344 LYS A CA 1
ATOM 2841 C C . LYS A 1 344 ? 37.754 -18.094 -17.435 1.00 66.50 344 LYS A C 1
ATOM 2843 O O . LYS A 1 344 ? 37.998 -19.205 -16.977 1.00 66.50 344 LYS A O 1
ATOM 2848 N N . LEU A 1 345 ? 38.113 -16.975 -16.809 1.00 69.25 345 LEU A N 1
ATOM 2849 C CA . LEU A 1 345 ? 38.739 -16.968 -15.488 1.00 69.25 345 LEU A CA 1
ATOM 2850 C C . LEU A 1 345 ? 37.720 -17.383 -14.419 1.00 69.25 345 LEU A C 1
ATOM 2852 O O . LEU A 1 345 ? 36.754 -16.663 -14.167 1.00 69.25 345 LEU A O 1
ATOM 2856 N N . GLU A 1 346 ? 37.953 -18.523 -13.773 1.00 67.12 346 GLU A N 1
ATOM 2857 C CA . GLU A 1 346 ? 37.178 -18.969 -12.615 1.00 67.12 346 GLU A CA 1
ATOM 2858 C C . GLU A 1 346 ? 37.922 -18.635 -11.319 1.00 67.12 346 GLU A C 1
ATOM 2860 O O . GLU A 1 346 ? 39.061 -19.057 -11.111 1.00 67.12 346 GLU A O 1
ATOM 2865 N N . TYR A 1 347 ? 37.263 -17.890 -10.430 1.00 67.44 347 TYR A N 1
ATOM 2866 C CA . TYR A 1 347 ? 37.765 -17.597 -9.091 1.00 67.44 347 TYR A CA 1
ATOM 2867 C C . TYR A 1 347 ? 36.788 -18.115 -8.034 1.00 67.44 347 TYR A C 1
ATOM 2869 O O . TYR A 1 347 ? 35.574 -17.950 -8.174 1.00 67.44 347 TYR A O 1
ATOM 2877 N N . PRO A 1 348 ? 37.285 -18.705 -6.934 1.00 62.09 348 PRO A N 1
ATOM 2878 C CA . PRO A 1 348 ? 36.423 -19.096 -5.833 1.00 62.09 348 PRO A CA 1
ATOM 2879 C C . PRO A 1 348 ? 35.829 -17.844 -5.169 1.00 62.09 348 PRO A C 1
ATOM 2881 O O . PRO A 1 348 ? 36.559 -16.944 -4.757 1.00 62.09 348 PRO A O 1
ATOM 2884 N N . ASN A 1 349 ? 34.503 -17.834 -5.001 1.00 67.38 349 ASN A N 1
ATOM 2885 C CA . ASN A 1 349 ? 33.713 -16.825 -4.275 1.00 67.38 349 ASN A CA 1
ATOM 2886 C C . ASN A 1 349 ? 33.421 -15.493 -4.991 1.00 67.38 349 ASN A C 1
ATOM 2888 O O . ASN A 1 349 ? 32.889 -14.590 -4.341 1.00 67.38 349 ASN A O 1
ATOM 2892 N N . ILE A 1 350 ? 33.708 -15.346 -6.291 1.00 71.69 350 ILE A N 1
ATOM 2893 C CA . ILE A 1 350 ? 33.276 -14.157 -7.038 1.00 71.69 350 ILE A CA 1
ATOM 2894 C C . ILE A 1 350 ? 32.951 -14.454 -8.502 1.00 71.69 350 ILE A C 1
ATOM 2896 O O . ILE A 1 350 ? 33.679 -15.176 -9.180 1.00 71.69 350 ILE A O 1
ATOM 2900 N N . ASP A 1 351 ? 31.865 -13.860 -8.995 1.00 72.81 351 ASP A N 1
ATOM 2901 C CA . ASP A 1 351 ? 31.443 -14.017 -10.384 1.00 72.81 351 ASP A CA 1
ATOM 2902 C C . ASP A 1 351 ? 32.226 -13.071 -11.304 1.00 72.81 351 ASP A C 1
ATOM 2904 O O . ASP A 1 351 ? 32.058 -11.845 -11.281 1.00 72.81 351 ASP A O 1
ATOM 2908 N N . VAL A 1 352 ? 33.059 -13.656 -12.166 1.00 75.75 352 VAL A N 1
ATOM 2909 C CA . VAL A 1 352 ? 33.636 -12.966 -13.323 1.00 75.75 352 VAL A CA 1
ATOM 2910 C C . VAL A 1 352 ? 32.579 -12.947 -14.422 1.00 75.75 352 VAL A C 1
ATOM 2912 O O . VAL A 1 352 ? 32.253 -13.970 -15.028 1.00 75.75 352 VAL A O 1
ATOM 2915 N N . LEU A 1 353 ? 32.009 -11.766 -14.652 1.00 72.25 353 LEU A N 1
ATOM 2916 C CA . LEU A 1 353 ? 30.915 -11.563 -15.596 1.00 72.25 353 LEU A CA 1
ATOM 2917 C C . LEU A 1 353 ? 31.385 -11.723 -17.040 1.00 72.25 353 LEU A C 1
ATOM 2919 O O . LEU A 1 353 ? 30.664 -12.296 -17.850 1.00 72.25 353 LEU A O 1
ATOM 2923 N N . ALA A 1 354 ? 32.579 -11.217 -17.352 1.00 74.81 354 ALA A N 1
ATOM 2924 C CA . ALA A 1 354 ? 33.243 -11.437 -18.630 1.00 74.81 354 ALA A CA 1
ATOM 2925 C C . ALA A 1 354 ? 34.758 -11.295 -18.476 1.00 74.81 354 ALA A C 1
ATOM 2927 O O . ALA A 1 354 ? 35.244 -10.459 -17.712 1.00 74.81 354 ALA A O 1
ATOM 2928 N N . TYR A 1 355 ? 35.485 -12.098 -19.239 1.00 83.94 355 TYR A N 1
ATOM 2929 C CA . TYR A 1 355 ? 36.914 -11.953 -19.454 1.00 83.94 355 TYR A CA 1
ATOM 2930 C C . TYR A 1 355 ? 37.167 -12.101 -20.942 1.00 83.94 355 TYR A C 1
ATOM 2932 O O . TYR A 1 355 ? 36.614 -13.015 -21.556 1.00 83.94 355 TYR A O 1
ATOM 2940 N N . CYS A 1 356 ? 38.008 -11.236 -21.501 1.00 82.81 356 CYS A N 1
ATOM 2941 C CA . CYS A 1 356 ? 38.521 -11.482 -22.827 1.00 82.81 356 CYS A CA 1
ATOM 2942 C C . CYS A 1 356 ? 39.988 -11.107 -23.001 1.00 82.81 356 CYS A C 1
ATOM 2944 O O . CYS A 1 356 ? 40.470 -10.099 -22.488 1.00 82.81 356 CYS A O 1
ATOM 2946 N N . HIS A 1 357 ? 40.689 -11.939 -23.767 1.00 88.00 357 HIS A N 1
ATOM 2947 C CA . HIS A 1 357 ? 42.020 -11.679 -24.291 1.00 88.00 357 HIS A CA 1
ATOM 2948 C C . HIS A 1 357 ? 41.953 -11.748 -25.814 1.00 88.00 357 HIS A C 1
ATOM 2950 O O . HIS A 1 357 ? 41.583 -12.780 -26.384 1.00 88.00 357 HIS A O 1
ATOM 2956 N N . TYR A 1 358 ? 42.281 -10.632 -26.457 1.00 86.38 358 TYR A N 1
ATOM 2957 C CA . TYR A 1 358 ? 42.160 -10.479 -27.901 1.00 86.38 358 TYR A CA 1
ATOM 2958 C C . TYR A 1 358 ? 43.453 -10.876 -28.624 1.00 86.38 358 TYR A C 1
ATOM 2960 O O . TYR A 1 358 ? 44.539 -10.803 -28.043 1.00 86.38 358 TYR A O 1
ATOM 2968 N N . PRO A 1 359 ? 43.370 -11.262 -29.912 1.00 85.31 359 PRO A N 1
ATOM 2969 C CA . PRO A 1 359 ? 44.551 -11.504 -30.726 1.00 85.31 359 PRO A CA 1
ATOM 2970 C C . PRO A 1 359 ? 45.475 -10.289 -30.766 1.00 85.31 359 PRO A C 1
ATOM 2972 O O . PRO A 1 359 ? 45.025 -9.141 -30.785 1.00 85.31 359 PRO A O 1
ATOM 2975 N N . LYS A 1 360 ? 46.780 -10.568 -30.818 1.00 86.00 360 LYS A N 1
ATOM 2976 C CA . LYS A 1 360 ? 47.822 -9.544 -30.886 1.00 86.00 360 LYS A CA 1
ATOM 2977 C C . LYS A 1 360 ? 47.683 -8.706 -32.153 1.00 86.00 360 LYS A C 1
ATOM 2979 O O . LYS A 1 360 ? 47.472 -9.241 -33.242 1.00 86.00 360 LYS A O 1
ATOM 2984 N N . GLY A 1 361 ? 47.837 -7.400 -31.989 1.00 86.25 361 GLY A N 1
ATOM 2985 C CA . GLY A 1 361 ? 47.894 -6.442 -33.076 1.00 86.25 361 GLY A CA 1
ATOM 2986 C C . GLY A 1 361 ? 49.315 -6.206 -33.593 1.00 86.25 361 GLY A C 1
ATOM 2987 O O . GLY A 1 361 ? 50.251 -6.937 -33.275 1.00 86.25 361 GLY A O 1
ATOM 2988 N N . LEU A 1 362 ? 49.470 -5.150 -34.394 1.00 90.25 362 LEU A N 1
ATOM 2989 C CA . LEU A 1 362 ? 50.754 -4.711 -34.965 1.00 90.25 362 LEU A CA 1
ATOM 2990 C C . LEU A 1 362 ? 51.490 -3.685 -34.085 1.00 90.25 362 LEU A C 1
ATOM 2992 O O . LEU A 1 362 ? 52.566 -3.217 -34.453 1.00 90.25 362 LEU A O 1
ATOM 2996 N N . GLY A 1 363 ? 50.902 -3.312 -32.947 1.00 90.75 363 GLY A N 1
ATOM 2997 C CA . GLY A 1 363 ? 51.441 -2.290 -32.054 1.00 90.75 363 GLY A CA 1
ATOM 2998 C C . GLY A 1 363 ? 52.359 -2.836 -30.969 1.00 90.75 363 GLY A C 1
ATOM 2999 O O . GLY A 1 363 ? 52.523 -4.042 -30.797 1.00 90.75 363 GLY A O 1
ATOM 3000 N N . ASN A 1 364 ? 52.941 -1.919 -30.199 1.00 93.00 364 ASN A N 1
ATOM 3001 C CA . ASN A 1 364 ? 53.829 -2.221 -29.074 1.00 93.00 364 ASN A CA 1
ATOM 3002 C C . ASN A 1 364 ? 53.197 -1.953 -27.695 1.00 93.00 364 ASN A C 1
ATOM 3004 O O . ASN A 1 364 ? 53.714 -2.456 -26.704 1.00 93.00 364 ASN A O 1
ATOM 3008 N N . VAL A 1 365 ? 52.080 -1.223 -27.633 1.00 92.88 365 VAL A N 1
ATOM 3009 C CA . VAL A 1 365 ? 51.400 -0.842 -26.384 1.00 92.88 365 VAL A CA 1
ATOM 3010 C C . VAL A 1 365 ? 50.479 -1.957 -25.896 1.00 92.88 365 VAL A C 1
ATOM 3012 O O . VAL A 1 365 ? 49.640 -2.441 -26.655 1.00 92.88 365 VAL A O 1
ATOM 3015 N N . SER A 1 366 ? 50.608 -2.336 -24.630 1.00 94.06 366 SER A N 1
ATOM 3016 C CA . SER A 1 366 ? 49.714 -3.269 -23.944 1.00 94.06 366 SER A CA 1
ATOM 3017 C C . SER A 1 366 ? 48.575 -2.527 -23.240 1.00 94.06 366 SER A C 1
ATOM 3019 O O . SER A 1 366 ? 48.778 -1.514 -22.570 1.00 94.06 366 SER A O 1
ATOM 3021 N N . ILE A 1 367 ? 47.350 -3.019 -23.406 1.00 94.38 367 ILE A N 1
ATOM 3022 C CA . ILE A 1 367 ? 46.134 -2.352 -22.944 1.00 94.38 367 ILE A CA 1
ATOM 3023 C C . ILE A 1 367 ? 45.337 -3.310 -22.066 1.00 94.38 367 ILE A C 1
ATOM 3025 O O . ILE A 1 367 ? 45.120 -4.474 -22.406 1.00 94.38 367 ILE A O 1
ATOM 3029 N N . MET A 1 368 ? 44.863 -2.810 -20.932 1.00 93.69 368 MET A N 1
ATOM 3030 C CA . MET A 1 368 ? 43.953 -3.534 -20.057 1.00 93.69 368 MET A CA 1
ATOM 3031 C C . MET A 1 368 ? 42.756 -2.663 -19.710 1.00 93.69 368 MET A C 1
ATOM 3033 O O . MET A 1 368 ? 42.904 -1.480 -19.415 1.00 93.69 368 MET A O 1
ATOM 3037 N N . MET A 1 369 ? 41.574 -3.264 -19.678 1.00 91.81 369 MET A N 1
ATOM 3038 C CA . MET A 1 369 ? 40.373 -2.641 -19.147 1.00 91.81 369 MET A CA 1
ATOM 3039 C C . MET A 1 369 ? 39.790 -3.482 -18.012 1.00 91.81 369 MET A C 1
ATOM 3041 O O . MET A 1 369 ? 39.670 -4.699 -18.135 1.00 91.81 369 MET A O 1
ATOM 3045 N N . MET A 1 370 ? 39.413 -2.836 -16.910 1.00 91.94 370 MET A N 1
ATOM 3046 C CA . MET A 1 370 ? 38.855 -3.501 -15.734 1.00 91.94 370 MET A CA 1
ATOM 3047 C C . MET A 1 370 ? 37.716 -2.709 -15.091 1.00 91.94 370 MET A C 1
ATOM 3049 O O . MET A 1 370 ? 37.646 -1.486 -15.209 1.00 91.94 370 MET A O 1
ATOM 3053 N N . GLY A 1 371 ? 36.840 -3.402 -14.369 1.00 90.25 371 GLY A N 1
ATOM 3054 C CA . GLY A 1 371 ? 35.724 -2.791 -13.653 1.00 90.25 371 GLY A CA 1
ATOM 3055 C C . GLY A 1 371 ? 34.572 -3.762 -13.437 1.00 90.25 371 GLY A C 1
ATOM 3056 O O . GLY A 1 371 ? 34.781 -4.979 -13.419 1.00 90.25 371 GLY A O 1
ATOM 3057 N N . ASN A 1 372 ? 33.364 -3.231 -13.229 1.00 87.81 372 ASN A N 1
ATOM 3058 C CA . ASN A 1 372 ? 32.168 -4.062 -13.103 1.00 87.81 372 ASN A CA 1
ATOM 3059 C C . ASN A 1 372 ? 31.595 -4.425 -14.469 1.00 87.81 372 ASN A C 1
ATOM 3061 O O . ASN A 1 372 ? 32.294 -4.413 -15.481 1.00 87.81 372 ASN A O 1
ATOM 3065 N N . SER A 1 373 ? 30.313 -4.775 -14.504 1.00 81.75 373 SER A N 1
ATOM 3066 C CA . SER A 1 373 ? 29.638 -5.118 -15.740 1.00 81.75 373 SER A CA 1
ATOM 3067 C C . SER A 1 373 ? 29.896 -4.050 -16.822 1.00 81.75 373 SER A C 1
ATOM 3069 O O . SER A 1 373 ? 30.061 -4.416 -17.984 1.00 81.75 373 SER A O 1
ATOM 3071 N N . TYR A 1 374 ? 29.949 -2.754 -16.476 1.00 81.12 374 TYR A N 1
ATOM 3072 C CA . TYR A 1 374 ? 30.013 -1.643 -17.437 1.00 81.12 374 TYR A CA 1
ATOM 3073 C C . TYR A 1 374 ? 31.137 -1.758 -18.464 1.00 81.12 374 TYR A C 1
ATOM 3075 O O . TYR A 1 374 ? 30.945 -1.319 -19.595 1.00 81.12 374 TYR A O 1
ATOM 3083 N N . VAL A 1 375 ? 32.254 -2.388 -18.099 1.00 84.81 375 VAL A N 1
ATOM 3084 C CA . VAL A 1 375 ? 33.374 -2.730 -18.988 1.00 84.81 375 VAL A CA 1
ATOM 3085 C C . VAL A 1 375 ? 32.893 -3.334 -20.309 1.00 84.81 375 VAL A C 1
ATOM 3087 O O . VAL A 1 375 ? 33.364 -2.949 -21.372 1.00 84.81 375 VAL A O 1
ATOM 3090 N N . GLN A 1 376 ? 31.895 -4.216 -20.263 1.00 76.94 376 GLN A N 1
ATOM 3091 C CA . GLN A 1 376 ? 31.398 -4.935 -21.439 1.00 76.94 376 GLN A CA 1
ATOM 3092 C C . GLN A 1 376 ? 30.734 -4.004 -22.468 1.00 76.94 376 GLN A C 1
ATOM 3094 O O . GLN A 1 376 ? 30.723 -4.304 -23.653 1.00 76.94 376 GLN A O 1
ATOM 3099 N N . ASN A 1 377 ? 30.239 -2.834 -22.048 1.00 75.94 377 ASN A N 1
ATOM 3100 C CA . ASN A 1 377 ? 29.690 -1.831 -22.969 1.00 75.94 377 ASN A CA 1
ATOM 3101 C C . ASN A 1 377 ? 30.770 -1.048 -23.721 1.00 75.94 377 ASN A C 1
ATOM 3103 O O . ASN A 1 377 ? 30.494 -0.488 -24.780 1.00 75.94 377 ASN A O 1
ATOM 3107 N N . PHE A 1 378 ? 31.969 -0.953 -23.148 1.00 79.81 378 PHE A N 1
ATOM 3108 C CA . PHE A 1 378 ? 33.039 -0.096 -23.650 1.00 79.81 378 PHE A CA 1
ATOM 3109 C C . PHE A 1 378 ? 34.171 -0.876 -24.314 1.00 79.81 378 PHE A C 1
ATOM 3111 O O . PHE A 1 378 ? 35.021 -0.256 -24.945 1.00 79.81 378 PHE A O 1
ATOM 3118 N N . ASP A 1 379 ? 34.153 -2.207 -24.237 1.00 78.56 379 ASP A N 1
ATOM 3119 C CA . ASP A 1 379 ? 35.244 -3.047 -24.724 1.00 78.56 379 ASP A CA 1
ATOM 3120 C C . ASP A 1 379 ? 35.496 -2.914 -26.222 1.00 78.56 379 ASP A C 1
ATOM 3122 O O . ASP A 1 379 ? 36.563 -2.464 -26.639 1.00 78.56 379 ASP A O 1
ATOM 3126 N N . ASP A 1 380 ? 34.483 -3.203 -27.035 1.00 78.50 380 ASP A N 1
ATOM 3127 C CA . ASP A 1 380 ? 34.583 -3.068 -28.486 1.00 78.50 380 ASP A CA 1
ATOM 3128 C C . ASP A 1 380 ? 34.799 -1.614 -28.948 1.00 78.50 380 ASP A C 1
ATOM 3130 O O . ASP A 1 380 ? 35.699 -1.393 -29.764 1.00 78.50 380 ASP A O 1
ATOM 3134 N N . PRO A 1 381 ? 34.051 -0.603 -28.449 1.00 82.38 381 PRO A N 1
ATOM 3135 C CA . PRO A 1 381 ? 34.278 0.789 -28.832 1.00 82.38 381 PRO A CA 1
ATOM 3136 C C . PRO A 1 381 ? 35.696 1.285 -28.532 1.00 82.38 381 PRO A C 1
ATOM 3138 O O . PRO A 1 381 ? 36.318 1.897 -29.399 1.00 82.38 381 PRO A O 1
ATOM 3141 N N . ILE A 1 382 ? 36.231 1.008 -27.336 1.00 84.44 382 ILE A N 1
ATOM 3142 C CA . ILE A 1 382 ? 37.580 1.448 -26.953 1.00 84.44 382 ILE A CA 1
ATOM 3143 C C . ILE A 1 382 ? 38.627 0.716 -27.791 1.00 84.44 382 ILE A C 1
ATOM 3145 O O . ILE A 1 382 ? 39.497 1.364 -28.371 1.00 84.44 382 ILE A O 1
ATOM 3149 N N . ARG A 1 383 ? 38.521 -0.611 -27.931 1.00 86.56 383 ARG A N 1
ATOM 3150 C CA . ARG A 1 383 ? 39.451 -1.406 -28.746 1.00 86.56 383 ARG A CA 1
ATOM 3151 C C . ARG A 1 383 ? 39.476 -0.955 -30.207 1.00 86.56 383 ARG A C 1
ATOM 3153 O O . ARG A 1 383 ? 40.553 -0.875 -30.800 1.00 86.56 383 ARG A O 1
ATOM 3160 N N . ALA A 1 384 ? 38.320 -0.621 -30.784 1.00 84.62 384 ALA A N 1
ATOM 3161 C CA . ALA A 1 384 ? 38.209 -0.174 -32.173 1.00 84.62 384 ALA A CA 1
ATOM 3162 C C . ALA A 1 384 ? 39.017 1.104 -32.461 1.00 84.62 384 ALA A C 1
ATOM 3164 O O . ALA A 1 384 ? 39.586 1.223 -33.547 1.00 84.62 384 ALA A O 1
ATOM 3165 N N . HIS A 1 385 ? 39.140 2.018 -31.490 1.00 87.75 385 HIS A N 1
ATOM 3166 C CA . HIS A 1 385 ? 39.949 3.236 -31.629 1.00 87.75 385 HIS A CA 1
ATOM 3167 C C . HIS A 1 385 ? 41.450 2.969 -31.757 1.00 87.75 385 HIS A C 1
ATOM 3169 O O . HIS A 1 385 ? 42.171 3.787 -32.326 1.00 87.75 385 HIS A O 1
ATOM 3175 N N . PHE A 1 386 ? 41.930 1.823 -31.272 1.00 87.44 386 PHE A N 1
ATOM 3176 C CA . PHE A 1 386 ? 43.327 1.437 -31.433 1.00 87.44 386 PHE A CA 1
ATOM 3177 C C . PHE A 1 386 ? 43.613 0.815 -32.803 1.00 87.44 386 PHE A C 1
ATOM 3179 O O . PHE A 1 386 ? 44.777 0.601 -33.109 1.00 87.44 386 PHE A O 1
ATOM 3186 N N . HIS A 1 387 ? 42.607 0.526 -33.641 1.00 86.44 387 HIS A N 1
ATOM 3187 C CA . HIS A 1 387 ? 42.788 -0.024 -34.995 1.00 86.44 387 HIS A CA 1
ATOM 3188 C C . HIS A 1 387 ? 43.744 -1.241 -35.062 1.00 86.44 387 HIS A C 1
ATOM 3190 O O . HIS A 1 387 ? 44.545 -1.359 -35.987 1.00 86.44 387 HIS A O 1
ATOM 3196 N N . ASN A 1 388 ? 43.682 -2.145 -34.073 1.00 84.38 388 A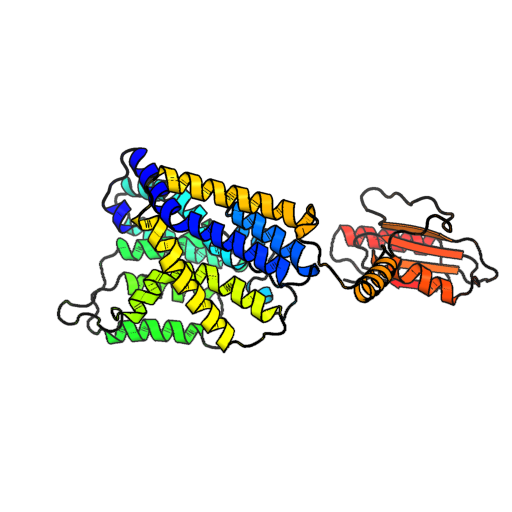SN A N 1
ATOM 3197 C CA . ASN A 1 388 ? 44.610 -3.279 -33.896 1.00 84.38 388 ASN A CA 1
ATOM 3198 C C . ASN A 1 388 ? 46.095 -2.877 -33.728 1.00 84.38 388 ASN A C 1
ATOM 3200 O O . ASN A 1 388 ? 46.996 -3.666 -34.008 1.00 84.38 388 ASN A O 1
ATOM 3204 N N . ASN A 1 389 ? 46.374 -1.661 -33.260 1.00 90.50 389 ASN A N 1
ATOM 3205 C CA . ASN A 1 389 ? 47.710 -1.155 -32.947 1.00 90.50 389 ASN A CA 1
ATOM 3206 C C . ASN A 1 389 ? 48.029 -1.308 -31.447 1.00 90.50 389 ASN A C 1
ATOM 3208 O O . ASN A 1 389 ? 48.279 -0.332 -30.744 1.00 90.50 389 ASN A O 1
ATOM 3212 N N . TYR A 1 390 ? 47.998 -2.545 -30.951 1.00 91.75 390 TYR A N 1
ATOM 3213 C CA . TYR A 1 390 ? 48.363 -2.911 -29.578 1.00 91.75 390 TYR A CA 1
ATOM 3214 C C . TYR A 1 390 ? 49.116 -4.249 -29.567 1.00 91.75 390 TYR A C 1
ATOM 3216 O O . TYR A 1 390 ? 48.910 -5.083 -30.450 1.00 91.75 390 TYR A O 1
ATOM 3224 N N . SER A 1 391 ? 49.989 -4.457 -28.581 1.00 91.94 391 SER A N 1
ATOM 3225 C CA . SER A 1 391 ? 50.749 -5.702 -28.401 1.00 91.94 391 SER A CA 1
ATOM 3226 C C . SER A 1 391 ? 49.960 -6.766 -27.631 1.00 91.94 391 SER A C 1
ATOM 3228 O O . SER A 1 391 ? 50.081 -7.956 -27.926 1.00 91.94 391 SER A O 1
ATOM 3230 N N . ASP A 1 392 ? 49.135 -6.333 -26.677 1.00 91.00 392 ASP A N 1
ATOM 3231 C CA . ASP A 1 392 ? 48.223 -7.148 -25.871 1.00 91.00 392 ASP A CA 1
ATOM 3232 C C . ASP A 1 392 ? 46.979 -6.311 -25.532 1.00 91.00 392 ASP A C 1
ATOM 3234 O O . ASP A 1 392 ? 47.104 -5.113 -25.274 1.00 91.00 392 ASP A O 1
ATOM 3238 N N . TYR A 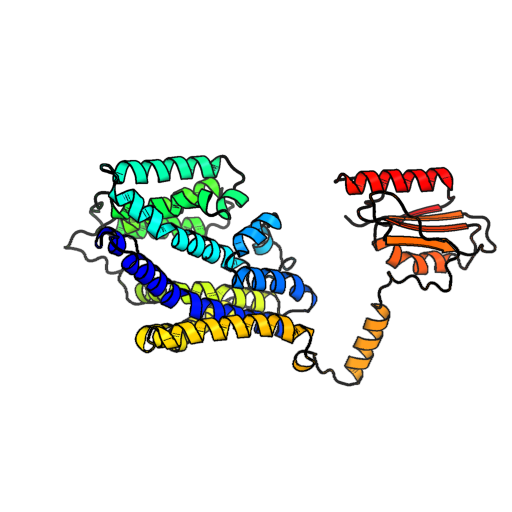1 393 ? 45.792 -6.916 -25.545 1.00 91.75 393 TYR A N 1
ATOM 3239 C CA . TYR A 1 393 ? 44.554 -6.259 -25.121 1.00 91.75 393 TYR A CA 1
ATOM 3240 C C . TYR A 1 393 ? 43.714 -7.231 -24.292 1.00 91.75 393 TYR A C 1
ATOM 3242 O O . TYR A 1 393 ? 43.316 -8.299 -24.773 1.00 91.75 393 TYR A O 1
ATOM 3250 N N . ARG A 1 394 ? 43.411 -6.839 -23.049 1.00 90.56 394 ARG A N 1
ATOM 3251 C CA . ARG A 1 394 ? 42.639 -7.641 -22.088 1.00 90.56 394 ARG A CA 1
ATOM 3252 C C . ARG A 1 394 ? 41.484 -6.851 -21.489 1.00 90.56 394 ARG A C 1
ATOM 3254 O O . ARG A 1 394 ? 41.664 -5.691 -21.126 1.00 90.56 394 ARG A O 1
ATOM 3261 N N . SER A 1 395 ? 40.337 -7.493 -21.298 1.00 89.88 395 SER A N 1
ATOM 3262 C CA . SER A 1 395 ? 39.183 -6.912 -20.610 1.00 89.88 395 SER A CA 1
ATOM 3263 C C . SER A 1 395 ? 38.680 -7.809 -19.478 1.00 89.88 395 SER A C 1
ATOM 3265 O O . SER A 1 395 ? 38.582 -9.028 -19.619 1.00 89.88 395 SER A O 1
ATOM 3267 N N . TYR A 1 396 ? 38.379 -7.194 -18.332 1.00 88.06 396 TYR A N 1
ATOM 3268 C CA . TYR A 1 396 ? 37.929 -7.859 -17.110 1.00 88.06 396 TYR A CA 1
ATOM 3269 C C . TYR A 1 396 ? 36.674 -7.175 -16.569 1.00 88.06 396 TYR A C 1
ATOM 3271 O O . TYR A 1 396 ? 36.724 -6.041 -16.093 1.00 88.06 396 TYR A O 1
ATOM 3279 N N . ALA A 1 397 ? 35.550 -7.882 -16.584 1.00 87.38 397 ALA A N 1
ATOM 3280 C CA . ALA A 1 397 ? 34.312 -7.450 -15.952 1.00 87.38 397 ALA A CA 1
ATOM 3281 C C . ALA A 1 397 ? 34.029 -8.345 -14.742 1.00 87.38 397 ALA A C 1
ATOM 3283 O O . ALA A 1 397 ? 33.629 -9.500 -14.891 1.00 87.38 397 ALA A O 1
ATOM 3284 N N . ILE A 1 398 ? 34.232 -7.815 -13.538 1.00 87.25 398 ILE A N 1
ATOM 3285 C CA . ILE A 1 398 ? 34.100 -8.554 -12.275 1.00 87.25 398 ILE A CA 1
ATOM 3286 C C . ILE A 1 398 ? 32.895 -8.005 -11.510 1.00 87.25 398 ILE A C 1
ATOM 3288 O O . ILE A 1 398 ? 32.767 -6.793 -11.325 1.00 87.25 398 ILE A O 1
ATOM 3292 N N . LEU A 1 399 ? 31.989 -8.873 -11.058 1.00 83.06 399 LEU A N 1
ATOM 3293 C CA . LEU A 1 399 ? 30.811 -8.435 -10.311 1.00 83.06 399 LEU A CA 1
ATOM 3294 C C . LEU A 1 399 ? 31.225 -7.652 -9.051 1.00 83.06 399 LEU A C 1
ATOM 3296 O O . LEU A 1 399 ? 32.187 -8.000 -8.372 1.00 83.06 399 LEU A O 1
ATOM 3300 N N . SER A 1 400 ? 30.495 -6.576 -8.744 1.00 83.75 400 SER A N 1
ATOM 3301 C CA . SER A 1 400 ? 30.743 -5.708 -7.578 1.00 83.75 400 SER A CA 1
ATOM 3302 C C . SER A 1 400 ? 32.078 -4.946 -7.577 1.00 83.75 400 SER A C 1
ATOM 3304 O O . SER A 1 400 ? 32.418 -4.337 -6.566 1.00 83.75 400 SER A O 1
ATOM 3306 N N . ASN A 1 401 ? 32.821 -4.923 -8.684 1.00 85.75 401 ASN A N 1
ATOM 3307 C CA . ASN A 1 401 ? 34.069 -4.171 -8.786 1.00 85.75 401 ASN A CA 1
ATOM 3308 C C . ASN A 1 401 ? 33.835 -2.663 -8.980 1.00 85.75 401 ASN A C 1
ATOM 3310 O O . ASN A 1 401 ? 33.306 -2.236 -10.004 1.00 85.75 401 ASN A O 1
ATOM 3314 N N . LEU A 1 402 ? 34.275 -1.844 -8.026 1.00 85.69 402 LEU A N 1
ATOM 3315 C CA . LEU A 1 402 ? 34.182 -0.379 -8.113 1.00 85.69 402 LEU A CA 1
ATOM 3316 C C . LEU A 1 402 ? 35.465 0.268 -8.662 1.00 85.69 402 LEU A C 1
ATOM 3318 O O . LEU A 1 402 ? 35.603 1.488 -8.670 1.00 85.69 402 LEU A O 1
ATOM 3322 N N . GLY A 1 403 ? 36.416 -0.543 -9.131 1.00 84.06 403 GLY A N 1
ATOM 3323 C CA . GLY A 1 403 ? 37.629 -0.117 -9.824 1.00 84.06 403 GLY A CA 1
ATOM 3324 C C . GLY A 1 403 ? 38.732 0.415 -8.908 1.00 84.06 403 GLY A C 1
ATOM 3325 O O . GLY A 1 403 ? 39.879 -0.005 -9.033 1.00 84.06 403 GLY A O 1
ATOM 3326 N N . THR A 1 404 ? 38.403 1.324 -7.987 1.00 85.44 404 THR A N 1
ATOM 3327 C CA . THR A 1 404 ? 39.390 2.022 -7.137 1.00 85.44 404 THR A CA 1
ATOM 3328 C C . THR A 1 404 ? 39.163 1.860 -5.639 1.00 85.44 404 THR A C 1
ATOM 3330 O O . THR A 1 404 ? 40.087 2.073 -4.858 1.00 85.44 404 THR A O 1
ATOM 3333 N N . HIS A 1 405 ? 37.955 1.492 -5.218 1.00 85.69 405 HIS A N 1
ATOM 3334 C CA . HIS A 1 405 ? 37.581 1.409 -3.808 1.00 85.69 405 HIS A CA 1
ATOM 3335 C C . HIS A 1 405 ? 36.603 0.251 -3.562 1.00 85.69 405 HIS A C 1
ATOM 3337 O O . HIS A 1 405 ? 36.227 -0.472 -4.481 1.00 85.69 405 HIS A O 1
ATOM 3343 N N . SER A 1 406 ? 36.227 0.023 -2.302 1.00 85.94 406 SER A N 1
ATOM 3344 C CA . SER A 1 406 ? 35.289 -1.039 -1.926 1.00 85.94 406 SER A CA 1
ATOM 3345 C C . SER A 1 406 ? 34.344 -0.570 -0.820 1.00 85.94 406 SER A C 1
ATOM 3347 O O . SER A 1 406 ? 34.747 0.171 0.073 1.00 85.94 406 SER A O 1
ATOM 3349 N N . VAL A 1 407 ? 33.086 -1.008 -0.890 1.00 84.12 407 VAL A N 1
ATOM 3350 C CA . VAL A 1 407 ? 32.000 -0.661 0.056 1.00 84.12 407 VAL A CA 1
ATOM 3351 C C . VAL A 1 407 ? 31.359 -1.892 0.704 1.00 84.12 407 VAL A C 1
ATOM 3353 O O . VAL A 1 407 ? 30.651 -1.798 1.701 1.00 84.12 407 VAL A O 1
ATOM 3356 N N . SER A 1 408 ? 31.619 -3.072 0.147 1.00 84.19 408 SER A N 1
ATOM 3357 C CA . SER A 1 408 ? 31.142 -4.374 0.610 1.00 84.19 408 SER A CA 1
ATOM 3358 C C . SER A 1 408 ? 32.270 -5.406 0.585 1.00 84.19 408 SER A C 1
ATOM 3360 O O . SER A 1 408 ? 33.265 -5.244 -0.130 1.00 84.19 408 SER A O 1
ATOM 3362 N N . SER A 1 409 ? 32.093 -6.508 1.316 1.00 82.88 409 SER A N 1
ATOM 3363 C CA . SER A 1 409 ? 33.023 -7.644 1.293 1.00 82.88 409 SER A CA 1
ATOM 3364 C C . SER A 1 409 ? 33.260 -8.176 -0.125 1.00 82.88 409 SER A C 1
ATOM 3366 O O . SER A 1 409 ? 34.406 -8.424 -0.488 1.00 82.88 409 SER A O 1
ATOM 3368 N N . ALA A 1 410 ? 32.206 -8.269 -0.943 1.00 81.88 410 ALA A N 1
ATOM 3369 C CA . ALA A 1 410 ? 32.293 -8.683 -2.342 1.00 81.88 410 ALA A CA 1
ATOM 3370 C C . ALA A 1 410 ? 33.120 -7.699 -3.186 1.00 81.88 410 ALA A C 1
ATOM 3372 O O . ALA A 1 410 ? 34.031 -8.113 -3.897 1.00 81.88 410 ALA A O 1
ATOM 3373 N N . SER A 1 411 ? 32.875 -6.389 -3.051 1.00 86.56 411 SER A N 1
ATOM 3374 C CA . SER A 1 411 ? 33.648 -5.374 -3.786 1.00 86.56 411 SER A CA 1
ATOM 3375 C C . SER A 1 411 ? 35.124 -5.321 -3.382 1.00 86.56 411 SER A C 1
ATOM 3377 O O . SER A 1 411 ? 35.967 -4.986 -4.206 1.00 86.56 411 SER A O 1
ATOM 3379 N N . ARG A 1 412 ? 35.458 -5.689 -2.136 1.00 86.75 412 ARG A N 1
ATOM 3380 C CA . ARG A 1 412 ? 36.851 -5.767 -1.679 1.00 86.75 412 ARG A CA 1
ATOM 3381 C C . ARG A 1 412 ? 37.593 -6.916 -2.357 1.00 86.75 412 ARG A C 1
ATOM 3383 O O . ARG A 1 412 ? 38.685 -6.708 -2.865 1.00 86.75 412 ARG A O 1
ATOM 3390 N N . ILE A 1 413 ? 36.967 -8.092 -2.424 1.00 86.56 413 ILE A N 1
ATOM 3391 C CA . ILE A 1 413 ? 37.516 -9.258 -3.135 1.00 86.56 413 ILE A CA 1
ATOM 3392 C C . ILE A 1 413 ? 37.681 -8.936 -4.631 1.00 86.56 413 ILE A C 1
ATOM 3394 O O . ILE A 1 413 ? 38.718 -9.239 -5.218 1.00 86.56 413 ILE A O 1
ATOM 3398 N N . ALA A 1 414 ? 36.697 -8.260 -5.235 1.00 88.12 414 ALA A N 1
ATOM 3399 C CA . ALA A 1 414 ? 36.758 -7.821 -6.631 1.00 88.12 414 ALA A CA 1
ATOM 3400 C C . ALA A 1 414 ? 37.930 -6.863 -6.907 1.00 88.12 414 ALA A C 1
ATOM 3402 O O . ALA A 1 414 ? 38.612 -6.975 -7.929 1.00 88.12 414 ALA A O 1
ATOM 3403 N N . LEU A 1 415 ? 38.165 -5.921 -5.988 1.00 89.69 415 LEU A N 1
ATOM 3404 C CA . LEU A 1 415 ? 39.251 -4.950 -6.074 1.00 89.69 415 LEU A CA 1
ATOM 3405 C C . LEU A 1 415 ? 40.622 -5.627 -5.938 1.00 89.69 415 LEU A C 1
ATOM 3407 O O . LEU A 1 415 ? 41.500 -5.391 -6.763 1.00 89.69 415 LEU A O 1
ATOM 3411 N N . GLU A 1 416 ? 40.784 -6.517 -4.954 1.00 89.75 416 GLU A N 1
ATOM 3412 C CA . GLU A 1 416 ? 42.014 -7.300 -4.759 1.00 89.75 416 GLU A CA 1
ATOM 3413 C C . GLU A 1 416 ? 42.345 -8.148 -5.994 1.00 89.75 416 GLU A C 1
ATOM 3415 O O . GLU A 1 416 ? 43.485 -8.164 -6.460 1.00 89.75 416 GLU A O 1
ATOM 3420 N N . MET A 1 417 ? 41.338 -8.803 -6.576 1.00 87.12 417 MET A N 1
ATOM 3421 C CA . MET A 1 417 ? 41.492 -9.560 -7.817 1.00 87.12 417 MET A CA 1
ATOM 3422 C C . MET A 1 417 ? 41.955 -8.666 -8.976 1.00 87.12 417 MET A C 1
ATOM 3424 O O . MET A 1 417 ? 42.888 -9.020 -9.695 1.00 87.12 417 MET A O 1
ATOM 3428 N N . SER A 1 418 ? 41.332 -7.498 -9.137 1.00 89.00 418 SER A N 1
ATOM 3429 C CA . SER A 1 418 ? 41.681 -6.547 -10.198 1.00 89.00 418 SER A CA 1
ATOM 3430 C C . SER A 1 418 ? 43.129 -6.080 -10.084 1.00 89.00 418 SER A C 1
ATOM 3432 O O . SER A 1 418 ? 43.861 -6.055 -11.071 1.00 89.00 418 SER A O 1
ATOM 3434 N N . TRP A 1 419 ? 43.577 -5.769 -8.866 1.00 89.69 419 TRP A N 1
ATOM 3435 C CA . TRP A 1 419 ? 44.963 -5.380 -8.615 1.00 89.69 419 TRP A CA 1
ATOM 3436 C C . TRP A 1 419 ? 45.958 -6.504 -8.888 1.00 89.69 419 TRP A C 1
ATOM 3438 O O . TRP A 1 419 ? 47.021 -6.235 -9.446 1.00 89.69 419 TRP A O 1
ATOM 3448 N N . ASN A 1 420 ? 45.619 -7.754 -8.565 1.00 90.38 420 ASN A N 1
ATOM 3449 C CA . ASN A 1 420 ? 46.474 -8.899 -8.878 1.00 90.38 420 ASN A CA 1
ATOM 3450 C C . ASN A 1 420 ? 46.672 -9.069 -10.393 1.00 90.38 420 ASN A C 1
ATOM 3452 O O . ASN A 1 420 ? 47.798 -9.293 -10.841 1.00 90.38 420 ASN A O 1
ATOM 3456 N N . GLU A 1 421 ? 45.615 -8.908 -11.193 1.00 88.81 421 GLU A N 1
ATOM 3457 C CA . GLU A 1 421 ? 45.708 -9.005 -12.656 1.00 88.81 421 GLU A CA 1
ATOM 3458 C C . GLU A 1 421 ? 46.510 -7.845 -13.264 1.00 88.81 421 GLU A C 1
ATOM 3460 O O . GLU A 1 421 ? 47.372 -8.073 -14.120 1.00 88.81 421 GLU A O 1
ATOM 3465 N N . VAL A 1 422 ? 46.327 -6.617 -12.765 1.00 92.19 422 VAL A N 1
ATOM 3466 C CA . VAL A 1 422 ? 47.149 -5.460 -13.167 1.00 92.19 422 VAL A CA 1
ATOM 3467 C C . VAL A 1 422 ? 48.622 -5.682 -12.809 1.00 92.19 422 VAL A C 1
ATOM 3469 O O . VAL A 1 422 ? 49.499 -5.432 -13.636 1.00 92.19 422 VAL A O 1
ATOM 3472 N N . ALA A 1 423 ? 48.920 -6.198 -11.613 1.00 92.75 423 ALA A N 1
ATOM 3473 C CA . ALA A 1 423 ? 50.290 -6.458 -11.168 1.00 92.75 423 ALA A CA 1
ATOM 3474 C C . ALA A 1 423 ? 50.984 -7.568 -11.976 1.00 92.75 423 ALA A C 1
ATOM 3476 O O . ALA A 1 423 ? 52.196 -7.504 -12.209 1.00 92.75 423 ALA A O 1
ATOM 3477 N N . LYS A 1 424 ? 50.218 -8.574 -12.412 1.00 91.81 424 LYS A N 1
ATOM 3478 C CA . LYS A 1 424 ? 50.687 -9.700 -13.226 1.00 91.81 424 LYS A CA 1
ATOM 3479 C C . LYS A 1 424 ? 51.005 -9.288 -14.661 1.00 91.81 424 LYS A C 1
ATOM 3481 O O . LYS A 1 424 ? 52.037 -9.692 -15.188 1.00 91.81 424 LYS A O 1
ATOM 3486 N N . HIS A 1 425 ? 50.127 -8.506 -15.285 1.00 90.38 425 HIS A N 1
ATOM 3487 C CA . HIS A 1 425 ? 50.219 -8.184 -16.710 1.00 90.38 425 HIS A CA 1
ATOM 3488 C C . HIS A 1 425 ? 50.901 -6.849 -17.009 1.00 90.38 425 HIS A C 1
ATOM 3490 O O . HIS A 1 425 ? 51.423 -6.695 -18.107 1.00 90.38 425 HIS A O 1
ATOM 3496 N N . LYS A 1 426 ? 50.939 -5.922 -16.042 1.00 93.81 426 LYS A N 1
ATOM 3497 C CA . LYS A 1 426 ? 51.615 -4.615 -16.132 1.00 93.81 426 LYS A CA 1
ATOM 3498 C C . LYS A 1 426 ? 51.322 -3.878 -17.450 1.00 93.81 426 LYS A C 1
ATOM 3500 O O . LYS A 1 426 ? 52.254 -3.610 -18.205 1.00 93.81 426 LYS A O 1
ATOM 3505 N N . PRO A 1 427 ? 50.041 -3.583 -17.735 1.00 94.31 427 PRO A N 1
ATOM 3506 C CA . PRO A 1 427 ? 49.648 -2.921 -18.972 1.00 94.31 427 PRO A CA 1
ATOM 3507 C C . PRO A 1 427 ? 50.231 -1.505 -19.050 1.00 94.31 427 PRO A C 1
ATOM 3509 O O . PRO A 1 427 ? 50.293 -0.799 -18.042 1.00 94.31 427 PRO A O 1
ATOM 3512 N N . ASP A 1 428 ? 50.586 -1.069 -20.254 1.00 95.50 428 ASP A N 1
ATOM 3513 C CA . ASP A 1 428 ? 51.031 0.303 -20.522 1.00 95.50 428 ASP A CA 1
ATOM 3514 C C . ASP A 1 428 ? 49.871 1.303 -20.382 1.00 95.50 428 ASP A C 1
ATOM 3516 O O . ASP A 1 428 ? 50.063 2.442 -19.956 1.00 95.50 428 ASP A O 1
ATOM 3520 N N . VAL A 1 429 ? 48.650 0.868 -20.720 1.00 94.19 429 VAL A N 1
ATOM 3521 C CA . VAL A 1 429 ? 47.414 1.650 -20.582 1.00 94.19 429 VAL A CA 1
ATOM 3522 C C . VAL A 1 429 ? 46.368 0.845 -19.816 1.00 94.19 429 VAL A C 1
ATOM 3524 O O . VAL A 1 429 ? 45.982 -0.246 -20.235 1.00 94.19 429 VAL A O 1
ATOM 3527 N N . LEU A 1 430 ? 45.871 1.408 -18.712 1.00 94.25 430 LEU A N 1
ATOM 3528 C CA . LEU A 1 430 ? 44.822 0.814 -17.883 1.00 94.25 430 LEU A CA 1
ATOM 3529 C C . LEU A 1 430 ? 43.552 1.674 -17.903 1.00 94.25 430 LEU A C 1
ATOM 3531 O O . LEU A 1 430 ? 43.548 2.800 -17.407 1.00 94.25 430 LEU A O 1
ATOM 3535 N N . PHE A 1 431 ? 42.459 1.117 -18.419 1.00 93.69 431 PHE A N 1
ATOM 3536 C CA . PHE A 1 431 ? 41.121 1.695 -18.327 1.00 93.69 431 PHE A CA 1
ATOM 3537 C C . PHE A 1 431 ? 40.379 1.119 -17.119 1.00 93.69 431 PHE A C 1
ATOM 3539 O O . PHE A 1 431 ? 40.225 -0.096 -16.995 1.00 93.69 431 PHE A O 1
ATOM 3546 N N . ILE A 1 432 ? 39.879 1.993 -16.246 1.00 92.31 432 ILE A N 1
ATOM 3547 C CA . ILE A 1 432 ? 39.040 1.608 -15.106 1.00 92.31 432 ILE A CA 1
ATOM 3548 C C . ILE A 1 432 ? 37.624 2.108 -15.372 1.00 92.31 432 ILE A C 1
ATOM 3550 O O . ILE A 1 432 ? 37.377 3.312 -15.366 1.00 92.31 432 ILE A O 1
ATOM 3554 N N . VAL A 1 433 ? 36.702 1.182 -15.622 1.00 88.44 433 VAL A N 1
ATOM 3555 C CA . VAL A 1 433 ? 35.320 1.484 -16.005 1.00 88.44 433 VAL A CA 1
ATOM 3556 C C . VAL A 1 433 ? 34.370 0.828 -15.016 1.00 88.44 433 VAL A C 1
ATOM 3558 O O . VAL A 1 433 ? 33.983 -0.331 -15.152 1.00 88.44 433 VAL A O 1
ATOM 3561 N N . ALA A 1 434 ? 33.982 1.584 -13.998 1.00 84.31 434 ALA A N 1
ATOM 3562 C CA . ALA A 1 434 ? 33.028 1.141 -12.996 1.00 84.31 434 ALA A CA 1
ATOM 3563 C C . ALA A 1 434 ? 31.998 2.236 -12.728 1.00 84.31 434 ALA A C 1
ATOM 3565 O O . ALA A 1 434 ? 32.290 3.428 -12.823 1.00 84.31 434 ALA A O 1
ATOM 3566 N N . ARG A 1 435 ? 30.783 1.810 -12.392 1.00 79.00 435 ARG A N 1
ATOM 3567 C CA . ARG A 1 435 ? 29.717 2.683 -11.902 1.00 79.00 435 ARG A CA 1
ATOM 3568 C C . ARG A 1 435 ? 29.268 2.189 -10.534 1.00 79.00 435 ARG A C 1
ATOM 3570 O O . ARG A 1 435 ? 28.992 0.995 -10.409 1.00 79.00 435 ARG A O 1
ATOM 3577 N N . GLU A 1 436 ? 29.238 3.104 -9.569 1.00 63.84 436 GLU A N 1
ATOM 3578 C CA . GLU A 1 436 ? 28.687 2.892 -8.222 1.00 63.84 436 GLU A CA 1
ATOM 3579 C C . GLU A 1 436 ? 27.180 2.625 -8.232 1.00 63.84 436 GLU A C 1
ATOM 3581 O O . GLU A 1 436 ? 26.460 3.258 -9.049 1.00 63.84 436 GLU A O 1
#

Radius of gyration: 29.52 Å; chains: 1; bounding box: 81×45×76 Å

Sequence (436 aa):
MARNLSRKKIKRLKDIVEFYYKRSKRIVPLYYLIILISTMLVHLSLPECWWFSNQRYSLSSLFLVTNHLIISDSGNYFNEFLTDGSSLNAFIHLWSLSVEMQFYFLAPLVFYGLQFLENKKVVITLTTIIGCAFSTLLNPQFAFNFMLLRFWQFSAGFMALYLPRVTIRHHDDLIIVALSVIALCMIPTEINVLILRPLVTFSTAFIVASRAEERDKNKFLQCYPLVFLGNISYVVYLVHWPIIVIYTGTALRNQFFCVVTALISSILLHHLFEKHYLTRLGTRPIILLILALFTANLFLQFSVRAHTFWKPKYTKDVQDIVDRNMRLLERSWSVRDDTCIGDKLEYPNIDVLAYCHYPKGLGNVSIMMMGNSYVQNFDDPIRAHFHNNYSDYRSYAILSNLGTHSVSSASRIALEMSWNEVAKHKPDVLFIVARE

Foldseek 3Di:
DLVVLVVDPPDDPVVLVVLVLVVCLQAQLLQLVLLLVLLVLCLPQFDPVQNVLQLVLSVCLLVLNLLVVCVVVVHPPVCCVVPQPPHLYLRNLSLVVSLVVVCSVCVVVVSNVCVPDPCSLVVLVCQLVVLLVVCVVDDVSNLVSDNSSCVSLVSLLVNLVPDAADEDPDLVVLVCLVVVLVVVVPPPDPDPPSVNVVSVSNNVSNSSSYDYDPVCPNCVCVPPVNVVCVLLVSLLSSQLRSLVSSCSNHPNVDPVVSVVVSVVVSVCCCVVPNVCSSPPPDSVVSVVSSVVSSVSSVVSSVCCPPPPVSPDDDDPVVVVVVVVVVVVVPPLLPDPPVFFDDDDDDDPPWDFSDKGKGDQAPADFFEEEEEASQQSNCQVVVVVVCVNHHGIYIYTHTHLAQQPDHDDPRNVVRNVVVVVVCVVPVGPYYHYDYDD